Protein AF-0000000066037702 (afdb_homodimer)

Structure (mmCIF, N/CA/C/O backbone):
data_AF-0000000066037702-model_v1
#
loop_
_entity.id
_entity.type
_entity.pdbx_description
1 polymer 'Nickel import ATP-binding protein NikO'
#
loop_
_atom_site.group_PDB
_atom_site.id
_atom_site.type_symbol
_atom_site.label_atom_id
_atom_site.label_alt_id
_atom_site.label_comp_id
_atom_site.label_asym_id
_atom_site.label_entity_id
_atom_site.label_seq_id
_atom_site.pdbx_PDB_ins_code
_atom_site.Cartn_x
_atom_site.Cartn_y
_atom_site.Cartn_z
_atom_site.occupancy
_atom_site.B_iso_or_equiv
_atom_site.auth_seq_id
_atom_site.auth_comp_id
_atom_site.auth_asym_id
_atom_site.auth_atom_id
_atom_site.pdbx_PDB_model_num
ATOM 1 N N . MET A 1 1 ? 9.5 -35 -1.772 1 71.31 1 MET A N 1
ATOM 2 C CA . MET A 1 1 ? 8.5 -34.031 -2.221 1 71.31 1 MET A CA 1
ATOM 3 C C . MET A 1 1 ? 8.805 -33.562 -3.635 1 71.31 1 MET A C 1
ATOM 5 O O . MET A 1 1 ? 9.969 -33.344 -3.992 1 71.31 1 MET A O 1
ATOM 9 N N . THR A 1 2 ? 7.828 -33.625 -4.492 1 88.44 2 THR A N 1
ATOM 10 C CA . THR A 1 2 ? 8.008 -33.219 -5.879 1 88.44 2 THR A CA 1
ATOM 11 C C . THR A 1 2 ? 8.117 -31.703 -5.984 1 88.44 2 THR A C 1
ATOM 13 O O . THR A 1 2 ? 7.258 -30.984 -5.477 1 88.44 2 THR A O 1
ATOM 16 N N . PRO A 1 3 ? 9.18 -31.234 -6.508 1 95.19 3 PRO A N 1
ATOM 17 C CA . PRO A 1 3 ? 9.359 -29.781 -6.598 1 95.19 3 PRO A CA 1
ATOM 18 C C . PRO A 1 3 ? 8.469 -29.141 -7.664 1 95.19 3 PRO A C 1
ATOM 20 O O . PRO A 1 3 ? 8.312 -29.703 -8.75 1 95.19 3 PRO A O 1
ATOM 23 N N . ALA A 1 4 ? 7.84 -28.125 -7.305 1 96.75 4 ALA A N 1
ATOM 24 C CA . ALA A 1 4 ? 7.199 -27.281 -8.312 1 96.75 4 ALA A CA 1
ATOM 25 C C . ALA A 1 4 ? 8.234 -26.453 -9.078 1 96.75 4 ALA A C 1
ATOM 27 O O . ALA A 1 4 ? 8.227 -26.438 -10.312 1 96.75 4 ALA A O 1
ATOM 28 N N . PH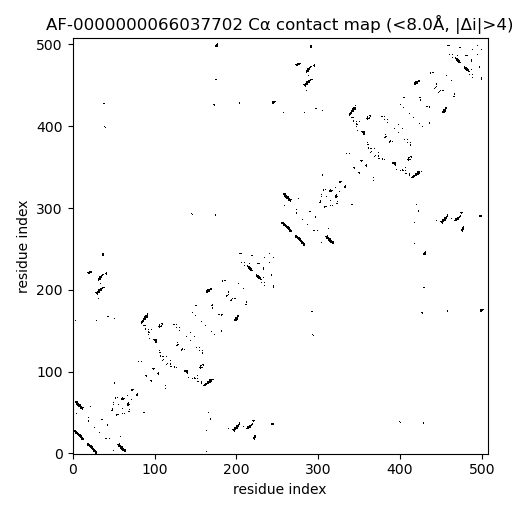E A 1 5 ? 9.133 -25.859 -8.273 1 98.38 5 PHE A N 1
ATOM 29 C CA . PHE A 1 5 ? 10.211 -25.047 -8.852 1 98.38 5 PHE A CA 1
ATOM 30 C C . PHE A 1 5 ? 11.547 -25.391 -8.203 1 98.38 5 PHE A C 1
ATOM 32 O O . PHE A 1 5 ? 11.602 -25.672 -7 1 98.38 5 PHE A O 1
ATOM 39 N N . GLU A 1 6 ? 12.578 -25.344 -8.953 1 98.44 6 GLU A N 1
ATOM 40 C CA . GLU A 1 6 ? 13.961 -25.469 -8.484 1 98.44 6 GLU A CA 1
ATOM 41 C C . GLU A 1 6 ? 14.836 -24.344 -9.047 1 98.44 6 GLU A C 1
ATOM 43 O O . GLU A 1 6 ? 14.875 -24.141 -10.266 1 98.44 6 GLU A O 1
ATOM 48 N N . LEU A 1 7 ? 15.422 -23.625 -8.227 1 98.44 7 LEU A N 1
ATOM 49 C CA . LEU A 1 7 ? 16.344 -22.562 -8.578 1 98.44 7 LEU A CA 1
ATOM 50 C C . LEU A 1 7 ? 17.766 -22.891 -8.133 1 98.44 7 LEU A C 1
ATOM 52 O O . LEU A 1 7 ? 17.969 -23.312 -6.988 1 98.44 7 LEU A O 1
ATOM 56 N N . GLN A 1 8 ? 18.688 -22.766 -8.977 1 98.25 8 GLN A N 1
ATOM 57 C CA . GLN A 1 8 ? 20.078 -23.031 -8.688 1 98.25 8 GLN A CA 1
ATOM 58 C C . GLN A 1 8 ? 20.969 -21.844 -9.094 1 98.25 8 GLN A C 1
ATOM 60 O O . GLN A 1 8 ? 21.156 -21.578 -10.281 1 98.25 8 GLN A O 1
ATOM 65 N N . GLY A 1 9 ? 21.484 -21.203 -8.094 1 98 9 GLY A N 1
ATOM 66 C CA . GLY A 1 9 ? 22.422 -20.109 -8.32 1 98 9 GLY A CA 1
ATOM 67 C C . GLY A 1 9 ? 21.828 -18.969 -9.117 1 98 9 GLY A C 1
ATOM 68 O O . GLY A 1 9 ? 22.484 -18.391 -9.977 1 98 9 GLY A O 1
ATOM 69 N N . VAL A 1 10 ? 20.656 -18.594 -8.914 1 98.19 10 VAL A N 1
ATOM 70 C CA . VAL A 1 10 ? 19.922 -17.656 -9.773 1 98.19 10 VAL A CA 1
ATOM 71 C C . VAL A 1 10 ? 20.328 -16.234 -9.445 1 98.19 10 VAL A C 1
ATOM 73 O O . VAL A 1 10 ? 20.328 -15.828 -8.281 1 98.19 10 VAL A O 1
ATOM 76 N N . GLN A 1 11 ? 20.719 -15.555 -10.453 1 98.06 11 GLN A N 1
ATOM 77 C CA . GLN A 1 11 ? 21.062 -14.141 -10.359 1 98.06 11 GLN A CA 1
ATOM 78 C C . GLN A 1 11 ? 20.203 -13.305 -11.312 1 98.06 11 GLN A C 1
ATOM 80 O O . GLN A 1 11 ? 19.906 -13.734 -12.422 1 98.06 11 GLN A O 1
ATOM 85 N N . PHE A 1 12 ? 19.797 -12.164 -10.883 1 97.69 12 PHE A N 1
ATOM 86 C CA . PHE A 1 12 ? 19.031 -11.234 -11.695 1 97.69 12 PHE A CA 1
ATOM 87 C C . PHE A 1 12 ? 19.25 -9.797 -11.227 1 97.69 12 PHE A C 1
ATOM 89 O O . PHE A 1 12 ? 19.344 -9.539 -10.023 1 97.69 12 PHE A O 1
ATOM 96 N N . ALA A 1 13 ? 19.344 -8.859 -12.141 1 94.88 13 ALA A N 1
ATOM 97 C CA . ALA A 1 13 ? 19.531 -7.441 -11.836 1 94.88 13 ALA A CA 1
ATOM 98 C C . ALA A 1 13 ? 18.672 -6.57 -12.758 1 94.88 13 ALA A C 1
ATOM 100 O O . ALA A 1 13 ? 18.422 -6.93 -13.914 1 94.88 13 ALA A O 1
ATOM 101 N N . TYR A 1 14 ? 18.109 -5.523 -12.195 1 90.12 14 TYR A N 1
ATOM 102 C CA . TYR A 1 14 ? 17.469 -4.484 -12.992 1 90.12 14 TYR A CA 1
ATOM 103 C C . TYR A 1 14 ? 18.453 -3.375 -13.344 1 90.12 14 TYR A C 1
ATOM 105 O O . TYR A 1 14 ? 18.938 -2.666 -12.453 1 90.12 14 TYR A O 1
ATOM 113 N N . LYS A 1 15 ? 18.688 -3.16 -14.547 1 85.69 15 LYS A N 1
ATOM 114 C CA . LYS A 1 15 ? 19.578 -2.107 -15.016 1 85.69 15 LYS A CA 1
ATOM 115 C C . LYS A 1 15 ? 20.859 -2.062 -14.172 1 85.69 15 LYS A C 1
ATOM 117 O O . LYS A 1 15 ? 21.25 -0.998 -13.695 1 85.69 15 LYS A O 1
ATOM 122 N N . GLY A 1 16 ? 21.328 -3.223 -13.867 1 85.12 16 GLY A N 1
ATOM 123 C CA . GLY A 1 16 ? 22.609 -3.322 -13.188 1 85.12 16 GLY A CA 1
ATOM 124 C C . GLY A 1 16 ? 22.469 -3.42 -11.68 1 85.12 16 GLY A C 1
ATOM 125 O O . GLY A 1 16 ? 23.438 -3.719 -10.977 1 85.12 16 GLY A O 1
ATOM 126 N N . VAL A 1 17 ? 21.375 -3.164 -11.055 1 85.31 17 VAL A N 1
ATOM 127 C CA . VAL A 1 17 ? 21.156 -3.268 -9.609 1 85.31 17 VAL A CA 1
ATOM 128 C C . VAL A 1 17 ? 20.688 -4.676 -9.258 1 85.31 17 VAL A C 1
ATOM 130 O O . VAL A 1 17 ? 19.625 -5.105 -9.695 1 85.31 17 VAL A O 1
ATOM 133 N N . PRO A 1 18 ? 21.469 -5.305 -8.492 1 92.06 18 PRO A N 1
ATOM 134 C CA . PRO A 1 18 ? 21.141 -6.695 -8.188 1 92.06 18 PRO A CA 1
ATOM 135 C C . PRO A 1 18 ? 19.844 -6.824 -7.383 1 92.06 18 PRO A C 1
ATOM 137 O O . PRO A 1 18 ? 19.625 -6.055 -6.445 1 92.06 18 PRO A O 1
ATOM 140 N N . ALA A 1 19 ? 19.047 -7.785 -7.777 1 94.38 19 ALA A N 1
ATOM 141 C CA . ALA A 1 19 ? 17.812 -8.117 -7.047 1 94.38 19 ALA A CA 1
ATOM 142 C C . ALA A 1 19 ? 17.922 -9.5 -6.418 1 94.38 19 ALA A C 1
ATOM 144 O O . ALA A 1 19 ? 17.469 -9.711 -5.289 1 94.38 19 ALA A O 1
ATOM 145 N N . LEU A 1 20 ? 18.453 -10.406 -7.145 1 97.5 20 LEU A N 1
ATOM 146 C CA . LEU A 1 20 ? 18.75 -11.742 -6.645 1 97.5 20 LEU A CA 1
ATOM 147 C C . LEU A 1 20 ? 20.234 -12.078 -6.844 1 97.5 20 LEU A C 1
ATOM 149 O O . LEU A 1 20 ? 20.812 -11.773 -7.891 1 97.5 20 LEU A O 1
ATOM 153 N N . ASN A 1 21 ? 20.812 -12.656 -5.871 1 96.56 21 ASN A N 1
ATOM 154 C CA . ASN A 1 21 ? 22.266 -12.789 -5.805 1 96.56 21 ASN A CA 1
ATOM 155 C C . ASN A 1 21 ? 22.688 -14.234 -5.543 1 96.56 21 ASN A C 1
ATOM 157 O O . ASN A 1 21 ? 23.281 -14.539 -4.504 1 96.56 21 ASN A O 1
ATOM 161 N N . GLY A 1 22 ? 22.516 -15.086 -6.516 1 96.56 22 GLY A N 1
ATOM 162 C CA . GLY A 1 22 ? 22.906 -16.469 -6.391 1 96.56 22 GLY A CA 1
ATOM 163 C C . GLY A 1 22 ? 21.969 -17.297 -5.531 1 96.56 22 GLY A C 1
ATOM 164 O O . GLY A 1 22 ? 22.406 -18.016 -4.629 1 96.56 22 GLY A O 1
ATOM 165 N N . LEU A 1 23 ? 20.734 -17.203 -5.824 1 97.5 23 LEU A N 1
ATOM 166 C CA . LEU A 1 23 ? 19.672 -17.781 -4.996 1 97.5 23 LEU A CA 1
ATOM 167 C C . LEU A 1 23 ? 19.5 -19.266 -5.312 1 97.5 23 LEU A C 1
ATOM 169 O O . LEU A 1 23 ? 19.328 -19.641 -6.477 1 97.5 23 LEU A O 1
ATOM 173 N N . ASP A 1 24 ? 19.656 -20.125 -4.316 1 98.19 24 ASP A N 1
ATOM 174 C CA . ASP A 1 24 ? 19.266 -21.531 -4.367 1 98.19 24 ASP A CA 1
ATOM 175 C C . ASP A 1 24 ? 17.984 -21.781 -3.582 1 98.19 24 ASP A C 1
ATOM 177 O O . ASP A 1 24 ? 17.891 -21.406 -2.412 1 98.19 24 ASP A O 1
ATOM 181 N N . LEU A 1 25 ? 17.047 -22.422 -4.246 1 98.06 25 LEU A N 1
ATOM 182 C CA . LEU A 1 25 ? 15.75 -22.594 -3.582 1 98.06 25 LEU A CA 1
ATOM 183 C C . LEU A 1 25 ? 14.93 -23.688 -4.258 1 98.06 25 LEU A C 1
ATOM 185 O O . LEU A 1 25 ? 14.898 -23.766 -5.488 1 98.06 25 LEU A O 1
ATOM 189 N N . THR A 1 26 ? 14.336 -24.5 -3.498 1 97.88 26 THR A N 1
ATOM 190 C CA . THR A 1 26 ? 13.375 -25.484 -3.986 1 97.88 26 THR A CA 1
ATOM 191 C C . THR A 1 26 ? 12 -25.234 -3.375 1 97.88 26 THR A C 1
ATOM 193 O O . THR A 1 26 ? 11.867 -25.109 -2.156 1 97.88 26 THR A O 1
ATOM 196 N N . LEU A 1 27 ? 11.023 -25.109 -4.176 1 97.81 27 LEU A N 1
ATOM 197 C CA . LEU A 1 27 ? 9.641 -24.922 -3.748 1 97.81 27 LEU A CA 1
ATOM 198 C C . LEU A 1 27 ? 8.797 -26.141 -4.082 1 97.81 27 LEU A C 1
ATOM 200 O O . LEU A 1 27 ? 8.617 -26.484 -5.254 1 97.81 27 LEU A O 1
ATOM 204 N N . PRO A 1 28 ? 8.234 -26.766 -3.158 1 95.31 28 PRO A N 1
ATOM 205 C CA . PRO A 1 28 ? 7.551 -28.047 -3.398 1 95.31 28 PRO A CA 1
ATOM 206 C C . PRO A 1 28 ? 6.125 -27.859 -3.914 1 95.31 28 PRO A C 1
ATOM 208 O O . PRO A 1 28 ? 5.5 -26.828 -3.652 1 95.31 28 PRO A O 1
ATOM 211 N N . LEU A 1 29 ? 5.645 -28.859 -4.551 1 94.12 29 LEU A N 1
ATOM 212 C CA . LEU A 1 29 ? 4.238 -28.953 -4.922 1 94.12 29 LEU A CA 1
ATOM 213 C C . LEU A 1 29 ? 3.373 -29.266 -3.705 1 94.12 29 LEU A C 1
ATOM 215 O O . LEU A 1 29 ? 3.824 -29.953 -2.779 1 94.12 29 LEU A O 1
ATOM 2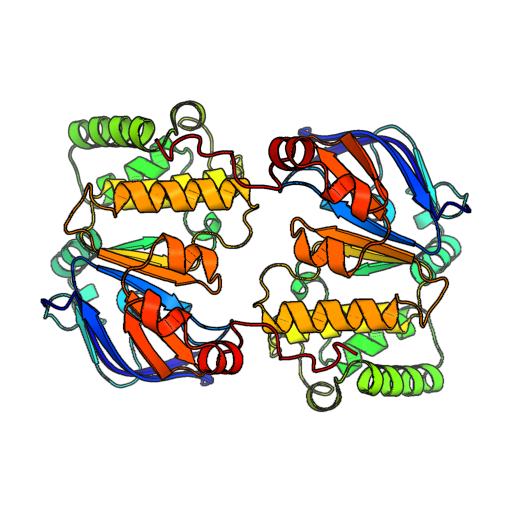19 N N . GLY A 1 30 ? 2.234 -28.672 -3.76 1 92.56 30 GLY A N 1
ATOM 220 C CA . GLY A 1 30 ? 1.228 -29.062 -2.781 1 92.56 30 GLY A CA 1
ATOM 221 C C . GLY A 1 30 ? 1.393 -28.359 -1.447 1 92.56 30 GLY A C 1
ATOM 222 O O . GLY A 1 30 ? 0.815 -28.766 -0.443 1 92.56 30 GLY A O 1
ATOM 223 N N . ARG A 1 31 ? 2.201 -27.359 -1.43 1 93.38 31 ARG A N 1
ATOM 224 C CA . ARG A 1 31 ? 2.414 -26.609 -0.196 1 93.38 31 ARG A CA 1
ATOM 225 C C . ARG A 1 31 ? 2.033 -25.141 -0.374 1 93.38 31 ARG A C 1
ATOM 227 O O . ARG A 1 31 ? 2 -24.641 -1.497 1 93.38 31 ARG A O 1
ATOM 234 N N . ARG A 1 32 ? 1.685 -24.594 0.727 1 96.5 32 ARG A N 1
ATOM 235 C CA . ARG A 1 32 ? 1.504 -23.141 0.803 1 96.5 32 ARG A CA 1
ATOM 236 C C . ARG A 1 32 ? 2.76 -22.469 1.336 1 96.5 32 ARG A C 1
ATOM 238 O O . ARG A 1 32 ? 3.018 -22.484 2.541 1 96.5 32 ARG A O 1
ATOM 245 N N . THR A 1 33 ? 3.518 -21.891 0.389 1 97.38 33 THR A N 1
ATOM 246 C CA . THR A 1 33 ? 4.801 -21.312 0.75 1 97.38 33 THR A CA 1
ATOM 247 C C . THR A 1 33 ? 4.734 -19.781 0.698 1 97.38 33 THR A C 1
ATOM 249 O O . THR A 1 33 ? 4.312 -19.219 -0.309 1 97.38 33 THR A O 1
ATOM 252 N N . ALA A 1 34 ? 5.105 -19.141 1.785 1 98.44 34 ALA A N 1
ATOM 253 C CA . ALA A 1 34 ? 5.195 -17.688 1.82 1 98.44 34 ALA A CA 1
ATOM 254 C C . ALA A 1 34 ? 6.629 -17.219 1.595 1 98.44 34 ALA A C 1
ATOM 256 O O . ALA A 1 34 ? 7.566 -17.781 2.166 1 98.44 34 ALA A O 1
ATOM 257 N N . LEU A 1 35 ? 6.781 -16.328 0.718 1 98.56 35 LEU A N 1
ATOM 258 C CA . LEU A 1 35 ? 8.023 -15.578 0.572 1 98.56 35 LEU A CA 1
ATOM 259 C C . LEU A 1 35 ? 8.008 -14.32 1.433 1 98.56 35 LEU A C 1
ATOM 261 O O . LEU A 1 35 ? 7.305 -13.359 1.121 1 98.56 35 LEU A O 1
ATOM 265 N N . LEU A 1 36 ? 8.812 -14.328 2.477 1 97.81 36 LEU A N 1
ATOM 266 C CA . LEU A 1 36 ? 8.883 -13.211 3.41 1 97.81 36 LEU A CA 1
ATOM 267 C C . LEU A 1 36 ? 10.125 -12.359 3.15 1 97.81 36 LEU A C 1
ATOM 269 O O . LEU A 1 36 ? 11.188 -12.898 2.816 1 97.81 36 LEU A O 1
ATOM 273 N N . GLY A 1 37 ? 10 -11.094 3.455 1 95.44 37 GLY A N 1
ATOM 274 C CA . GLY A 1 37 ? 11.109 -10.164 3.312 1 95.44 37 GLY A CA 1
ATOM 275 C C . GLY A 1 37 ? 10.664 -8.711 3.297 1 95.44 37 GLY A C 1
ATOM 276 O O . GLY A 1 37 ? 9.484 -8.422 3.059 1 95.44 37 GLY A O 1
ATOM 277 N N . ALA A 1 38 ? 11.562 -7.91 3.518 1 92.94 38 ALA A N 1
ATOM 278 C CA . ALA A 1 38 ? 11.305 -6.473 3.455 1 92.94 38 ALA A CA 1
ATOM 279 C C . ALA A 1 38 ? 11.125 -6.012 2.012 1 92.94 38 ALA A C 1
ATOM 281 O O . ALA A 1 38 ? 11.375 -6.773 1.073 1 92.94 38 ALA A O 1
ATOM 282 N N . ASN A 1 39 ? 10.633 -4.777 1.914 1 89.94 39 ASN A N 1
ATOM 283 C CA . ASN A 1 39 ? 10.57 -4.199 0.576 1 89.94 39 ASN A CA 1
ATOM 284 C C . ASN A 1 39 ? 11.938 -4.18 -0.092 1 89.94 39 ASN A C 1
ATOM 286 O O . ASN A 1 39 ? 12.938 -3.832 0.541 1 89.94 39 ASN A O 1
ATOM 290 N N . GLY A 1 40 ? 12.023 -4.656 -1.266 1 88.88 40 GLY A N 1
ATOM 291 C CA . GLY A 1 40 ? 13.281 -4.664 -2 1 88.88 40 GLY A CA 1
ATOM 292 C C . GLY A 1 40 ? 14.094 -5.922 -1.777 1 88.88 40 GLY A C 1
ATOM 293 O O . GLY A 1 40 ? 15.203 -6.047 -2.293 1 88.88 40 GLY A O 1
ATOM 294 N N . SER A 1 41 ? 13.57 -6.844 -1.1 1 93.75 41 SER A N 1
ATOM 295 C CA . SER A 1 41 ? 14.32 -8.047 -0.75 1 93.75 41 SER A CA 1
ATOM 296 C C . SER A 1 41 ? 14.406 -9.008 -1.93 1 93.75 41 SER A C 1
ATOM 298 O O . SER A 1 41 ? 15.188 -9.961 -1.907 1 93.75 41 SER A O 1
ATOM 300 N N . GLY A 1 42 ? 13.586 -8.82 -2.943 1 95.12 42 GLY A N 1
ATOM 301 C CA . GLY A 1 42 ? 13.633 -9.656 -4.133 1 95.12 42 GLY A CA 1
ATOM 302 C C . GLY A 1 42 ? 12.398 -10.508 -4.316 1 95.12 42 GLY A C 1
ATOM 303 O O . GLY A 1 42 ? 12.32 -11.305 -5.254 1 95.12 42 GLY A O 1
ATOM 304 N N . LYS A 1 43 ? 11.414 -10.375 -3.51 1 97.25 43 LYS A N 1
ATOM 305 C CA . LYS A 1 43 ? 10.219 -11.219 -3.529 1 97.25 43 LYS A CA 1
ATOM 306 C C . LYS A 1 43 ? 9.508 -11.133 -4.879 1 97.25 43 LYS A C 1
ATOM 308 O O . LYS A 1 43 ? 9.25 -12.156 -5.516 1 97.25 43 LYS A O 1
ATOM 313 N N . SER A 1 44 ? 9.203 -9.883 -5.273 1 96.19 44 SER A N 1
ATOM 314 C CA . SER A 1 44 ? 8.477 -9.672 -6.523 1 96.19 44 SER A CA 1
ATOM 315 C C . SER A 1 44 ? 9.281 -10.156 -7.719 1 96.19 44 SER A C 1
ATOM 317 O O . SER A 1 44 ? 8.734 -10.766 -8.641 1 96.19 44 SER A O 1
ATOM 319 N N . THR A 1 45 ? 10.555 -9.914 -7.727 1 96.56 45 THR A N 1
ATOM 320 C CA . THR A 1 45 ? 11.438 -10.391 -8.789 1 96.56 45 THR A CA 1
ATOM 321 C C . THR A 1 45 ? 11.406 -11.914 -8.867 1 96.56 45 THR A C 1
ATOM 323 O O . THR A 1 45 ? 11.273 -12.477 -9.961 1 96.56 45 THR A O 1
ATOM 326 N N . LEU A 1 46 ? 11.492 -12.523 -7.719 1 98.31 46 LEU A N 1
ATOM 327 C CA . LEU A 1 46 ? 11.469 -13.984 -7.672 1 98.31 46 LEU A CA 1
ATOM 328 C C . LEU A 1 46 ? 10.172 -14.531 -8.25 1 98.31 46 LEU A C 1
ATOM 330 O O . LEU A 1 46 ? 10.188 -15.438 -9.086 1 98.31 46 LEU A O 1
ATOM 334 N N . LEU A 1 47 ? 9.062 -13.977 -7.891 1 98.38 47 LEU A N 1
ATOM 335 C CA . LEU A 1 47 ? 7.762 -14.43 -8.383 1 98.38 47 LEU A CA 1
ATOM 336 C C . LEU A 1 47 ? 7.664 -14.266 -9.891 1 98.38 47 LEU A C 1
ATOM 338 O O . LEU A 1 47 ? 7.129 -15.141 -10.578 1 98.38 47 LEU A O 1
ATOM 342 N N . ARG A 1 48 ? 8.188 -13.211 -10.398 1 97.62 48 ARG A N 1
ATOM 343 C CA . ARG A 1 48 ? 8.164 -12.977 -11.844 1 97.62 48 ARG A CA 1
ATOM 344 C C . ARG A 1 48 ? 9.016 -14.008 -12.57 1 97.62 48 ARG A C 1
ATOM 346 O O . ARG A 1 48 ? 8.672 -14.445 -13.672 1 97.62 48 ARG A O 1
ATOM 353 N N . LEU A 1 49 ? 10.102 -14.344 -12.008 1 98.31 49 LEU A N 1
ATOM 354 C CA . LEU A 1 49 ? 10.953 -15.375 -12.586 1 98.31 49 LEU A CA 1
ATOM 355 C C . LEU A 1 49 ? 10.25 -16.719 -12.586 1 98.31 49 LEU A C 1
ATOM 357 O O . LEU A 1 49 ? 10.312 -17.469 -13.578 1 98.31 49 LEU A O 1
ATOM 361 N N . LEU A 1 50 ? 9.57 -17.031 -11.516 1 98.44 50 LEU A N 1
ATOM 362 C CA . LEU A 1 50 ? 8.859 -18.297 -11.414 1 98.44 50 LEU A CA 1
ATOM 363 C C . LEU A 1 50 ? 7.738 -18.391 -12.438 1 98.44 50 LEU A C 1
ATOM 365 O O . LEU A 1 50 ? 7.418 -19.469 -12.922 1 98.44 50 LEU A O 1
ATOM 369 N N . ASP A 1 51 ? 7.199 -17.234 -12.758 1 97.75 51 ASP A N 1
ATOM 370 C CA . ASP A 1 51 ? 6.086 -17.203 -13.695 1 97.75 51 ASP A CA 1
ATOM 371 C C . ASP A 1 51 ? 6.582 -17.094 -15.133 1 97.75 51 ASP A C 1
ATOM 373 O O . ASP A 1 51 ? 5.785 -17.094 -16.078 1 97.75 51 ASP A O 1
ATOM 377 N N . GLY A 1 52 ? 7.832 -16.906 -15.289 1 96.88 52 GLY A N 1
ATOM 378 C CA . GLY A 1 52 ? 8.398 -16.797 -16.625 1 96.88 52 GLY A CA 1
ATOM 379 C C . GLY A 1 52 ? 8.156 -15.438 -17.266 1 96.88 52 GLY A C 1
ATOM 380 O O . GLY A 1 52 ? 8.125 -15.328 -18.5 1 96.88 52 GLY A O 1
ATOM 381 N N . LEU A 1 53 ? 7.922 -14.422 -16.516 1 94.88 53 LEU A N 1
ATOM 382 C CA . LEU A 1 53 ? 7.809 -13.055 -17.016 1 94.88 53 LEU A CA 1
ATOM 383 C C . LEU A 1 53 ? 9.188 -12.438 -17.203 1 94.88 53 LEU A C 1
ATOM 385 O O . LEU A 1 53 ? 9.336 -11.469 -17.969 1 94.88 53 LEU A O 1
ATOM 389 N N . GLN A 1 54 ? 10.125 -12.93 -16.469 1 96 54 GLN A N 1
ATOM 390 C CA . GLN A 1 54 ? 11.539 -12.594 -16.594 1 96 54 GLN A CA 1
ATOM 391 C C . GLN A 1 54 ? 12.406 -13.844 -16.516 1 96 54 GLN A C 1
ATOM 393 O O . GLN A 1 54 ? 11.945 -14.906 -16.094 1 96 54 GLN A O 1
ATOM 398 N N . PHE A 1 55 ? 13.625 -13.703 -16.938 1 97.19 55 PHE A N 1
ATOM 399 C CA . PHE A 1 55 ? 14.555 -14.828 -16.938 1 97.19 55 PHE A CA 1
ATOM 400 C C . PHE A 1 55 ? 15.883 -14.438 -16.297 1 97.19 55 PHE A C 1
ATOM 402 O O . PHE A 1 55 ? 16.328 -13.305 -16.438 1 97.19 55 PHE A O 1
ATOM 409 N N . PRO A 1 56 ? 16.516 -15.359 -15.633 1 97.19 56 PRO A N 1
ATOM 410 C CA . PRO A 1 56 ? 17.734 -15.023 -14.883 1 97.19 56 PRO A CA 1
ATOM 411 C C . PRO A 1 56 ? 18.922 -14.711 -15.789 1 97.19 56 PRO A C 1
ATOM 413 O O . PRO A 1 56 ? 19 -15.227 -16.906 1 97.19 56 PRO A O 1
ATOM 416 N N . ALA A 1 57 ? 19.781 -13.859 -15.258 1 96.19 57 ALA A N 1
ATOM 417 C CA . ALA A 1 57 ? 21.031 -13.547 -15.953 1 96.19 57 ALA A CA 1
ATOM 418 C C . ALA A 1 57 ? 22.047 -14.68 -15.797 1 96.19 57 ALA A C 1
ATOM 420 O O . ALA A 1 57 ? 22.875 -14.906 -16.672 1 96.19 57 ALA A O 1
ATOM 421 N N . ALA A 1 58 ? 22.016 -15.297 -14.719 1 97.25 58 ALA A N 1
ATOM 422 C CA . ALA A 1 58 ? 22.859 -16.469 -14.422 1 97.25 58 ALA A CA 1
ATOM 423 C C . ALA A 1 58 ? 22.094 -17.469 -13.562 1 97.25 58 ALA A C 1
ATOM 425 O O . ALA A 1 58 ? 21.109 -17.125 -12.914 1 97.25 58 ALA A O 1
ATOM 426 N N . GLY A 1 59 ? 22.516 -18.719 -13.586 1 97.88 59 GLY A N 1
ATOM 427 C CA . GLY A 1 59 ? 21.812 -19.781 -12.891 1 97.88 59 GLY A CA 1
ATOM 428 C C . GLY A 1 59 ? 20.688 -20.391 -13.703 1 97.88 59 GLY A C 1
ATOM 429 O O . GLY A 1 59 ? 20.562 -20.125 -14.898 1 97.88 59 GLY A O 1
ATOM 430 N N . ARG A 1 60 ? 19.938 -21.297 -12.969 1 97.94 60 ARG A N 1
ATOM 431 C CA . ARG A 1 60 ? 18.891 -21.984 -13.711 1 97.94 60 ARG A CA 1
ATOM 432 C C . ARG A 1 60 ? 17.641 -22.141 -12.852 1 97.94 60 ARG A C 1
ATOM 434 O O . ARG A 1 60 ? 17.719 -22.266 -11.625 1 97.94 60 ARG A O 1
ATOM 441 N N . ILE A 1 61 ? 16.531 -22.109 -13.531 1 98.38 61 ILE A N 1
ATOM 442 C CA . ILE A 1 61 ? 15.219 -22.344 -12.922 1 98.38 61 ILE A CA 1
ATOM 443 C C . ILE A 1 61 ? 14.5 -23.469 -13.672 1 98.38 61 ILE A C 1
ATOM 445 O O . ILE A 1 61 ? 14.523 -23.516 -14.906 1 98.38 61 ILE A O 1
ATOM 449 N N . SER A 1 62 ? 13.953 -24.375 -12.961 1 98.06 62 SER A N 1
ATOM 450 C CA . SER A 1 62 ? 13.102 -25.391 -13.555 1 98.06 62 SER A CA 1
ATOM 451 C C . SER A 1 62 ? 11.719 -25.406 -12.906 1 98.06 62 SER A C 1
ATOM 453 O O . SER A 1 62 ? 11.578 -25.109 -11.719 1 98.06 62 SER A O 1
ATOM 455 N N . ALA A 1 63 ? 10.766 -25.672 -13.672 1 97.75 63 ALA A N 1
ATOM 456 C CA . ALA A 1 63 ? 9.383 -25.859 -13.227 1 97.75 63 ALA A CA 1
ATOM 457 C C . ALA A 1 63 ? 8.883 -27.25 -13.57 1 97.75 63 ALA A C 1
ATOM 459 O O . ALA A 1 63 ? 8.914 -27.672 -14.734 1 97.75 63 ALA A O 1
ATOM 460 N N . PHE A 1 64 ? 8.484 -27.938 -12.625 1 96.25 64 PHE A N 1
ATOM 461 C CA . PHE A 1 64 ? 7.98 -29.281 -12.812 1 96.25 64 PHE A CA 1
ATOM 462 C C . PHE A 1 64 ? 9.008 -30.156 -13.523 1 96.25 64 PHE A C 1
ATOM 464 O O . PHE A 1 64 ? 8.664 -30.938 -14.414 1 96.25 64 PHE A O 1
ATOM 471 N N . GLY A 1 65 ? 10.172 -29.891 -13.297 1 95.56 65 GLY A N 1
ATOM 472 C CA . GLY A 1 65 ? 11.242 -30.703 -13.844 1 95.56 65 GLY A CA 1
ATOM 473 C C . GLY A 1 65 ? 11.727 -30.234 -15.195 1 95.56 65 GLY A C 1
ATOM 474 O O . GLY A 1 65 ? 12.68 -30.781 -15.75 1 95.56 65 GLY A O 1
ATOM 475 N N . THR A 1 66 ? 11.141 -29.266 -15.711 1 95.62 66 THR A N 1
ATOM 476 C CA . THR A 1 66 ? 11.516 -28.734 -17.016 1 95.62 66 THR A CA 1
ATOM 477 C C . THR A 1 66 ? 12.156 -27.359 -16.891 1 95.62 66 THR A C 1
ATOM 479 O O . THR A 1 66 ? 11.664 -26.516 -16.156 1 95.62 66 THR A O 1
ATOM 482 N N . PRO A 1 67 ? 13.195 -27.141 -17.641 1 96.31 67 PRO A N 1
ATOM 483 C CA . PRO A 1 67 ? 13.836 -25.828 -17.578 1 96.31 67 PRO A CA 1
ATOM 484 C C . PRO A 1 67 ? 12.906 -24.688 -17.984 1 96.31 67 PRO A C 1
ATOM 486 O O . PRO A 1 67 ? 12.203 -24.812 -19 1 96.31 67 PRO A O 1
ATOM 489 N N . LEU A 1 68 ? 12.867 -23.703 -17.219 1 97.12 68 LEU A N 1
ATOM 490 C CA . LEU A 1 68 ? 12.102 -22.5 -17.5 1 97.12 68 LEU A CA 1
ATOM 491 C C . LEU A 1 68 ? 12.969 -21.453 -18.188 1 97.12 68 LEU A C 1
ATOM 493 O O . LEU A 1 68 ? 13.711 -20.719 -17.547 1 97.12 68 LEU A O 1
ATOM 497 N N . THR A 1 69 ? 12.891 -21.375 -19.516 1 96.31 69 THR A N 1
ATOM 498 C CA . THR A 1 69 ? 13.742 -20.516 -20.312 1 96.31 69 THR A CA 1
ATOM 499 C C . THR A 1 69 ? 12.914 -19.672 -21.281 1 96.31 69 THR A C 1
ATOM 501 O O . THR A 1 69 ? 11.742 -19.984 -21.531 1 96.31 69 THR A O 1
ATOM 504 N N . GLU A 1 70 ? 13.555 -18.703 -21.719 1 94.75 70 GLU A N 1
ATOM 505 C CA . GLU A 1 70 ? 12.898 -17.875 -22.734 1 94.75 70 GLU A CA 1
ATOM 506 C C . GLU A 1 70 ? 12.523 -18.688 -23.953 1 94.75 70 GLU A C 1
ATOM 508 O O . GLU A 1 70 ? 11.453 -18.484 -24.531 1 94.75 70 GLU A O 1
ATOM 513 N N . ALA A 1 71 ? 13.359 -19.609 -24.312 1 94 71 ALA A N 1
ATOM 514 C CA . ALA A 1 71 ? 13.148 -20.453 -25.484 1 94 71 ALA A CA 1
ATOM 515 C C . ALA A 1 71 ? 11.875 -21.281 -25.344 1 94 71 ALA A C 1
ATOM 517 O O . ALA A 1 71 ? 11.156 -21.5 -26.312 1 94 71 ALA A O 1
ATOM 518 N N . MET A 1 72 ? 11.617 -21.734 -24.203 1 93.88 72 MET A N 1
ATOM 519 C CA . MET A 1 72 ? 10.414 -22.516 -23.953 1 93.88 72 MET A CA 1
ATOM 520 C C . MET A 1 72 ? 9.164 -21.719 -24.297 1 93.88 72 MET A C 1
ATOM 522 O O . MET A 1 72 ? 8.195 -22.281 -24.828 1 93.88 72 MET A O 1
ATOM 526 N N . PHE A 1 73 ? 9.164 -20.453 -24.078 1 93.56 73 PHE A N 1
ATOM 527 C CA . PHE A 1 73 ? 7.973 -19.641 -24.25 1 93.56 73 PHE A CA 1
ATOM 528 C C . PHE A 1 73 ? 7.824 -19.188 -25.703 1 93.56 73 PHE A C 1
ATOM 530 O O . PHE A 1 73 ? 6.82 -18.578 -26.062 1 93.56 73 PHE A O 1
ATOM 537 N N . THR A 1 74 ? 8.797 -19.5 -26.531 1 93 74 THR A N 1
ATOM 538 C CA . THR A 1 74 ? 8.664 -19.266 -27.969 1 93 74 THR A CA 1
ATOM 539 C C . THR A 1 74 ? 7.848 -20.375 -28.625 1 93 74 THR A C 1
ATOM 541 O O . THR A 1 74 ? 7.32 -20.203 -29.719 1 93 74 THR A O 1
ATOM 544 N N . ASP A 1 75 ? 7.832 -21.484 -27.938 1 93.25 75 ASP A N 1
ATOM 545 C CA . ASP A 1 75 ? 6.953 -22.578 -28.344 1 93.25 75 ASP A CA 1
ATOM 546 C C . ASP A 1 75 ? 5.547 -22.391 -27.781 1 93.25 75 ASP A C 1
ATOM 548 O O . ASP A 1 75 ? 5.336 -22.5 -26.562 1 93.25 75 ASP A O 1
ATOM 552 N N . GLU A 1 76 ? 4.641 -22.219 -28.609 1 91.25 76 GLU A N 1
ATOM 553 C CA . GLU A 1 76 ? 3.277 -21.891 -28.203 1 91.25 76 GLU A CA 1
ATOM 554 C C . GLU A 1 76 ? 2.674 -23 -27.344 1 91.25 76 GLU A C 1
ATOM 556 O O . GLU A 1 76 ? 2.033 -22.719 -26.328 1 91.25 76 GLU A O 1
ATOM 561 N N . ALA A 1 77 ? 2.854 -24.203 -27.797 1 93.25 77 ALA A N 1
ATOM 562 C CA . ALA A 1 77 ? 2.289 -25.344 -27.047 1 93.25 77 ALA A CA 1
ATOM 563 C C . ALA A 1 77 ? 2.875 -25.422 -25.641 1 93.25 77 ALA A C 1
ATOM 565 O O . ALA A 1 77 ? 2.145 -25.625 -24.672 1 93.25 77 ALA A O 1
ATOM 566 N N . ALA A 1 78 ? 4.133 -25.219 -25.562 1 93.06 78 ALA A N 1
ATOM 567 C CA . ALA A 1 78 ? 4.805 -25.266 -24.266 1 93.06 78 ALA A CA 1
ATOM 568 C C . ALA A 1 78 ? 4.375 -24.094 -23.391 1 93.06 78 ALA A C 1
ATOM 570 O O . ALA A 1 78 ? 4.145 -24.266 -22.188 1 93.06 78 ALA A O 1
ATOM 571 N N . ALA A 1 79 ? 4.25 -22.984 -23.969 1 92.44 79 ALA A N 1
ATOM 572 C CA . ALA A 1 79 ? 3.828 -21.797 -23.25 1 92.44 79 ALA A CA 1
ATOM 573 C C . ALA A 1 79 ? 2.418 -21.953 -22.688 1 92.44 79 ALA A C 1
ATOM 575 O O . ALA A 1 79 ? 2.17 -21.672 -21.516 1 92.44 79 ALA A O 1
ATOM 576 N N . ILE A 1 80 ? 1.562 -22.438 -23.484 1 91.31 80 ILE A N 1
ATOM 577 C CA . ILE A 1 80 ? 0.175 -22.641 -23.078 1 91.31 80 ILE A CA 1
ATOM 578 C C . ILE A 1 80 ? 0.111 -23.672 -21.969 1 91.31 80 ILE A C 1
ATOM 580 O O . ILE A 1 80 ? -0.608 -23.484 -20.984 1 91.31 80 ILE A O 1
ATOM 584 N N . ALA A 1 81 ? 0.852 -24.719 -22.156 1 94 81 ALA A N 1
ATOM 585 C CA . ALA A 1 81 ? 0.871 -25.766 -21.141 1 94 81 ALA A CA 1
ATOM 586 C C . ALA A 1 81 ? 1.315 -25.219 -19.781 1 94 81 ALA A C 1
ATOM 588 O O . ALA A 1 81 ? 0.735 -25.547 -18.75 1 94 81 ALA A O 1
ATOM 589 N N . PHE A 1 82 ? 2.303 -24.391 -19.828 1 95.38 82 PHE A N 1
ATOM 590 C CA . PHE A 1 82 ? 2.801 -23.781 -18.609 1 95.38 82 PHE A CA 1
ATOM 591 C C . PHE A 1 82 ? 1.768 -22.844 -18.016 1 95.38 82 PHE A C 1
ATOM 593 O O . PHE A 1 82 ? 1.481 -22.891 -16.812 1 95.38 82 PHE A O 1
ATOM 600 N N . ARG A 1 83 ? 1.156 -22.047 -18.828 1 92.56 83 ARG A N 1
ATOM 601 C CA . ARG A 1 83 ? 0.206 -21.016 -18.391 1 92.56 83 ARG A CA 1
ATOM 602 C C . ARG A 1 83 ? -1.068 -21.656 -17.859 1 92.56 83 ARG A C 1
ATOM 604 O O . ARG A 1 83 ? -1.785 -21.047 -17.062 1 92.56 83 ARG A O 1
ATOM 611 N N . ARG A 1 84 ? -1.298 -22.812 -18.219 1 92.31 84 ARG A N 1
ATOM 612 C CA . ARG A 1 84 ? -2.438 -23.562 -17.688 1 92.31 84 ARG A CA 1
ATOM 613 C C . ARG A 1 84 ? -2.152 -24.062 -16.266 1 92.31 84 ARG A C 1
ATOM 615 O O . ARG A 1 84 ? -3.068 -24.188 -15.453 1 92.31 84 ARG A O 1
ATOM 622 N N . ARG A 1 85 ? -0.92 -24.25 -16.016 1 94.81 85 ARG A N 1
ATOM 623 C CA . ARG A 1 85 ? -0.548 -24.891 -14.766 1 94.81 85 ARG A CA 1
ATOM 624 C C . ARG A 1 85 ? -0.182 -23.859 -13.703 1 94.81 85 ARG A C 1
ATOM 626 O O . ARG A 1 85 ? -0.294 -24.141 -12.508 1 94.81 85 ARG A O 1
ATOM 633 N N . VAL A 1 86 ? 0.306 -22.734 -14.164 1 97.06 86 VAL A N 1
ATOM 634 C CA . VAL A 1 86 ? 0.794 -21.734 -13.227 1 97.06 86 VAL A CA 1
ATOM 635 C C . VAL A 1 86 ? 0.036 -20.422 -13.438 1 97.06 86 VAL A C 1
ATOM 637 O O . VAL A 1 86 ? 0.028 -19.875 -14.539 1 97.06 86 VAL A O 1
ATOM 640 N N . GLY A 1 87 ? -0.645 -19.969 -12.375 1 96.75 87 GLY A N 1
ATOM 641 C CA . GLY A 1 87 ? -1.311 -18.672 -12.375 1 96.75 87 GLY A CA 1
ATOM 642 C C . GLY A 1 87 ? -0.561 -17.625 -11.594 1 96.75 87 GLY A C 1
ATOM 643 O O . GLY A 1 87 ? 0.115 -17.938 -10.609 1 96.75 87 GLY A O 1
ATOM 644 N N . PHE A 1 88 ? -0.741 -16.375 -12.016 1 97.25 88 PHE A N 1
ATOM 645 C CA . PHE A 1 88 ? -0.08 -15.25 -11.375 1 97.25 88 PHE A CA 1
ATOM 646 C C . PHE A 1 88 ? -1.072 -14.125 -11.102 1 97.25 88 PHE A C 1
ATOM 648 O O . PHE A 1 88 ? -1.865 -13.766 -11.969 1 97.25 88 PHE A O 1
ATOM 655 N N . VAL A 1 89 ? -1.048 -13.664 -9.828 1 97.25 89 VAL A N 1
ATOM 656 C CA . VAL A 1 89 ? -1.812 -12.477 -9.469 1 97.25 89 VAL A CA 1
ATOM 657 C C . VAL A 1 89 ? -0.864 -11.375 -9.008 1 97.25 89 VAL A C 1
ATOM 659 O O . VAL A 1 89 ? -0.084 -11.562 -8.078 1 97.25 89 VAL A O 1
ATOM 662 N N . PHE A 1 90 ? -1.009 -10.211 -9.602 1 95.5 90 PHE A N 1
ATOM 663 C CA . PHE A 1 90 ? -0.134 -9.07 -9.344 1 95.5 90 PHE A CA 1
ATOM 664 C C . PHE A 1 90 ? -0.522 -8.367 -8.047 1 95.5 90 PHE A C 1
ATOM 666 O O . PHE A 1 90 ? -1.656 -8.5 -7.582 1 95.5 90 PHE A O 1
ATOM 673 N N . GLN A 1 91 ? 0.442 -7.66 -7.543 1 92.25 91 GLN A N 1
ATOM 674 C CA . GLN A 1 91 ? 0.208 -6.863 -6.344 1 92.25 91 GLN A CA 1
ATOM 675 C C . GLN A 1 91 ? -0.889 -5.828 -6.578 1 92.25 91 GLN A C 1
ATOM 677 O O . GLN A 1 91 ? -1.805 -5.691 -5.766 1 92.25 91 GLN A O 1
ATOM 682 N N . ASN A 1 92 ? -0.674 -5.098 -7.668 1 91.62 92 ASN A N 1
ATOM 683 C CA . ASN A 1 92 ? -1.665 -4.105 -8.07 1 91.62 92 ASN A CA 1
ATOM 684 C C . ASN A 1 92 ? -2.678 -4.688 -9.047 1 91.62 92 ASN A C 1
ATOM 686 O O . ASN A 1 92 ? -2.35 -4.945 -10.211 1 91.62 92 ASN A O 1
ATOM 690 N N . PRO A 1 93 ? -3.889 -4.789 -8.633 1 92.5 93 PRO A N 1
ATOM 691 C CA . PRO A 1 93 ? -4.879 -5.414 -9.516 1 92.5 93 PRO A CA 1
ATOM 692 C C . PRO A 1 93 ? -5.203 -4.559 -10.734 1 92.5 93 PRO A C 1
ATOM 694 O O . PRO A 1 93 ? -5.719 -5.074 -11.734 1 92.5 93 PRO A O 1
ATOM 697 N N . GLU A 1 94 ? -4.879 -3.314 -10.703 1 89.38 94 GLU A N 1
ATOM 698 C CA . GLU A 1 94 ? -5.199 -2.42 -11.812 1 89.38 94 GLU A CA 1
ATOM 699 C C . GLU A 1 94 ? -4.375 -2.762 -13.055 1 89.38 94 GLU A C 1
ATOM 701 O O . GLU A 1 94 ? -4.777 -2.453 -14.172 1 89.38 94 GLU A O 1
ATOM 706 N N . VAL A 1 95 ? -3.283 -3.354 -12.844 1 86.12 95 VAL A N 1
ATOM 707 C CA . VAL A 1 95 ? -2.432 -3.695 -13.977 1 86.12 95 VAL A CA 1
ATOM 708 C C . VAL A 1 95 ?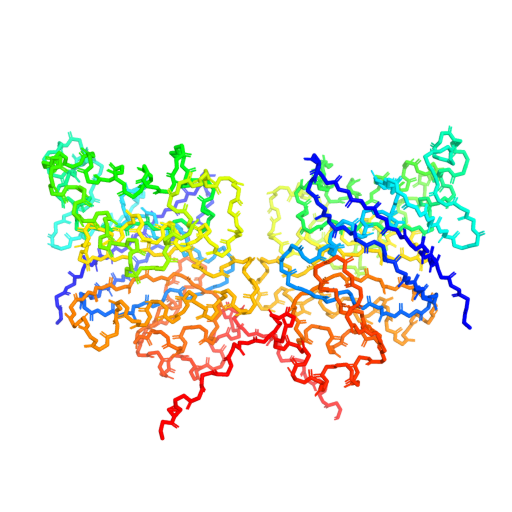 -2.854 -5.047 -14.547 1 86.12 95 VAL A C 1
ATOM 710 O O . VAL A 1 95 ? -2.311 -5.492 -15.562 1 86.12 95 VAL A O 1
ATOM 713 N N . GLN A 1 96 ? -3.746 -5.629 -13.883 1 87.88 96 GLN A N 1
ATOM 714 C CA . GLN A 1 96 ? -4.168 -6.969 -14.273 1 87.88 96 GLN A CA 1
ATOM 715 C C . GLN A 1 96 ? -5.57 -6.949 -14.875 1 87.88 96 GLN A C 1
ATOM 717 O O . GLN A 1 96 ? -5.891 -7.777 -15.734 1 87.88 96 GLN A O 1
ATOM 722 N N . LEU A 1 97 ? -6.402 -6.066 -14.438 1 93 97 LEU A N 1
ATOM 723 C CA . LEU A 1 97 ? -7.805 -6.016 -14.836 1 93 97 LEU A CA 1
ATOM 724 C C . LEU A 1 97 ? -8.008 -5.039 -15.984 1 93 97 LEU A C 1
ATOM 726 O O . LEU A 1 97 ? -7.746 -3.842 -15.844 1 93 97 LEU A O 1
ATOM 730 N N . PHE A 1 98 ? -8.547 -5.508 -17.125 1 92.25 98 PHE A N 1
ATOM 731 C CA . PHE A 1 98 ? -8.609 -4.633 -18.281 1 92.25 98 PHE A CA 1
ATOM 732 C C . PHE A 1 98 ? -9.859 -4.91 -19.109 1 92.25 98 PHE A C 1
ATOM 734 O O . PHE A 1 98 ? -10.094 -4.262 -20.125 1 92.25 98 PHE A O 1
ATOM 741 N N . CYS A 1 99 ? -10.672 -5.855 -18.75 1 95.94 99 CYS A N 1
ATOM 742 C CA . CYS A 1 99 ? -11.867 -6.199 -19.5 1 95.94 99 CYS A CA 1
ATOM 743 C C . CYS A 1 99 ? -13.031 -5.285 -19.125 1 95.94 99 CYS A C 1
ATOM 745 O O . CYS A 1 99 ? -13 -4.633 -18.078 1 95.94 99 CYS A O 1
ATOM 747 N N . PRO A 1 100 ? -14.047 -5.23 -19.922 1 95.75 100 PRO A N 1
ATOM 748 C CA . PRO A 1 100 ? -15.141 -4.281 -19.719 1 95.75 100 PRO A CA 1
ATOM 749 C C . PRO A 1 100 ? -15.984 -4.605 -18.484 1 95.75 100 PRO A C 1
ATOM 751 O O . PRO A 1 100 ? -16.625 -3.717 -17.922 1 95.75 100 PRO A O 1
ATOM 754 N N . SER A 1 101 ? -16.062 -5.887 -18.172 1 97.62 101 SER A N 1
ATOM 755 C CA . SER A 1 101 ? -16.859 -6.285 -17.016 1 97.62 101 SER A CA 1
ATOM 756 C C . SER A 1 101 ? -16.172 -7.398 -16.234 1 97.62 101 SER A C 1
ATOM 758 O O . SER A 1 101 ? -15.234 -8.023 -16.734 1 97.62 101 SER A O 1
ATOM 760 N N . VAL A 1 102 ? -16.672 -7.582 -15.031 1 97.81 102 VAL A N 1
ATOM 761 C CA . VAL A 1 102 ? -16.188 -8.672 -14.195 1 97.81 102 VAL A CA 1
ATOM 762 C C . VAL A 1 102 ? -16.422 -10.008 -14.898 1 97.81 102 VAL A C 1
ATOM 764 O O . VAL A 1 102 ? -15.539 -10.875 -14.898 1 97.81 102 VAL A O 1
ATOM 767 N N . PHE A 1 103 ? -17.547 -10.133 -15.508 1 97.56 103 PHE A N 1
ATOM 768 C CA . PHE A 1 103 ? -17.844 -11.328 -16.281 1 97.56 103 PHE A CA 1
ATOM 769 C C . PHE A 1 103 ? -16.812 -11.539 -17.375 1 97.56 103 PHE A C 1
ATOM 771 O O . PHE A 1 103 ? -16.25 -12.633 -17.516 1 97.56 103 PHE A O 1
ATOM 778 N N . ASP A 1 104 ? -16.531 -10.547 -18.109 1 97.56 104 ASP A N 1
ATOM 779 C CA . ASP A 1 104 ? -15.57 -10.617 -19.203 1 97.56 104 ASP A CA 1
ATOM 780 C C . ASP A 1 104 ? -14.172 -10.953 -18.672 1 97.56 104 ASP A C 1
ATOM 782 O O . ASP A 1 104 ? -13.414 -11.68 -19.312 1 97.56 104 ASP A O 1
ATOM 786 N N . GLU A 1 105 ? -13.867 -10.367 -17.531 1 97.62 105 GLU A N 1
ATOM 787 C CA . GLU A 1 105 ? -12.562 -10.625 -16.922 1 97.62 105 GLU A CA 1
ATOM 788 C C . GLU A 1 105 ? -12.391 -12.109 -16.594 1 97.62 105 GLU A C 1
ATOM 790 O O . GLU A 1 105 ? -11.336 -12.688 -16.859 1 97.62 105 GLU A O 1
ATOM 795 N N . LEU A 1 106 ? -13.438 -12.656 -16.078 1 97.75 106 LEU A N 1
ATOM 796 C CA . LEU A 1 106 ? -13.406 -14.062 -15.703 1 97.75 106 LEU A CA 1
ATOM 797 C C . LEU A 1 106 ? -13.344 -14.945 -16.938 1 97.75 106 LEU A C 1
ATOM 799 O O . LEU A 1 106 ? -12.727 -16.016 -16.922 1 97.75 106 LEU A O 1
ATOM 803 N N . ALA A 1 107 ? -13.93 -14.5 -18 1 97.62 107 ALA A N 1
ATOM 804 C CA . ALA A 1 107 ? -14 -15.289 -19.219 1 97.62 107 ALA A CA 1
ATOM 805 C C . ALA A 1 107 ? -12.711 -15.164 -20.031 1 97.62 107 ALA A C 1
ATOM 807 O O . ALA A 1 107 ? -12.453 -15.969 -20.922 1 97.62 107 ALA A O 1
ATOM 808 N N . PHE A 1 108 ? -11.938 -14.219 -19.781 1 96.56 108 PHE A N 1
ATOM 809 C CA . PHE A 1 108 ? -10.789 -13.867 -20.594 1 96.56 108 PHE A CA 1
ATOM 810 C C . PHE A 1 108 ? -9.797 -15.016 -20.672 1 96.56 108 PHE A C 1
ATOM 812 O O . PHE A 1 108 ? -9.398 -15.438 -21.766 1 96.56 108 PHE A O 1
ATOM 819 N N . GLY A 1 109 ? -9.383 -15.508 -19.531 1 94.88 109 GLY A N 1
ATOM 820 C CA . GLY A 1 109 ? -8.43 -16.594 -19.5 1 94.88 109 GLY A CA 1
ATOM 821 C C . GLY A 1 109 ? -8.891 -17.828 -20.25 1 94.88 109 GLY A C 1
ATOM 822 O O . GLY A 1 109 ? -8.211 -18.297 -21.172 1 94.88 109 GLY A O 1
ATOM 823 N N . PRO A 1 110 ? -10 -18.312 -19.891 1 95.94 110 PRO A N 1
ATOM 824 C CA . PRO A 1 110 ? -10.555 -19.469 -20.594 1 95.94 110 PRO A CA 1
ATOM 825 C C . PRO A 1 110 ? -10.633 -19.25 -22.109 1 95.94 110 PRO A C 1
ATOM 827 O O . PRO A 1 110 ? -10.352 -20.156 -22.875 1 95.94 110 PRO A O 1
ATOM 830 N N . LEU A 1 111 ? -11.031 -18.062 -22.484 1 94.94 111 LEU A N 1
ATOM 831 C CA . LEU A 1 111 ? -11.102 -17.734 -23.891 1 94.94 111 LEU A CA 1
ATOM 832 C C . LEU A 1 111 ? -9.719 -17.844 -24.547 1 94.94 111 LEU A C 1
ATOM 834 O O . LEU A 1 111 ? -9.586 -18.391 -25.641 1 94.94 111 LEU A O 1
ATOM 838 N N . GLN A 1 112 ? -8.703 -17.297 -23.859 1 91.06 112 GLN A N 1
ATOM 839 C CA . GLN A 1 112 ? -7.34 -17.344 -24.375 1 91.06 112 GLN A CA 1
ATOM 840 C C . GLN A 1 112 ? -6.832 -18.766 -24.5 1 91.06 112 GLN A C 1
ATOM 842 O O . GLN A 1 112 ? -5.969 -19.062 -25.328 1 91.06 112 GLN A O 1
ATOM 847 N N . LEU A 1 113 ? -7.445 -19.641 -23.688 1 91.19 113 LEU A N 1
ATOM 848 C CA . LEU A 1 113 ? -7.039 -21.047 -23.719 1 91.19 113 LEU A CA 1
ATOM 849 C C . LEU A 1 113 ? -7.945 -21.859 -24.641 1 91.19 113 LEU A C 1
ATOM 851 O O . LEU A 1 113 ? -7.914 -23.094 -24.625 1 91.19 113 LEU A O 1
ATOM 855 N N . HIS A 1 114 ? -8.883 -21.234 -25.297 1 91.06 114 HIS A N 1
ATOM 856 C CA . HIS A 1 114 ? -9.727 -21.781 -26.359 1 91.06 114 HIS A CA 1
ATOM 857 C C . HIS A 1 114 ? -10.719 -22.797 -25.797 1 91.06 114 HIS A C 1
ATOM 859 O O . HIS A 1 114 ? -10.992 -23.828 -26.422 1 91.06 114 HIS A O 1
ATOM 865 N N . TRP A 1 115 ? -11.195 -22.516 -24.688 1 93.5 115 TRP A N 1
ATOM 866 C CA . TRP A 1 115 ? -12.281 -23.328 -24.141 1 93.5 115 TRP A CA 1
ATOM 867 C C . TRP A 1 115 ? -13.562 -23.141 -24.953 1 93.5 115 TRP A C 1
ATOM 869 O O . TRP A 1 115 ? -13.773 -22.078 -25.547 1 93.5 115 TRP A O 1
ATOM 879 N N . PRO A 1 116 ? -14.352 -24.203 -25.016 1 95.69 116 PRO A N 1
ATOM 880 C CA . PRO A 1 116 ? -15.664 -24.031 -25.656 1 95.69 116 PRO A CA 1
ATOM 881 C C . PRO A 1 116 ? -16.547 -23.047 -24.906 1 95.69 116 PRO A C 1
ATOM 883 O O . PRO A 1 116 ? -16.516 -22.984 -23.672 1 95.69 116 PRO A O 1
ATOM 886 N N . LYS A 1 117 ? -17.375 -22.391 -25.641 1 95.25 117 LYS A N 1
ATOM 887 C CA . LYS A 1 117 ? -18.188 -21.312 -25.109 1 95.25 117 LYS A CA 1
ATOM 888 C C . LYS A 1 117 ? -19.094 -21.812 -23.984 1 95.25 117 LYS A C 1
ATOM 890 O O . LYS A 1 117 ? -19.25 -21.141 -22.953 1 95.25 117 LYS A O 1
ATOM 895 N N . GLU A 1 118 ? -19.656 -22.906 -24.172 1 96.12 118 GLU A N 1
ATOM 896 C CA . GLU A 1 118 ? -20.547 -23.453 -23.156 1 96.12 118 GLU A CA 1
ATOM 897 C C . GLU A 1 118 ? -19.797 -23.766 -21.859 1 96.12 118 GLU A C 1
ATOM 899 O O . GLU A 1 118 ? -20.312 -23.484 -20.766 1 96.12 118 GLU A O 1
ATOM 904 N N . ARG A 1 119 ? -18.609 -24.25 -22.016 1 95.81 119 ARG A N 1
ATOM 905 C CA . ARG A 1 119 ? -17.781 -24.531 -20.859 1 95.81 119 ARG A CA 1
ATOM 906 C C . ARG A 1 119 ? -17.391 -23.234 -20.141 1 95.81 119 ARG A C 1
ATOM 908 O O . ARG A 1 119 ? -17.391 -23.188 -18.906 1 95.81 119 ARG A O 1
ATOM 915 N N . ILE A 1 120 ? -17.125 -22.266 -20.906 1 96.88 120 ILE A N 1
ATOM 916 C CA . ILE A 1 120 ? -16.734 -20.984 -20.344 1 96.88 120 ILE A CA 1
ATOM 917 C C . ILE A 1 120 ? -17.891 -20.391 -19.531 1 96.88 120 ILE A C 1
ATOM 919 O O . ILE A 1 120 ? -17.703 -19.969 -18.391 1 96.88 120 ILE A O 1
ATOM 923 N N . ARG A 1 121 ? -19.062 -20.391 -20.078 1 96.44 121 ARG A N 1
ATOM 924 C CA . ARG A 1 121 ? -20.219 -19.828 -19.406 1 96.44 121 ARG A CA 1
ATOM 925 C C . ARG A 1 121 ? -20.484 -20.547 -18.078 1 96.44 121 ARG A C 1
ATOM 927 O O . ARG A 1 121 ? -20.734 -19.906 -17.062 1 96.44 121 ARG A O 1
ATOM 934 N N . ALA A 1 122 ? -20.391 -21.797 -18.156 1 97.06 122 ALA A N 1
ATOM 935 C CA . ALA A 1 122 ? -20.625 -22.594 -16.953 1 97.06 122 ALA A CA 1
ATOM 936 C C . ALA A 1 122 ? -19.578 -22.328 -15.891 1 97.06 122 ALA A C 1
ATOM 938 O O . ALA A 1 122 ? -19.891 -22.172 -14.711 1 97.06 122 ALA A O 1
ATOM 939 N N . ARG A 1 123 ? -18.375 -22.281 -16.328 1 96.62 123 ARG A N 1
ATOM 940 C CA . ARG A 1 123 ? -17.281 -22.078 -15.398 1 96.62 123 ARG A CA 1
ATOM 941 C C . ARG A 1 123 ? -17.328 -20.672 -14.797 1 96.62 123 ARG A C 1
ATOM 943 O O . ARG A 1 123 ? -17.062 -20.484 -13.609 1 96.62 123 ARG A O 1
ATOM 950 N N . VAL A 1 124 ? -17.656 -19.719 -15.578 1 97.69 124 VAL A N 1
ATOM 951 C CA . VAL A 1 124 ? -17.75 -18.344 -15.109 1 97.69 124 VAL A CA 1
ATOM 952 C C . VAL A 1 124 ? -18.891 -18.219 -14.086 1 97.69 124 VAL A C 1
ATOM 954 O O . VAL A 1 124 ? -18.719 -17.609 -13.031 1 97.69 124 VAL A O 1
ATOM 957 N N . ALA A 1 125 ? -19.953 -18.844 -14.398 1 97.19 125 ALA A N 1
ATOM 958 C CA . ALA A 1 125 ? -21.078 -18.828 -13.461 1 97.19 125 ALA A CA 1
ATOM 959 C C . ALA A 1 125 ? -20.688 -19.453 -12.125 1 97.19 125 ALA A C 1
ATOM 961 O O . ALA A 1 125 ? -21.016 -18.906 -11.062 1 97.19 125 ALA A O 1
ATOM 962 N N . ARG A 1 126 ? -20 -20.516 -12.18 1 96.25 126 ARG A N 1
ATOM 963 C CA . ARG A 1 126 ? -19.547 -21.172 -10.961 1 96.25 126 ARG A CA 1
ATOM 964 C C . ARG A 1 126 ? -18.578 -20.281 -10.195 1 96.25 126 ARG A C 1
ATOM 966 O O . ARG A 1 126 ? -18.656 -20.188 -8.961 1 96.25 126 ARG A O 1
ATOM 973 N N . ALA A 1 127 ? -17.688 -19.703 -10.867 1 96.31 127 ALA A N 1
ATOM 974 C CA . ALA A 1 127 ? -16.703 -18.812 -10.234 1 96.31 127 ALA A CA 1
ATOM 975 C C . ALA A 1 127 ? -17.391 -17.641 -9.555 1 96.31 127 ALA A C 1
ATOM 977 O O . ALA A 1 127 ? -17.031 -17.25 -8.445 1 96.31 127 ALA A O 1
ATOM 978 N N . ILE A 1 128 ? -18.359 -17.078 -10.211 1 97 128 ILE A N 1
ATOM 979 C CA . ILE A 1 128 ? -19.109 -15.945 -9.664 1 97 128 ILE A CA 1
ATOM 980 C C . ILE A 1 128 ? -19.75 -16.344 -8.336 1 97 128 ILE A C 1
ATOM 982 O O . ILE A 1 128 ? -19.672 -15.602 -7.352 1 97 128 ILE A O 1
ATOM 986 N N . ALA A 1 129 ? -20.297 -17.469 -8.336 1 95.31 129 ALA A N 1
ATOM 987 C CA . ALA A 1 129 ? -20.906 -17.984 -7.113 1 95.31 129 ALA A CA 1
ATOM 988 C C . ALA A 1 129 ? -19.844 -18.297 -6.059 1 95.31 129 ALA A C 1
ATOM 990 O O . ALA A 1 129 ? -19.969 -17.891 -4.902 1 95.31 129 ALA A O 1
ATOM 991 N N . GLN A 1 130 ? -18.844 -18.969 -6.43 1 92.81 130 GLN A N 1
ATOM 992 C CA . GLN A 1 130 ? -17.781 -19.422 -5.551 1 92.81 130 GLN A CA 1
ATOM 993 C C . GLN A 1 130 ? -17.078 -18.25 -4.871 1 92.81 130 GLN A C 1
ATOM 995 O O . GLN A 1 130 ? -16.734 -18.328 -3.689 1 92.81 130 GLN A O 1
ATOM 1000 N N . PHE A 1 131 ? -16.906 -17.141 -5.594 1 94.44 131 PHE A N 1
ATOM 1001 C CA . PHE A 1 131 ? -16.109 -16.031 -5.086 1 94.44 131 PHE A CA 1
ATOM 1002 C C . PHE A 1 131 ? -17.016 -14.875 -4.664 1 94.44 131 PHE A C 1
ATOM 1004 O O . PHE A 1 131 ? -16.531 -13.789 -4.344 1 94.44 131 PHE A O 1
ATOM 1011 N N . GLY A 1 132 ? -18.312 -15.055 -4.684 1 93.31 132 GLY A N 1
ATOM 1012 C CA . GLY A 1 132 ? -19.25 -14.039 -4.23 1 93.31 132 GLY A CA 1
ATOM 1013 C C . GLY A 1 132 ? -19.266 -12.805 -5.109 1 93.31 132 GLY A C 1
ATOM 1014 O O . GLY A 1 132 ? -19.297 -11.68 -4.602 1 93.31 132 GLY A O 1
ATOM 1015 N N . LEU A 1 133 ? -19.266 -12.969 -6.391 1 96.31 133 LEU A N 1
ATOM 1016 C CA . LEU A 1 133 ? -19.109 -11.844 -7.312 1 96.31 133 LEU A CA 1
ATOM 1017 C C . LEU A 1 133 ? -20.438 -11.539 -8.008 1 96.31 133 LEU A C 1
ATOM 1019 O O . LEU A 1 133 ? -20.484 -10.742 -8.945 1 96.31 133 LEU A O 1
ATOM 1023 N N . GLY A 1 134 ? -21.516 -12.133 -7.586 1 95.06 134 GLY A N 1
ATOM 1024 C CA . GLY A 1 134 ? -22.812 -11.984 -8.227 1 95.06 134 GLY A CA 1
ATOM 1025 C C . GLY A 1 134 ? -23.188 -10.539 -8.477 1 95.06 134 GLY A C 1
ATOM 1026 O O . GLY A 1 134 ? -23.359 -10.125 -9.625 1 95.06 134 GLY A O 1
ATOM 1027 N N . PRO A 1 135 ? -23.25 -9.781 -7.453 1 94.81 135 PRO A N 1
ATOM 1028 C CA . PRO A 1 135 ? -23.656 -8.383 -7.609 1 94.81 135 PRO A CA 1
ATOM 1029 C C . PRO A 1 135 ? -22.672 -7.574 -8.445 1 94.81 135 PRO A C 1
ATOM 1031 O O . PRO A 1 135 ? -23 -6.473 -8.891 1 94.81 135 PRO A O 1
ATOM 1034 N N . LEU A 1 136 ? -21.531 -8.117 -8.688 1 96.06 136 LEU A N 1
ATOM 1035 C CA . LEU A 1 136 ? -20.453 -7.371 -9.344 1 96.06 136 LEU A CA 1
ATOM 1036 C C . LEU A 1 136 ? -20.297 -7.812 -10.797 1 96.06 136 LEU A C 1
ATOM 1038 O O . LEU A 1 136 ? -19.594 -7.164 -11.57 1 96.06 136 LEU A O 1
ATOM 1042 N N . ALA A 1 137 ? -20.922 -8.812 -11.203 1 96.38 137 ALA A N 1
ATOM 1043 C CA . ALA A 1 137 ? -20.656 -9.516 -12.453 1 96.38 137 ALA A CA 1
ATOM 1044 C C . ALA A 1 137 ? -20.734 -8.57 -13.648 1 96.38 137 ALA A C 1
ATOM 1046 O O . ALA A 1 137 ? -19.922 -8.664 -14.57 1 96.38 137 ALA A O 1
ATOM 1047 N N . GLY A 1 138 ? -21.609 -7.672 -13.641 1 96.25 138 GLY A N 1
ATOM 1048 C CA . GLY A 1 138 ? -21.828 -6.789 -14.781 1 96.25 138 GLY A CA 1
ATOM 1049 C C . GLY A 1 138 ? -21.094 -5.469 -14.648 1 96.25 138 GLY A C 1
ATOM 1050 O O . GLY A 1 138 ? -21.141 -4.633 -15.562 1 96.25 138 GLY A O 1
ATOM 1051 N N . ARG A 1 139 ? -20.359 -5.238 -13.641 1 95.94 139 ARG A N 1
ATOM 1052 C CA . ARG A 1 139 ? -19.703 -3.963 -13.383 1 95.94 139 ARG A CA 1
ATOM 1053 C C . ARG A 1 139 ? -18.328 -3.908 -14.047 1 95.94 139 ARG A C 1
ATOM 1055 O O . ARG A 1 139 ? -17.625 -4.926 -14.133 1 95.94 139 ARG A O 1
ATOM 1062 N N . PRO A 1 140 ? -17.984 -2.715 -14.492 1 95.31 140 PRO A N 1
ATOM 1063 C CA . PRO A 1 140 ? -16.594 -2.559 -14.93 1 95.31 140 PRO A CA 1
ATOM 1064 C C . PRO A 1 140 ? -15.609 -2.602 -13.758 1 95.31 140 PRO A C 1
ATOM 1066 O O . PRO A 1 140 ? -15.867 -2.023 -12.703 1 95.31 140 PRO A O 1
ATOM 1069 N N . PRO A 1 141 ? -14.492 -3.221 -13.914 1 93.94 141 PRO A N 1
ATOM 1070 C CA . PRO A 1 141 ? -13.531 -3.389 -12.828 1 93.94 141 PRO A CA 1
ATOM 1071 C C . PRO A 1 141 ? -13.078 -2.059 -12.219 1 93.94 141 PRO A C 1
ATOM 1073 O O . PRO A 1 141 ? -12.828 -1.977 -11.016 1 93.94 141 PRO A O 1
ATOM 1076 N N . HIS A 1 142 ? -12.977 -1.029 -13.023 1 89.75 142 HIS A N 1
ATOM 1077 C CA . HIS A 1 142 ? -12.461 0.24 -12.516 1 89.75 142 HIS A CA 1
ATOM 1078 C C . HIS A 1 142 ? -13.422 0.861 -11.508 1 89.75 142 HIS A C 1
ATOM 1080 O O . HIS A 1 142 ? -13.062 1.8 -10.797 1 89.75 142 HIS A O 1
ATOM 1086 N N . ARG A 1 143 ? -14.656 0.373 -11.367 1 89.81 143 ARG A N 1
ATOM 1087 C CA . ARG A 1 143 ? -15.648 0.89 -10.43 1 89.81 143 ARG A CA 1
ATOM 1088 C C . ARG A 1 143 ? -15.68 0.058 -9.148 1 89.81 143 ARG A C 1
ATOM 1090 O O . ARG A 1 143 ? -16.484 0.314 -8.258 1 89.81 143 ARG A O 1
ATOM 1097 N N . LEU A 1 144 ? -14.875 -0.904 -9.094 1 92.25 144 LEU A N 1
ATOM 1098 C CA . LEU A 1 144 ? -14.812 -1.775 -7.926 1 92.25 144 LEU A CA 1
ATOM 1099 C C . LEU A 1 144 ? -13.891 -1.188 -6.859 1 92.25 144 LEU A C 1
ATOM 1101 O O . LEU A 1 144 ? -12.992 -0.402 -7.172 1 92.25 144 LEU A O 1
ATOM 1105 N N . SER A 1 145 ? -14.148 -1.569 -5.566 1 88.19 145 SER A N 1
ATOM 1106 C CA . SER A 1 145 ? -13.219 -1.235 -4.492 1 88.19 145 SER A CA 1
ATOM 1107 C C . SER A 1 145 ? -11.922 -2.029 -4.613 1 88.19 145 SER A C 1
ATOM 1109 O O . SER A 1 145 ? -11.844 -2.984 -5.391 1 88.19 145 SER A O 1
ATOM 1111 N N . GLY A 1 146 ? -10.891 -1.608 -3.92 1 89.38 146 GLY A N 1
ATOM 1112 C CA . GLY A 1 146 ? -9.625 -2.328 -3.928 1 89.38 146 GLY A CA 1
ATOM 1113 C C . GLY A 1 146 ? -9.773 -3.793 -3.564 1 89.38 146 GLY A C 1
ATOM 1114 O O . GLY A 1 146 ? -9.188 -4.66 -4.223 1 89.38 146 GLY A O 1
ATOM 1115 N N . GLY A 1 147 ? -10.516 -4.07 -2.498 1 92.06 147 GLY A N 1
ATOM 1116 C CA . GLY A 1 147 ? -10.758 -5.445 -2.092 1 92.06 147 GLY A CA 1
ATOM 1117 C C . GLY A 1 147 ? -11.516 -6.25 -3.131 1 92.06 147 GLY A C 1
ATOM 1118 O O . GLY A 1 147 ? -11.219 -7.426 -3.35 1 92.06 147 GLY A O 1
ATOM 1119 N N . GLU A 1 148 ? -12.484 -5.602 -3.758 1 93.94 148 GLU A N 1
ATOM 1120 C CA . GLU A 1 148 ? -13.242 -6.25 -4.824 1 93.94 148 GLU A CA 1
ATOM 1121 C C . GLU A 1 148 ? -12.352 -6.559 -6.027 1 93.94 148 GLU A C 1
ATOM 1123 O O . GLU A 1 148 ? -12.438 -7.641 -6.609 1 93.94 148 GLU A O 1
ATOM 1128 N N . LYS A 1 149 ? -11.539 -5.637 -6.34 1 95.81 149 LYS A N 1
ATOM 1129 C CA . LYS A 1 149 ? -10.617 -5.836 -7.457 1 95.81 149 LYS A CA 1
ATOM 1130 C C . LYS A 1 149 ? -9.695 -7.02 -7.199 1 95.81 149 LYS A C 1
ATOM 1132 O O . LYS A 1 149 ? -9.469 -7.844 -8.086 1 95.81 149 LYS A O 1
ATOM 1137 N N . LYS A 1 150 ? -9.195 -7.098 -6.004 1 95.94 150 LYS A N 1
ATOM 1138 C CA . LYS A 1 150 ? -8.305 -8.203 -5.664 1 95.94 150 LYS A CA 1
ATOM 1139 C C . LYS A 1 150 ? -9.039 -9.539 -5.738 1 95.94 150 LYS A C 1
ATOM 1141 O O . LYS A 1 150 ? -8.477 -10.531 -6.211 1 95.94 150 LYS A O 1
ATOM 1146 N N . ARG A 1 151 ? -10.211 -9.539 -5.312 1 96.06 151 ARG A N 1
ATOM 1147 C CA . ARG A 1 151 ? -11.023 -10.75 -5.371 1 96.06 151 ARG A CA 1
ATOM 1148 C C . ARG A 1 151 ? -11.266 -11.172 -6.816 1 96.06 151 ARG A C 1
ATOM 1150 O O . ARG A 1 151 ? -11.141 -12.352 -7.148 1 96.06 151 ARG A O 1
ATOM 1157 N N . VAL A 1 152 ? -11.586 -10.219 -7.629 1 97.38 152 VAL A N 1
ATOM 1158 C CA . VAL A 1 152 ? -11.82 -10.5 -9.039 1 97.38 152 VAL A CA 1
ATOM 1159 C C . VAL A 1 152 ? -10.523 -10.992 -9.695 1 97.38 152 VAL A C 1
ATOM 1161 O O . VAL A 1 152 ? -10.539 -11.953 -10.461 1 97.38 152 VAL A O 1
ATOM 1164 N N . ALA A 1 153 ? -9.43 -10.336 -9.375 1 97.12 153 ALA A N 1
ATOM 1165 C CA . ALA A 1 153 ? -8.133 -10.742 -9.906 1 97.12 153 ALA A CA 1
ATOM 1166 C C . ALA A 1 153 ? -7.82 -12.188 -9.531 1 97.12 153 ALA A C 1
ATOM 1168 O O . ALA A 1 153 ? -7.398 -12.984 -10.375 1 97.12 153 ALA A O 1
ATOM 1169 N N . LEU A 1 154 ? -8.055 -12.508 -8.32 1 96.5 154 LEU A N 1
ATOM 1170 C CA . LEU A 1 154 ? -7.836 -13.867 -7.832 1 96.5 154 LEU A CA 1
ATOM 1171 C C . LEU A 1 154 ? -8.75 -14.852 -8.547 1 96.5 154 LEU A C 1
ATOM 1173 O O . LEU A 1 154 ? -8.289 -15.891 -9.031 1 96.5 154 LEU A O 1
ATOM 1177 N N . ALA A 1 155 ? -9.977 -14.5 -8.656 1 96.75 155 ALA A N 1
ATOM 1178 C CA . ALA A 1 155 ? -10.961 -15.359 -9.297 1 96.75 155 ALA A CA 1
ATOM 1179 C C . ALA A 1 155 ? -10.609 -15.594 -10.766 1 96.75 155 ALA A C 1
ATOM 1181 O O . ALA A 1 155 ? -10.758 -16.703 -11.273 1 96.75 155 ALA A O 1
ATOM 1182 N N . SER A 1 156 ? -10.148 -14.57 -11.406 1 97.19 156 SER A N 1
ATOM 1183 C CA . SER A 1 156 ? -9.875 -14.641 -12.836 1 97.19 156 SER A CA 1
ATOM 1184 C C . SER A 1 156 ? -8.711 -15.594 -13.133 1 97.19 156 SER A C 1
ATOM 1186 O O . SER A 1 156 ? -8.57 -16.078 -14.25 1 97.19 156 SER A O 1
ATOM 1188 N N . VAL A 1 157 ? -7.93 -15.812 -12.164 1 96 157 VAL A N 1
ATOM 1189 C CA . VAL A 1 157 ? -6.82 -16.75 -12.328 1 96 157 VAL A CA 1
ATOM 1190 C C . VAL A 1 157 ? -7.246 -18.141 -11.859 1 96 157 VAL A C 1
ATOM 1192 O O . VAL A 1 157 ? -6.965 -19.141 -12.531 1 96 157 VAL A O 1
ATOM 1195 N N . LEU A 1 158 ? -7.996 -18.234 -10.828 1 95.06 158 LEU A N 1
ATOM 1196 C CA . LEU A 1 158 ? -8.359 -19.5 -10.219 1 95.06 158 LEU A CA 1
ATOM 1197 C C . LEU A 1 158 ? -9.406 -20.234 -11.055 1 95.06 158 LEU A C 1
ATOM 1199 O O . LEU A 1 158 ? -9.57 -21.453 -10.938 1 95.06 158 LEU A O 1
ATOM 1203 N N . ILE A 1 159 ? -10.062 -19.484 -11.836 1 95.44 159 ILE A N 1
ATOM 1204 C CA . ILE A 1 159 ? -11.07 -20.078 -12.703 1 95.44 159 ILE A CA 1
ATOM 1205 C C . ILE A 1 159 ? -10.414 -21.109 -13.609 1 95.44 159 ILE A C 1
ATOM 1207 O O . ILE A 1 159 ? -11.07 -22.062 -14.062 1 95.44 159 ILE A O 1
ATOM 1211 N N . LEU A 1 160 ? -9.172 -21.016 -13.883 1 93.94 160 LEU A N 1
ATOM 1212 C CA . LEU A 1 160 ? -8.438 -21.922 -14.766 1 93.94 160 LEU A CA 1
ATOM 1213 C C . LEU A 1 160 ? -7.973 -23.156 -14.016 1 93.94 160 LEU A C 1
ATOM 1215 O O . LEU A 1 160 ? -7.469 -24.109 -14.625 1 93.94 160 LEU A O 1
ATOM 1219 N N . ASP A 1 161 ? -8.086 -23.094 -12.758 1 92.06 161 ASP A N 1
ATOM 1220 C CA . ASP A 1 161 ? -7.73 -24.203 -11.891 1 92.06 161 ASP A CA 1
ATOM 1221 C C . ASP A 1 161 ? -6.258 -24.578 -12.047 1 92.06 161 ASP A C 1
ATOM 1223 O O . ASP A 1 161 ? -5.926 -25.734 -12.305 1 92.06 161 ASP A O 1
ATOM 1227 N N . PRO A 1 162 ? -5.406 -23.641 -11.844 1 94.81 162 PRO A N 1
ATOM 1228 C CA . PRO A 1 162 ? -3.971 -23.906 -11.977 1 94.81 162 PRO A CA 1
ATOM 1229 C C . PRO A 1 162 ? -3.438 -24.812 -10.867 1 94.81 162 PRO A C 1
ATOM 1231 O O . PRO A 1 162 ? -4.016 -24.859 -9.781 1 94.81 162 PRO A O 1
ATOM 1234 N N . GLU A 1 163 ? -2.338 -25.469 -11.148 1 94.44 163 GLU A N 1
ATOM 1235 C CA . GLU A 1 163 ? -1.671 -26.312 -10.164 1 94.44 163 GLU A CA 1
ATOM 1236 C C . GLU A 1 163 ? -0.897 -25.469 -9.148 1 94.44 163 GLU A C 1
ATOM 1238 O O . GLU A 1 163 ? -0.789 -25.844 -7.98 1 94.44 163 GLU A O 1
ATOM 1243 N N . VAL A 1 164 ? -0.377 -24.375 -9.602 1 97.12 164 VAL A N 1
ATOM 1244 C CA . VAL A 1 164 ? 0.369 -23.453 -8.758 1 97.12 164 VAL A CA 1
ATOM 1245 C C . VAL A 1 164 ? -0.201 -22.047 -8.898 1 97.12 164 VAL A C 1
ATOM 1247 O O . VAL A 1 164 ? -0.423 -21.562 -10.016 1 97.12 164 VAL A O 1
ATOM 1250 N N . LEU A 1 165 ? -0.465 -21.406 -7.812 1 97.69 165 LEU A N 1
ATOM 1251 C CA . LEU A 1 165 ? -0.841 -20 -7.805 1 97.69 165 LEU A CA 1
ATOM 1252 C C . LEU A 1 165 ? 0.261 -19.141 -7.188 1 97.69 165 LEU A C 1
ATOM 1254 O O . LEU A 1 165 ? 0.708 -19.406 -6.07 1 97.69 165 LEU A O 1
ATOM 1258 N N . LEU A 1 166 ? 0.764 -18.203 -7.93 1 98.5 166 LEU A N 1
ATOM 1259 C CA . LEU A 1 166 ? 1.719 -17.203 -7.465 1 98.5 166 LEU A CA 1
ATOM 1260 C C . LEU A 1 166 ? 1.016 -15.891 -7.145 1 98.5 166 LEU A C 1
ATOM 1262 O O . LEU A 1 166 ? 0.303 -15.344 -7.988 1 98.5 166 LEU A O 1
ATOM 1266 N N . LEU A 1 167 ? 1.178 -15.383 -5.938 1 98.19 167 LEU A N 1
ATOM 1267 C CA . LEU A 1 167 ? 0.562 -14.133 -5.523 1 98.19 167 LEU A CA 1
ATOM 1268 C C . LEU A 1 167 ? 1.617 -13.141 -5.039 1 98.19 167 LEU A C 1
ATOM 1270 O O . LEU A 1 167 ? 2.416 -13.461 -4.156 1 98.19 167 LEU A O 1
ATOM 1274 N N . ASP A 1 168 ? 1.602 -11.984 -5.609 1 97.56 168 ASP A N 1
ATOM 1275 C CA . ASP A 1 168 ? 2.506 -10.93 -5.168 1 97.56 168 ASP A CA 1
ATOM 1276 C C . ASP A 1 168 ? 1.799 -9.961 -4.223 1 97.56 168 ASP A C 1
ATOM 1278 O O . ASP A 1 168 ? 1.034 -9.102 -4.668 1 97.56 168 ASP A O 1
ATOM 1282 N N . GLU A 1 169 ? 2.031 -10.094 -2.928 1 96.31 169 GLU A N 1
ATOM 1283 C CA . GLU A 1 169 ? 1.463 -9.273 -1.867 1 96.31 169 GLU A CA 1
ATOM 1284 C C . GLU A 1 169 ? -0.053 -9.156 -2.008 1 96.31 169 GLU A C 1
ATOM 1286 O O . GLU A 1 169 ? -0.582 -8.062 -2.215 1 96.31 169 GLU A O 1
ATOM 1291 N N . PRO A 1 170 ? -0.742 -10.172 -1.718 1 95.38 170 PRO A N 1
ATOM 1292 C CA . PRO A 1 170 ? -2.17 -10.266 -2.031 1 95.38 170 PRO A CA 1
ATOM 1293 C C . PRO A 1 170 ? -3.023 -9.328 -1.178 1 95.38 170 PRO A C 1
ATOM 1295 O O . PRO A 1 170 ? -4.176 -9.062 -1.52 1 95.38 170 PRO A O 1
ATOM 1298 N N . THR A 1 171 ? -2.461 -8.836 -0.127 1 94.5 171 THR A N 1
ATOM 1299 C CA . THR A 1 171 ? -3.299 -8.023 0.746 1 94.5 171 THR A CA 1
ATOM 1300 C C . THR A 1 171 ? -2.732 -6.609 0.871 1 94.5 171 THR A C 1
ATOM 1302 O O . THR A 1 171 ? -3.152 -5.84 1.74 1 94.5 171 THR A O 1
ATOM 1305 N N . ALA A 1 172 ? -1.813 -6.32 0.058 1 91.19 172 ALA A N 1
ATOM 1306 C CA . ALA A 1 172 ? -1.233 -4.98 0.092 1 91.19 172 ALA A CA 1
ATOM 1307 C C . ALA A 1 172 ? -2.301 -3.914 -0.136 1 91.19 172 ALA A C 1
ATOM 1309 O O . ALA A 1 172 ? -3.18 -4.078 -0.985 1 91.19 172 ALA A O 1
ATOM 1310 N N . ALA A 1 173 ? -2.26 -2.816 0.649 1 88.81 173 ALA A N 1
ATOM 1311 C CA . ALA A 1 173 ? -3.059 -1.604 0.493 1 88.81 173 ALA A CA 1
ATOM 1312 C C . ALA A 1 173 ? -4.512 -1.852 0.877 1 88.81 173 ALA A C 1
ATOM 1314 O O . ALA A 1 173 ? -5.383 -1.015 0.619 1 88.81 173 ALA A O 1
ATOM 1315 N N . LEU A 1 174 ? -4.801 -3.027 1.415 1 92.5 174 LEU A N 1
ATOM 1316 C CA . LEU A 1 174 ? -6.164 -3.33 1.844 1 92.5 174 LEU A CA 1
ATOM 1317 C C . LEU A 1 174 ? -6.371 -2.945 3.305 1 92.5 174 LEU A C 1
ATOM 1319 O O . LEU A 1 174 ? -5.422 -2.93 4.09 1 92.5 174 LEU A O 1
ATOM 1323 N N . ASP A 1 175 ? -7.609 -2.602 3.582 1 91.5 175 ASP A N 1
ATOM 1324 C CA . ASP A 1 175 ? -7.949 -2.426 4.992 1 91.5 175 ASP A CA 1
ATOM 1325 C C . ASP A 1 175 ? -8.117 -3.773 5.688 1 91.5 175 ASP A C 1
ATOM 1327 O O . ASP A 1 175 ? -8.102 -4.82 5.039 1 91.5 175 ASP A O 1
ATOM 1331 N N . PRO A 1 176 ? -8.25 -3.775 6.977 1 90.69 176 PRO A N 1
ATOM 1332 C CA . PRO A 1 176 ? -8.234 -5.023 7.746 1 90.69 176 PRO A CA 1
ATOM 1333 C C . PRO A 1 176 ? -9.367 -5.973 7.352 1 90.69 176 PRO A C 1
ATOM 1335 O O . PRO A 1 176 ? -9.156 -7.188 7.266 1 90.69 176 PRO A O 1
ATOM 1338 N N . GLN A 1 177 ? -10.492 -5.473 7.105 1 90.25 177 GLN A N 1
ATOM 1339 C CA . GLN A 1 177 ? -11.594 -6.348 6.727 1 90.25 177 GLN A CA 1
ATOM 1340 C C . GLN A 1 177 ? -11.344 -7 5.371 1 90.25 177 GLN A C 1
ATOM 1342 O O . GLN A 1 177 ? -11.531 -8.203 5.211 1 90.25 177 GLN A O 1
ATOM 1347 N N . ALA A 1 178 ? -10.969 -6.207 4.445 1 92 178 ALA A N 1
ATOM 1348 C CA . ALA A 1 178 ? -10.672 -6.734 3.119 1 92 178 ALA A CA 1
ATOM 1349 C C . ALA A 1 178 ? -9.523 -7.738 3.176 1 92 178 ALA A C 1
ATOM 1351 O O . ALA A 1 178 ? -9.539 -8.75 2.475 1 92 178 ALA A O 1
ATOM 1352 N N . THR A 1 179 ? -8.562 -7.434 3.969 1 93.81 179 THR A N 1
ATOM 1353 C CA . THR A 1 179 ? -7.445 -8.344 4.18 1 93.81 179 THR A CA 1
ATOM 1354 C C . THR A 1 179 ? -7.938 -9.695 4.707 1 93.81 179 THR A C 1
ATOM 1356 O O . THR A 1 179 ? -7.543 -10.742 4.199 1 93.81 179 THR A O 1
ATOM 1359 N N . ASP A 1 180 ? -8.758 -9.625 5.648 1 93.94 180 ASP A N 1
ATOM 1360 C CA . ASP A 1 180 ? -9.328 -10.836 6.234 1 93.94 180 ASP A CA 1
ATOM 1361 C C . ASP A 1 180 ? -10.125 -11.625 5.199 1 93.94 180 ASP A C 1
ATOM 1363 O O . ASP A 1 180 ? -10.055 -12.859 5.16 1 93.94 180 ASP A O 1
ATOM 1367 N N . ASP A 1 181 ? -10.852 -10.938 4.414 1 92.81 181 ASP A N 1
ATOM 1368 C CA . ASP A 1 181 ? -11.656 -11.57 3.371 1 92.81 181 ASP A CA 1
ATOM 1369 C C . ASP A 1 181 ? -10.773 -12.328 2.385 1 92.81 181 ASP A C 1
ATOM 1371 O O . ASP A 1 181 ? -11.07 -13.469 2.023 1 92.81 181 ASP A O 1
ATOM 1375 N N . ILE A 1 182 ? -9.727 -11.711 1.996 1 94.44 182 ILE A N 1
ATOM 1376 C CA . ILE A 1 182 ? -8.812 -12.328 1.047 1 94.44 182 ILE A CA 1
ATOM 1377 C C . ILE A 1 182 ? -8.109 -13.516 1.704 1 94.44 182 ILE A C 1
ATOM 1379 O O . ILE A 1 182 ? -7.957 -14.57 1.089 1 94.44 182 ILE A O 1
ATOM 1383 N N . ALA A 1 183 ? -7.695 -13.359 2.92 1 94.56 183 ALA A N 1
ATOM 1384 C CA . ALA A 1 183 ? -7.062 -14.445 3.654 1 94.56 183 ALA A CA 1
ATOM 1385 C C . ALA A 1 183 ? -7.992 -15.656 3.754 1 94.56 183 ALA A C 1
ATOM 1387 O O . ALA A 1 183 ? -7.574 -16.797 3.508 1 94.56 183 ALA A O 1
ATOM 1388 N N . ALA A 1 184 ? -9.211 -15.391 4.078 1 93.12 184 ALA A N 1
ATOM 1389 C CA . ALA A 1 184 ? -10.203 -16.453 4.191 1 93.12 184 ALA A CA 1
ATOM 1390 C C . ALA A 1 184 ? -10.398 -17.172 2.855 1 93.12 184 ALA A C 1
ATOM 1392 O O . ALA A 1 184 ? -10.523 -18.391 2.812 1 93.12 184 ALA A O 1
ATOM 1393 N N . LEU A 1 185 ? -10.422 -16.406 1.883 1 92.25 185 LEU A N 1
ATOM 1394 C CA . LEU A 1 185 ? -10.555 -16.953 0.541 1 92.25 185 LEU A CA 1
ATOM 1395 C C . LEU A 1 185 ? -9.391 -17.875 0.213 1 92.25 185 LEU A C 1
ATOM 1397 O O . LEU A 1 185 ? -9.586 -18.984 -0.277 1 92.25 185 LEU A O 1
ATOM 1401 N N . LEU A 1 186 ? -8.219 -17.484 0.497 1 93.56 186 LEU A N 1
ATOM 1402 C CA . LEU A 1 186 ? -7.031 -18.281 0.229 1 93.56 186 LEU A CA 1
ATOM 1403 C C . LEU A 1 186 ? -7.031 -19.547 1.072 1 93.56 186 LEU A C 1
ATOM 1405 O O . LEU A 1 186 ? -6.66 -20.625 0.586 1 93.56 186 LEU A O 1
ATOM 1409 N N . GLU A 1 187 ? -7.465 -19.422 2.262 1 92.06 187 GLU A N 1
ATOM 1410 C CA . GLU A 1 187 ? -7.566 -20.594 3.133 1 92.06 187 GLU A CA 1
ATOM 1411 C C . GLU A 1 187 ? -8.547 -21.625 2.57 1 92.06 187 GLU A C 1
ATOM 1413 O O . GLU A 1 187 ? -8.289 -22.828 2.615 1 92.06 187 GLU A O 1
ATOM 1418 N N . THR A 1 188 ? -9.594 -21.094 2.115 1 89.44 188 THR A N 1
ATOM 1419 C CA . THR A 1 188 ? -10.625 -21.969 1.565 1 89.44 188 THR A CA 1
ATOM 1420 C C . THR A 1 188 ? -10.141 -22.641 0.293 1 89.44 188 THR A C 1
ATOM 1422 O O . THR A 1 188 ? -10.312 -23.859 0.127 1 89.44 188 THR A O 1
ATOM 1425 N N . GLU A 1 189 ? -9.477 -21.938 -0.517 1 90.56 189 GLU A N 1
ATOM 1426 C CA . GLU A 1 189 ? -9.102 -22.438 -1.833 1 90.56 189 GLU A CA 1
ATOM 1427 C C . GLU A 1 189 ? -7.855 -23.312 -1.754 1 90.56 189 GLU A C 1
ATOM 1429 O O . GLU A 1 189 ? -7.633 -24.172 -2.615 1 90.56 189 GLU A O 1
ATOM 1434 N N . PHE A 1 190 ? -7.043 -23.141 -0.717 1 89.69 190 PHE A N 1
ATOM 1435 C CA . PHE A 1 190 ? -5.777 -23.859 -0.646 1 89.69 190 PHE A CA 1
ATOM 1436 C C . PHE A 1 190 ? -5.664 -24.609 0.672 1 89.69 190 PHE A C 1
ATOM 1438 O O . PHE A 1 190 ? -4.617 -25.203 0.969 1 89.69 190 PHE A O 1
ATOM 1445 N N . GLY A 1 191 ? -6.605 -24.609 1.409 1 77.88 191 GLY A N 1
ATOM 1446 C CA . GLY A 1 191 ? -6.594 -25.312 2.684 1 77.88 191 GLY A CA 1
ATOM 1447 C C . GLY A 1 191 ? -6.895 -26.797 2.553 1 77.88 191 GLY A C 1
ATOM 1448 O O . GLY A 1 191 ? -6.621 -27.391 1.517 1 77.88 191 GLY A O 1
ATOM 1449 N N . ALA A 1 192 ? -7.262 -27.25 3.602 1 65.38 192 ALA A N 1
ATOM 1450 C CA . ALA A 1 192 ? -7.465 -28.688 3.775 1 65.38 192 ALA A CA 1
ATOM 1451 C C . ALA A 1 192 ? -8.445 -29.234 2.736 1 65.38 192 ALA A C 1
ATOM 1453 O O . ALA A 1 192 ? -8.359 -30.391 2.348 1 65.38 192 ALA A O 1
ATOM 1454 N N . ARG A 1 193 ? -9.188 -28.391 2.25 1 63.53 193 ARG A N 1
ATOM 1455 C CA . ARG A 1 193 ? -10.234 -28.844 1.336 1 63.53 193 ARG A CA 1
ATOM 1456 C C . ARG A 1 193 ? -9.664 -29.109 -0.054 1 63.53 193 ARG A C 1
ATOM 1458 O O . ARG A 1 193 ? -10.289 -29.797 -0.866 1 63.53 193 ARG A O 1
ATOM 1465 N N . ASN A 1 194 ? -8.672 -28.641 -0.395 1 70.75 194 ASN A N 1
ATOM 1466 C CA . ASN A 1 194 ? -8.047 -28.781 -1.705 1 70.75 194 ASN A CA 1
ATOM 1467 C C . ASN A 1 194 ? -6.574 -29.156 -1.586 1 70.75 194 ASN A C 1
ATOM 1469 O O . ASN A 1 194 ? -5.699 -28.375 -1.941 1 70.75 194 ASN A O 1
ATOM 1473 N N . PRO A 1 195 ? -6.617 -30.516 -1.198 1 68.25 195 PRO A N 1
ATOM 1474 C CA . PRO A 1 195 ? -5.234 -30.953 -1.029 1 68.25 195 PRO A CA 1
ATOM 1475 C C . PRO A 1 195 ? -4.492 -31.109 -2.357 1 68.25 195 PRO A C 1
ATOM 1477 O O . PRO A 1 195 ? -5.109 -31.422 -3.379 1 68.25 195 PRO A O 1
ATOM 1480 N N . GLY A 1 196 ? -3.465 -30.406 -2.656 1 79.25 196 GLY A N 1
ATOM 1481 C CA . GLY A 1 196 ? -2.678 -30.594 -3.865 1 79.25 196 GLY A CA 1
ATOM 1482 C C . GLY A 1 196 ? -2.338 -29.297 -4.559 1 79.25 196 GLY A C 1
ATOM 1483 O O . GLY A 1 196 ? -1.441 -29.25 -5.406 1 79.25 196 GLY A O 1
ATOM 1484 N N . ARG A 1 197 ? -3.125 -28.328 -4.242 1 88.25 197 ARG A N 1
ATOM 1485 C CA . ARG A 1 197 ? -2.816 -27.047 -4.859 1 88.25 197 ARG A CA 1
ATOM 1486 C C . ARG A 1 197 ? -1.614 -26.391 -4.188 1 88.25 197 ARG A C 1
ATOM 1488 O O . ARG A 1 197 ? -1.397 -26.562 -2.986 1 88.25 197 ARG A O 1
ATOM 1495 N N . THR A 1 198 ? -0.865 -25.844 -5.012 1 95.94 198 THR A N 1
ATOM 1496 C CA . THR A 1 198 ? 0.337 -25.156 -4.539 1 95.94 198 THR A CA 1
ATOM 1497 C C . THR A 1 198 ? 0.124 -23.656 -4.504 1 95.94 198 THR A C 1
ATOM 1499 O O . THR A 1 198 ? -0.371 -23.062 -5.469 1 95.94 198 THR A O 1
ATOM 1502 N N . LEU A 1 199 ? 0.375 -23.109 -3.393 1 97.44 199 LEU A N 1
ATOM 1503 C CA . LEU A 1 199 ? 0.299 -21.672 -3.24 1 97.44 199 LEU A CA 1
ATOM 1504 C C . LEU A 1 199 ? 1.663 -21.078 -2.883 1 97.44 199 LEU A C 1
ATOM 1506 O O . LEU A 1 199 ? 2.314 -21.547 -1.945 1 97.44 199 LEU A O 1
ATOM 1510 N N . ILE A 1 200 ? 2.139 -20.156 -3.641 1 98.31 200 ILE A N 1
ATOM 1511 C CA . ILE A 1 200 ? 3.336 -19.391 -3.342 1 98.31 200 ILE A CA 1
ATOM 1512 C C . ILE A 1 200 ? 2.996 -17.891 -3.334 1 98.31 200 ILE A C 1
ATOM 1514 O O . ILE A 1 200 ? 2.545 -17.344 -4.344 1 98.31 200 ILE A O 1
ATOM 1518 N N . PHE A 1 201 ? 3.199 -17.25 -2.18 1 98.25 201 PHE A N 1
ATOM 1519 C CA . PHE A 1 201 ? 2.82 -15.844 -2.127 1 98.25 201 PHE A CA 1
ATOM 1520 C C . PHE A 1 201 ? 3.844 -15.031 -1.338 1 98.25 201 PHE A C 1
ATOM 1522 O O . PHE A 1 201 ? 4.496 -15.562 -0.436 1 98.25 201 PHE A O 1
ATOM 1529 N N . SER A 1 202 ? 4.004 -13.812 -1.762 1 98.12 202 SER A N 1
ATOM 1530 C CA . SER A 1 202 ? 4.883 -12.898 -1.04 1 98.12 202 SER A CA 1
ATOM 1531 C C . SER A 1 202 ? 4.105 -12.07 -0.024 1 98.12 202 SER A C 1
ATOM 1533 O O . SER A 1 202 ? 2.928 -11.766 -0.231 1 98.12 202 SER A O 1
ATOM 1535 N N . SER A 1 203 ? 4.746 -11.742 1.065 1 96.19 203 SER A N 1
ATOM 1536 C CA . SER A 1 203 ? 4.168 -10.852 2.064 1 96.19 203 SER A CA 1
ATOM 1537 C C . SER A 1 203 ? 5.223 -10.359 3.049 1 96.19 203 SER A C 1
ATOM 1539 O O . SER A 1 203 ? 6.27 -10.992 3.211 1 96.19 203 SER A O 1
ATOM 1541 N N . HIS A 1 204 ? 4.969 -9.281 3.619 1 94.06 204 HIS A N 1
ATOM 1542 C CA . HIS A 1 204 ? 5.742 -8.844 4.773 1 94.06 204 HIS A CA 1
ATOM 1543 C C . HIS A 1 204 ? 4.91 -8.891 6.051 1 94.06 204 HIS A C 1
ATOM 1545 O O . HIS A 1 204 ? 5.391 -8.523 7.121 1 94.06 204 HIS A O 1
ATOM 1551 N N . ASP A 1 205 ? 3.729 -9.367 5.953 1 92.44 205 ASP A N 1
ATOM 1552 C CA . ASP A 1 205 ? 2.807 -9.461 7.082 1 92.44 205 ASP A CA 1
ATOM 1553 C C . ASP A 1 205 ? 2.9 -10.828 7.754 1 92.44 205 ASP A C 1
ATOM 1555 O O . ASP A 1 205 ? 2.4 -11.82 7.227 1 92.44 205 ASP A O 1
ATOM 1559 N N . LEU A 1 206 ? 3.344 -10.789 8.953 1 95.19 206 LEU A N 1
ATOM 1560 C CA . LEU A 1 206 ? 3.611 -12.039 9.648 1 95.19 206 LEU A CA 1
ATOM 1561 C C . LEU A 1 206 ? 2.311 -12.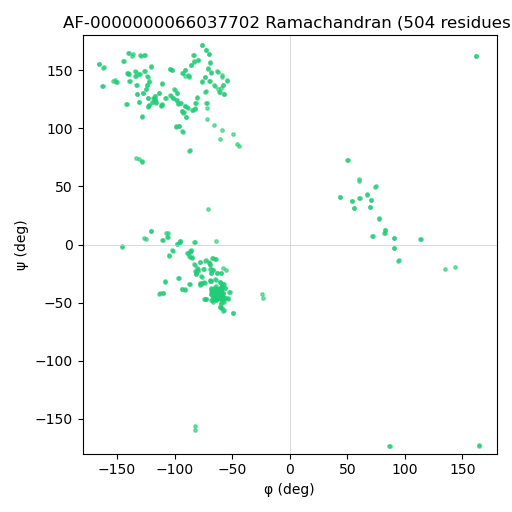719 10.062 1 95.19 206 LEU A C 1
ATOM 1563 O O . LEU A 1 206 ? 2.227 -13.945 10.094 1 95.19 206 LEU A O 1
ATOM 1567 N N . ASP A 1 207 ? 1.314 -11.961 10.375 1 92.56 207 ASP A N 1
ATOM 1568 C CA . ASP A 1 207 ? 0.034 -12.539 10.773 1 92.56 207 ASP A CA 1
ATOM 1569 C C . ASP A 1 207 ? -0.621 -13.273 9.609 1 92.56 207 ASP A C 1
ATOM 1571 O O . ASP A 1 207 ? -1.156 -14.367 9.789 1 92.56 207 ASP A O 1
ATOM 1575 N N . LEU A 1 208 ? -0.564 -12.633 8.5 1 94.19 208 LEU A N 1
ATOM 1576 C CA . LEU A 1 208 ? -1.11 -13.266 7.309 1 94.19 208 LEU A CA 1
ATOM 1577 C C . LEU A 1 208 ? -0.384 -14.578 7.008 1 94.19 208 LEU A C 1
ATOM 1579 O O . LEU A 1 208 ? -1.02 -15.586 6.715 1 94.19 208 LEU A O 1
ATOM 1583 N N . VAL A 1 209 ? 0.898 -14.531 7.09 1 96.69 209 VAL A N 1
ATOM 1584 C CA . VAL A 1 209 ? 1.733 -15.695 6.797 1 96.69 209 VAL A CA 1
ATOM 1585 C C . VAL A 1 209 ? 1.425 -16.812 7.789 1 96.69 209 VAL A C 1
ATOM 1587 O O . VAL A 1 209 ? 1.264 -17.969 7.395 1 96.69 209 VAL A O 1
ATOM 1590 N N . ALA A 1 210 ? 1.314 -16.5 9.023 1 96.38 210 ALA A N 1
ATOM 1591 C CA . ALA A 1 210 ? 1.011 -17.5 10.055 1 96.38 210 ALA A CA 1
ATOM 1592 C C . ALA A 1 210 ? -0.332 -18.172 9.789 1 96.38 210 ALA A C 1
ATOM 1594 O O . ALA A 1 210 ? -0.502 -19.359 10.062 1 96.38 210 ALA A O 1
ATOM 1595 N N . ARG A 1 211 ? -1.178 -17.422 9.242 1 94 211 ARG A N 1
ATOM 1596 C CA . ARG A 1 211 ? -2.539 -17.906 9.016 1 94 211 ARG A CA 1
ATOM 1597 C C . ARG A 1 211 ? -2.598 -18.828 7.805 1 94 211 ARG A C 1
ATOM 1599 O O . ARG A 1 211 ? -3.33 -19.828 7.812 1 94 211 ARG A O 1
ATOM 1606 N N . ILE A 1 212 ? -1.793 -18.578 6.82 1 94.56 212 ILE A N 1
ATOM 1607 C CA . ILE A 1 212 ? -2.006 -19.219 5.523 1 94.56 212 ILE A CA 1
ATOM 1608 C C . ILE A 1 212 ? -0.901 -20.234 5.258 1 94.56 212 ILE A C 1
ATOM 1610 O O . ILE A 1 212 ? -1.175 -21.359 4.828 1 94.56 212 ILE A O 1
ATOM 1614 N N . ALA A 1 213 ? 0.298 -19.922 5.566 1 95.94 213 ALA A N 1
ATOM 1615 C CA . ALA A 1 213 ? 1.455 -20.641 5.023 1 95.94 213 ALA A CA 1
ATOM 1616 C C . ALA A 1 213 ? 1.81 -21.844 5.879 1 95.94 213 ALA A C 1
ATOM 1618 O O . ALA A 1 213 ? 1.733 -21.797 7.109 1 95.94 213 ALA A O 1
ATOM 1619 N N . ASP A 1 214 ? 2.264 -22.875 5.195 1 94.44 214 ASP A N 1
ATOM 1620 C CA . ASP A 1 214 ? 2.883 -24.031 5.82 1 94.44 214 ASP A CA 1
ATOM 1621 C C . ASP A 1 214 ? 4.398 -23.859 5.926 1 94.44 214 ASP A C 1
ATOM 1623 O O . ASP A 1 214 ? 5.02 -24.344 6.875 1 94.44 214 ASP A O 1
ATOM 1627 N N . HIS A 1 215 ? 4.867 -23.312 4.922 1 96.19 215 HIS A N 1
ATOM 1628 C CA . HIS A 1 215 ? 6.301 -23.109 4.754 1 96.19 215 HIS A CA 1
ATOM 1629 C C . HIS A 1 215 ? 6.625 -21.656 4.477 1 96.19 215 HIS A C 1
ATOM 1631 O O . HIS A 1 215 ? 5.805 -20.922 3.908 1 96.19 215 HIS A O 1
ATOM 1637 N N . VAL A 1 216 ? 7.832 -21.281 4.938 1 98.25 216 VAL A N 1
ATOM 1638 C CA . VAL A 1 216 ? 8.242 -19.891 4.773 1 98.25 216 VAL A CA 1
ATOM 1639 C C . VAL A 1 216 ? 9.672 -19.828 4.238 1 98.25 216 VAL A C 1
ATOM 1641 O O . VAL A 1 216 ? 10.523 -20.625 4.645 1 98.25 216 VAL A O 1
ATOM 1644 N N . VAL A 1 217 ? 9.867 -18.984 3.348 1 98.56 217 VAL A N 1
ATOM 1645 C CA . VAL A 1 217 ? 11.195 -18.594 2.879 1 98.56 217 VAL A CA 1
ATOM 1646 C C . VAL A 1 217 ? 11.438 -17.125 3.189 1 98.56 217 VAL A C 1
ATOM 1648 O O . VAL A 1 217 ? 10.656 -16.266 2.787 1 98.56 217 VAL A O 1
ATOM 1651 N N . VAL A 1 218 ? 12.461 -16.828 3.916 1 98.56 218 VAL A N 1
ATOM 1652 C CA . VAL A 1 218 ? 12.82 -15.445 4.211 1 98.56 218 VAL A CA 1
ATOM 1653 C C . VAL A 1 218 ? 13.898 -14.969 3.242 1 98.56 218 VAL A C 1
ATOM 1655 O O . VAL A 1 218 ? 14.969 -15.578 3.156 1 98.56 218 VAL A O 1
ATOM 1658 N N . LEU A 1 219 ? 13.586 -13.961 2.545 1 97.81 219 LEU A N 1
ATOM 1659 C CA . LEU A 1 219 ? 14.531 -13.359 1.611 1 97.81 219 LEU A CA 1
ATOM 1660 C C . LEU A 1 219 ? 15.18 -12.117 2.217 1 97.81 219 LEU A C 1
ATOM 1662 O O . LEU A 1 219 ? 14.492 -11.281 2.809 1 97.81 219 LEU A O 1
ATOM 1666 N N . GLU A 1 220 ? 16.406 -12.031 2.1 1 94.81 220 GLU A N 1
ATOM 1667 C CA . GLU A 1 220 ? 17.203 -10.891 2.549 1 94.81 220 GLU A CA 1
ATOM 1668 C C . GLU A 1 220 ? 18.328 -10.586 1.565 1 94.81 220 GLU A C 1
ATOM 1670 O O . GLU A 1 220 ? 19.172 -11.445 1.288 1 94.81 220 GLU A O 1
ATOM 1675 N N . ALA A 1 221 ? 18.312 -9.383 1.048 1 91.75 221 ALA A N 1
ATOM 1676 C CA . ALA A 1 221 ? 19.359 -8.906 0.137 1 91.75 221 ALA A CA 1
ATOM 1677 C C . ALA A 1 221 ? 19.531 -9.867 -1.04 1 91.75 221 ALA A C 1
ATOM 1679 O O . ALA A 1 221 ? 20.656 -10.211 -1.409 1 91.75 221 ALA A O 1
ATOM 1680 N N . GLY A 1 222 ? 18.438 -10.398 -1.5 1 94.25 222 GLY A N 1
ATOM 1681 C CA . GLY A 1 222 ? 18.438 -11.203 -2.709 1 94.25 222 GLY A CA 1
ATOM 1682 C C . GLY A 1 222 ? 18.859 -12.641 -2.461 1 94.25 222 GLY A C 1
ATOM 1683 O O . GLY A 1 222 ? 19.141 -13.383 -3.406 1 94.25 222 GLY A O 1
ATOM 1684 N N . LYS A 1 223 ? 18.969 -13 -1.208 1 96.5 223 LYS A N 1
ATOM 1685 C CA . LYS A 1 223 ? 19.328 -14.359 -0.823 1 96.5 223 LYS A CA 1
ATOM 1686 C C . LYS A 1 223 ? 18.312 -14.953 0.138 1 96.5 223 LYS A C 1
ATOM 1688 O O . LYS A 1 223 ? 17.484 -14.234 0.7 1 96.5 223 LYS A O 1
ATOM 1693 N N . VAL A 1 224 ? 18.406 -16.281 0.235 1 97.88 224 VAL A N 1
ATOM 1694 C CA . VAL A 1 224 ? 17.562 -16.953 1.222 1 97.88 224 VAL A CA 1
ATOM 1695 C C . VAL A 1 224 ? 18.234 -16.875 2.598 1 97.88 224 VAL A C 1
ATOM 1697 O O . VAL A 1 224 ? 19.312 -17.422 2.805 1 97.88 224 VAL A O 1
ATOM 1700 N N . ALA A 1 225 ? 17.594 -16.25 3.475 1 97.75 225 ALA A N 1
ATOM 1701 C CA . ALA A 1 225 ? 18.109 -16.125 4.836 1 97.75 225 ALA A CA 1
ATOM 1702 C C . ALA A 1 225 ? 17.688 -17.312 5.691 1 97.75 225 ALA A C 1
ATOM 1704 O O . ALA A 1 225 ? 18.406 -17.719 6.609 1 97.75 225 ALA A O 1
ATOM 1705 N N . ALA A 1 226 ? 16.547 -17.797 5.438 1 98 226 ALA A N 1
ATOM 1706 C CA . ALA A 1 226 ? 16 -18.969 6.137 1 98 226 ALA A CA 1
ATOM 1707 C C . ALA A 1 226 ? 14.852 -19.594 5.355 1 98 226 ALA A C 1
ATOM 1709 O O . ALA A 1 226 ? 14.188 -18.906 4.566 1 98 226 ALA A O 1
ATOM 1710 N N . ALA A 1 227 ? 14.703 -20.844 5.582 1 97.75 227 ALA A N 1
ATOM 1711 C CA . ALA A 1 227 ? 13.578 -21.578 5.004 1 97.75 227 ALA A CA 1
ATOM 1712 C C . ALA A 1 227 ? 13.172 -22.75 5.895 1 97.75 227 ALA A C 1
ATOM 1714 O O . ALA A 1 227 ? 14.023 -23.422 6.473 1 97.75 227 ALA A O 1
ATOM 1715 N N . GLY A 1 228 ? 11.867 -22.969 6.02 1 97.31 228 GLY A N 1
ATOM 1716 C CA . GLY A 1 228 ? 11.375 -24.078 6.832 1 97.31 228 GLY A CA 1
ATOM 1717 C C . GLY A 1 228 ? 9.906 -23.953 7.176 1 97.31 228 GLY A C 1
ATOM 1718 O O . GLY A 1 228 ? 9.188 -23.141 6.586 1 97.31 228 GLY A O 1
ATOM 1719 N N . PRO A 1 229 ? 9.453 -24.828 8.008 1 97.62 229 PRO A N 1
ATOM 1720 C CA . PRO A 1 229 ? 8.055 -24.734 8.453 1 97.62 229 PRO A CA 1
ATOM 1721 C C . PRO A 1 229 ? 7.711 -23.375 9.039 1 97.62 229 PRO A C 1
ATOM 1723 O O . PRO A 1 229 ? 8.523 -22.781 9.75 1 97.62 229 PRO A O 1
ATOM 1726 N N . ALA A 1 230 ? 6.551 -22.906 8.734 1 97.56 230 ALA A N 1
ATOM 1727 C CA . ALA A 1 230 ? 6.137 -21.547 9.102 1 97.56 230 ALA A CA 1
ATOM 1728 C C . ALA A 1 230 ? 6.27 -21.328 10.609 1 97.56 230 ALA A C 1
ATOM 1730 O O . ALA A 1 230 ? 6.863 -20.328 11.047 1 97.56 230 ALA A O 1
ATOM 1731 N N . ALA A 1 231 ? 5.816 -22.234 11.383 1 97.5 231 ALA A N 1
ATOM 1732 C CA . ALA A 1 231 ? 5.824 -22.094 12.836 1 97.5 231 ALA A CA 1
ATOM 1733 C C . ALA A 1 231 ? 7.246 -21.922 13.359 1 97.5 231 ALA A C 1
ATOM 1735 O O . ALA A 1 231 ? 7.492 -21.109 14.258 1 97.5 231 ALA A O 1
ATOM 1736 N N . GLU A 1 232 ? 8.117 -22.609 12.789 1 98.12 232 GLU A N 1
ATOM 1737 C CA . GLU A 1 232 ? 9.508 -22.578 13.234 1 98.12 232 GLU A CA 1
ATOM 1738 C C . GLU A 1 232 ? 10.18 -21.266 12.828 1 98.12 232 GLU A C 1
ATOM 1740 O O . GLU A 1 232 ? 10.836 -20.625 13.648 1 98.12 232 GLU A O 1
ATOM 1745 N N . VAL A 1 233 ? 10.016 -20.844 11.609 1 98 233 VAL A N 1
ATOM 1746 C CA . VAL A 1 233 ? 10.68 -19.641 11.102 1 98 233 VAL A CA 1
ATOM 1747 C C . VAL A 1 233 ? 10.102 -18.406 11.781 1 98 233 VAL A C 1
ATOM 1749 O O . VAL A 1 233 ? 10.836 -17.5 12.164 1 98 233 VAL A O 1
ATOM 1752 N N . LEU A 1 234 ? 8.797 -18.375 12.016 1 97.62 234 LEU A N 1
ATOM 1753 C CA . LEU A 1 234 ? 8.125 -17.219 12.578 1 97.62 234 LEU A CA 1
ATOM 1754 C C . LEU A 1 234 ? 8.453 -17.047 14.055 1 97.62 234 LEU A C 1
ATOM 1756 O O . LEU A 1 234 ? 8.227 -15.984 14.633 1 97.62 234 LEU A O 1
ATOM 1760 N N . ALA A 1 235 ? 9.023 -18.078 14.609 1 97.5 235 ALA A N 1
ATOM 1761 C CA . ALA A 1 235 ? 9.422 -18.016 16.016 1 97.5 235 ALA A CA 1
ATOM 1762 C C . ALA A 1 235 ? 10.82 -17.438 16.172 1 97.5 235 ALA A C 1
ATOM 1764 O O . ALA A 1 235 ? 11.242 -17.094 17.281 1 97.5 235 ALA A O 1
ATOM 1765 N N . ARG A 1 236 ? 11.516 -17.281 15.125 1 97.25 236 ARG A N 1
ATOM 1766 C CA . ARG A 1 236 ? 12.891 -16.781 15.164 1 97.25 236 ARG A CA 1
ATOM 1767 C C . ARG A 1 236 ? 12.914 -15.25 15.125 1 97.25 236 ARG A C 1
ATOM 1769 O O . ARG A 1 236 ? 13.281 -14.656 14.109 1 97.25 236 ARG A O 1
ATOM 1776 N N . THR A 1 237 ? 12.711 -14.664 16.172 1 95.75 237 THR A N 1
ATOM 1777 C CA . THR A 1 237 ? 12.531 -13.219 16.297 1 95.75 237 THR A CA 1
ATOM 1778 C C . THR A 1 237 ? 13.781 -12.477 15.828 1 95.75 237 THR A C 1
ATOM 1780 O O . THR A 1 237 ? 13.68 -11.453 15.156 1 95.75 237 THR A O 1
ATOM 1783 N N . ALA A 1 238 ? 14.922 -12.953 16.219 1 95.75 238 ALA A N 1
ATOM 1784 C CA . ALA A 1 238 ? 16.172 -12.297 15.828 1 95.75 238 ALA A CA 1
ATOM 1785 C C . ALA A 1 238 ? 16.328 -12.258 14.312 1 95.75 238 ALA A C 1
ATOM 1787 O O . ALA A 1 238 ? 16.75 -11.25 13.758 1 95.75 238 ALA A O 1
ATOM 1788 N N . LEU A 1 239 ? 15.984 -13.336 13.703 1 96 239 LEU A N 1
ATOM 1789 C CA . LEU A 1 239 ? 16.031 -13.422 12.25 1 96 239 LEU A CA 1
ATOM 1790 C C . LEU A 1 239 ? 15.055 -12.438 11.617 1 96 239 LEU A C 1
ATOM 1792 O O . LEU A 1 239 ? 15.414 -11.727 10.672 1 96 239 LEU A O 1
ATOM 1796 N N . LEU A 1 240 ? 13.867 -12.414 12.102 1 96.38 240 LEU A N 1
ATOM 1797 C CA . LEU A 1 240 ? 12.82 -11.562 11.547 1 96.38 240 LEU A CA 1
ATOM 1798 C C . LEU A 1 240 ? 13.172 -10.086 11.719 1 96.38 240 LEU A C 1
ATOM 1800 O O . LEU A 1 240 ? 12.883 -9.266 10.844 1 96.38 240 LEU A O 1
ATOM 1804 N N . ARG A 1 241 ? 13.812 -9.758 12.836 1 94.31 241 ARG A N 1
ATOM 1805 C CA . ARG A 1 241 ? 14.266 -8.383 13.055 1 94.31 241 ARG A CA 1
ATOM 1806 C C . ARG A 1 241 ? 15.367 -8.016 12.07 1 94.31 241 ARG A C 1
ATOM 1808 O O . ARG A 1 241 ? 15.336 -6.938 11.469 1 94.31 241 ARG A O 1
ATOM 1815 N N . ARG A 1 242 ? 16.266 -8.906 11.945 1 93.75 242 ARG A N 1
ATOM 1816 C CA . ARG A 1 242 ? 17.359 -8.672 11.016 1 93.75 242 ARG A CA 1
ATOM 1817 C C . ARG A 1 242 ? 16.844 -8.484 9.594 1 93.75 242 ARG A C 1
ATOM 1819 O O . ARG A 1 242 ? 17.359 -7.656 8.844 1 93.75 242 ARG A O 1
ATOM 1826 N N . ALA A 1 243 ? 15.82 -9.211 9.258 1 94.62 243 ALA A N 1
ATOM 1827 C CA . ALA A 1 243 ? 15.219 -9.148 7.93 1 94.62 243 ALA A CA 1
ATOM 1828 C C . ALA A 1 243 ? 14.242 -7.98 7.824 1 94.62 243 ALA A C 1
ATOM 1830 O O . ALA A 1 243 ? 13.531 -7.84 6.824 1 94.62 243 ALA A O 1
ATOM 1831 N N . ARG A 1 244 ? 14.125 -7.227 8.852 1 92.38 244 ARG A N 1
ATOM 1832 C CA . ARG A 1 244 ? 13.328 -6.004 8.906 1 92.38 244 ARG A CA 1
ATOM 1833 C C . ARG A 1 244 ? 11.836 -6.32 8.844 1 92.38 244 ARG A C 1
ATOM 1835 O O . ARG A 1 244 ? 11.055 -5.547 8.281 1 92.38 244 ARG A O 1
ATOM 1842 N N . LEU A 1 245 ? 11.5 -7.441 9.391 1 94.31 245 LEU A N 1
ATOM 1843 C CA . LEU A 1 245 ? 10.109 -7.891 9.398 1 94.31 245 LEU A CA 1
ATOM 1844 C C . LEU A 1 245 ? 9.461 -7.637 10.75 1 94.31 245 LEU A C 1
ATOM 1846 O O . LEU A 1 245 ? 8.266 -7.902 10.938 1 94.31 245 LEU A O 1
ATOM 1850 N N . LEU A 1 246 ? 10.227 -7.203 11.641 1 91.81 246 LEU A N 1
ATOM 1851 C CA . LEU A 1 246 ? 9.789 -6.746 12.953 1 91.81 246 LEU A CA 1
ATOM 1852 C C . LEU A 1 246 ? 10.445 -5.414 13.312 1 91.81 246 LEU A C 1
ATOM 1854 O O . LEU A 1 246 ? 11.547 -5.121 12.859 1 91.81 246 LEU A O 1
ATOM 1858 N N . PRO A 1 247 ? 9.641 -4.598 14.125 1 83.88 247 PRO A N 1
ATOM 1859 C CA . PRO A 1 247 ? 10.273 -3.352 14.562 1 83.88 247 PRO A CA 1
ATOM 1860 C C . PRO A 1 247 ? 11.555 -3.586 15.359 1 83.88 247 PRO A C 1
ATOM 1862 O O . PRO A 1 247 ? 11.703 -4.633 16 1 83.88 247 PRO A O 1
ATOM 1865 N N . GLY A 1 248 ? 12.555 -2.633 15.141 1 72.38 248 GLY A N 1
ATOM 1866 C CA . GLY A 1 248 ? 13.797 -2.723 15.898 1 72.38 248 GLY A CA 1
ATOM 1867 C C . GLY A 1 248 ? 13.594 -2.641 17.391 1 72.38 248 GLY A C 1
ATOM 1868 O O . GLY A 1 248 ? 12.547 -2.186 17.859 1 72.38 248 GLY A O 1
ATOM 1869 N N . PHE A 1 249 ? 14.219 -3.496 18.281 1 56.47 249 PHE A N 1
ATOM 1870 C CA . PHE A 1 249 ? 14.141 -3.477 19.734 1 56.47 249 PHE A CA 1
ATOM 1871 C C . PHE A 1 249 ? 14.305 -2.059 20.281 1 56.47 249 PHE A C 1
ATOM 1873 O O . PHE A 1 249 ? 15.25 -1.361 19.922 1 56.47 249 PHE A O 1
ATOM 1880 N N . ASP A 1 250 ? 13.352 -1.196 20.438 1 47.69 250 ASP A N 1
ATOM 1881 C CA . ASP A 1 250 ? 13.664 -0.081 21.328 1 47.69 250 ASP A CA 1
ATOM 1882 C C . ASP A 1 250 ? 13.992 -0.575 22.734 1 47.69 250 ASP A C 1
ATOM 1884 O O . ASP A 1 250 ? 13.219 -1.342 23.312 1 47.69 250 ASP A O 1
ATOM 1888 N N . GLY A 1 251 ? 15.32 -0.906 23.203 1 35.75 251 GLY A N 1
ATOM 1889 C CA . GLY A 1 251 ? 15.812 -0.94 24.578 1 35.75 251 GLY A CA 1
ATOM 1890 C C . GLY A 1 251 ? 15 -0.079 25.516 1 35.75 251 GLY A C 1
ATOM 1891 O O . GLY A 1 251 ? 15.281 -0.032 26.719 1 35.75 251 GLY A O 1
ATOM 1892 N N . THR A 1 252 ? 14.625 1.216 25.188 1 32.66 252 THR A N 1
ATOM 1893 C CA . THR A 1 252 ? 14.422 2.139 26.297 1 32.66 252 THR A CA 1
ATOM 1894 C C . THR A 1 252 ? 13.258 1.683 27.172 1 32.66 252 THR A C 1
ATOM 1896 O O . THR A 1 252 ? 12.82 2.414 28.062 1 32.66 252 THR A O 1
ATOM 1899 N N . ALA A 1 253 ? 12.383 0.816 27.391 1 29.86 253 ALA A N 1
ATOM 1900 C CA . ALA A 1 253 ? 11.945 1.238 28.719 1 29.86 253 ALA A CA 1
ATOM 1901 C C . ALA A 1 253 ? 13.109 1.227 29.703 1 29.86 253 ALA A C 1
ATOM 1903 O O . ALA A 1 253 ? 13.766 0.198 29.891 1 29.86 253 ALA A O 1
ATOM 1904 N N . PRO A 1 254 ? 13.852 2.52 30.031 1 24.89 254 PRO A N 1
ATOM 1905 C CA . PRO A 1 254 ? 14.422 2.273 31.359 1 24.89 254 PRO A CA 1
ATOM 1906 C C . PRO A 1 254 ? 13.438 1.582 32.312 1 24.89 254 PRO A C 1
ATOM 1908 O O . PRO A 1 254 ? 12.227 1.703 32.125 1 24.89 254 PRO A O 1
ATOM 1911 N N . MET B 1 1 ? -10.57 25.109 23.469 1 70.62 1 MET B N 1
ATOM 1912 C CA . MET B 1 1 ? -9.5 24.719 22.562 1 70.62 1 MET B CA 1
ATOM 1913 C C . MET B 1 1 ? -9.625 25.453 21.219 1 70.62 1 MET B C 1
ATOM 1915 O O . MET B 1 1 ? -10.742 25.641 20.734 1 70.62 1 MET B O 1
ATOM 1919 N N . THR B 1 2 ? -8.57 26.078 20.812 1 87.88 2 THR B N 1
ATOM 1920 C CA . THR B 1 2 ? -8.586 26.828 19.562 1 87.88 2 THR B CA 1
ATOM 1921 C C . THR B 1 2 ? -8.617 25.891 18.375 1 87.88 2 THR B C 1
ATOM 1923 O O . THR B 1 2 ? -7.781 24.984 18.266 1 87.88 2 THR B O 1
ATOM 1926 N N . PRO B 1 3 ? -9.594 26 17.547 1 95.06 3 PRO B N 1
ATOM 1927 C CA . PRO B 1 3 ? -9.703 25.094 16.406 1 95.06 3 PRO B CA 1
ATOM 1928 C C . PRO B 1 3 ? -8.688 25.406 15.305 1 95.06 3 PRO B C 1
ATOM 1930 O O . PRO B 1 3 ? -8.453 26.578 15 1 95.06 3 PRO B O 1
ATOM 1933 N N . ALA B 1 4 ? -8.039 24.406 14.875 1 96.69 4 ALA B N 1
ATOM 1934 C CA . ALA B 1 4 ? -7.27 24.547 13.641 1 96.69 4 ALA B CA 1
ATOM 1935 C C . ALA B 1 4 ? -8.188 24.609 12.422 1 96.69 4 ALA B C 1
ATOM 1937 O O . ALA B 1 4 ? -8.062 25.5 11.578 1 96.69 4 ALA B O 1
ATOM 1938 N N . PHE B 1 5 ? -9.133 23.656 12.422 1 98.31 5 PHE B N 1
ATOM 1939 C CA . PHE B 1 5 ? -10.102 23.578 11.336 1 98.31 5 PHE B CA 1
ATOM 1940 C C . PHE B 1 5 ? -11.516 23.391 11.883 1 98.31 5 PHE B C 1
ATOM 1942 O O . PHE B 1 5 ? -11.703 22.703 12.898 1 98.31 5 PHE B O 1
ATOM 1949 N N . GLU B 1 6 ? -12.461 23.953 11.25 1 98.44 6 GLU B N 1
ATOM 1950 C CA . GLU B 1 6 ? -13.883 23.75 11.516 1 98.44 6 GLU B CA 1
ATOM 1951 C C . GLU B 1 6 ? -14.648 23.453 10.234 1 98.44 6 GLU B C 1
ATOM 1953 O O . GLU B 1 6 ? -14.562 24.203 9.258 1 98.44 6 GLU B O 1
ATOM 1958 N N . LEU B 1 7 ? -15.297 22.375 10.195 1 98.38 7 LEU B N 1
ATOM 1959 C CA . LEU B 1 7 ? -16.141 21.953 9.078 1 98.38 7 LEU B CA 1
ATOM 1960 C C . LEU B 1 7 ? -17.609 21.922 9.484 1 98.38 7 LEU B C 1
ATOM 1962 O O . LEU B 1 7 ? -17.938 21.375 10.539 1 98.38 7 LEU B O 1
ATOM 1966 N N . GLN B 1 8 ? -18.422 22.5 8.727 1 98.19 8 GLN B N 1
ATOM 1967 C CA . GLN B 1 8 ? -19.844 22.531 8.977 1 98.19 8 GLN B CA 1
ATOM 1968 C C . GLN B 1 8 ? -20.641 22.078 7.754 1 98.19 8 GLN B C 1
ATOM 1970 O O . GLN B 1 8 ? -20.703 22.797 6.75 1 98.19 8 GLN B O 1
ATOM 1975 N N . GLY B 1 9 ? -21.219 20.922 7.898 1 98 9 GLY B N 1
ATOM 1976 C CA . GLY B 1 9 ? -22.078 20.391 6.852 1 98 9 GLY B CA 1
ATOM 1977 C C . GLY B 1 9 ? -21.359 20.188 5.535 1 98 9 GLY B C 1
ATOM 1978 O O . GLY B 1 9 ? -21.922 20.453 4.469 1 98 9 GLY B O 1
ATOM 1979 N N . VAL B 1 10 ? -20.203 19.734 5.508 1 98.19 10 VAL B N 1
ATOM 1980 C CA . VAL B 1 10 ? -19.359 19.703 4.324 1 98.19 10 VAL B CA 1
ATOM 1981 C C . VAL B 1 10 ? -19.734 18.516 3.445 1 98.19 10 VAL B C 1
ATOM 1983 O O . VAL B 1 10 ? -19.828 17.375 3.93 1 98.19 10 VAL B O 1
ATOM 1986 N N . GLN B 1 11 ? -19.984 18.797 2.242 1 98 11 GLN B N 1
ATOM 1987 C CA . GLN B 1 11 ? -20.266 17.797 1.229 1 98 11 GLN B CA 1
ATOM 1988 C C . GLN B 1 11 ? -19.297 17.891 0.063 1 98 11 GLN B C 1
ATOM 1990 O O . GLN B 1 11 ? -18.906 18.984 -0.34 1 98 11 GLN B O 1
ATOM 1995 N N . PHE B 1 12 ? -18.875 16.797 -0.441 1 97.62 12 PHE B N 1
ATOM 1996 C CA . PHE B 1 12 ? -17.984 16.719 -1.595 1 97.62 12 PHE B CA 1
ATOM 1997 C C . PHE B 1 12 ? -18.203 15.422 -2.363 1 97.62 12 PHE B C 1
ATOM 1999 O O . PHE B 1 12 ? -18.406 14.367 -1.764 1 97.62 12 PHE B O 1
ATOM 2006 N N . ALA B 1 13 ? -18.156 15.461 -3.674 1 94.94 13 ALA B N 1
ATOM 2007 C CA . ALA B 1 13 ? -18.312 14.289 -4.535 1 94.94 13 ALA B CA 1
ATOM 2008 C C . ALA B 1 13 ? -17.328 14.344 -5.707 1 94.94 13 ALA B C 1
ATOM 2010 O O . ALA B 1 13 ? -17 15.422 -6.199 1 94.94 13 ALA B O 1
ATOM 2011 N N . TYR B 1 14 ? -16.781 13.188 -6.035 1 90.19 14 TYR B N 1
ATOM 2012 C CA . TYR B 1 14 ? -16.016 13.047 -7.27 1 90.19 14 TYR B CA 1
ATOM 2013 C C . TYR B 1 14 ? -16.906 12.602 -8.414 1 90.19 14 TYR B C 1
ATOM 2015 O O . TYR B 1 14 ? -17.453 11.492 -8.398 1 90.19 14 TYR B O 1
ATOM 2023 N N . LYS B 1 15 ? -17 13.344 -9.391 1 86 15 LYS B N 1
ATOM 2024 C CA . LYS B 1 15 ? -17.797 13.016 -10.57 1 86 15 LYS B CA 1
ATOM 2025 C C . LYS B 1 15 ? -19.156 12.43 -10.172 1 86 15 LYS B C 1
ATOM 2027 O O . LYS B 1 15 ? -19.547 11.375 -10.68 1 86 15 LYS B O 1
ATOM 2032 N N . GLY B 1 16 ? -19.688 13.023 -9.18 1 85.19 16 GLY B N 1
ATOM 2033 C CA . GLY B 1 16 ? -21.047 12.641 -8.773 1 85.19 16 GLY B CA 1
ATOM 2034 C C . GLY B 1 16 ? -21.062 11.586 -7.68 1 85.19 16 GLY B C 1
ATOM 2035 O O . GLY B 1 16 ? -22.109 11.32 -7.09 1 85.19 16 GLY B O 1
ATOM 2036 N N . VAL B 1 17 ? -20.047 10.898 -7.34 1 85.31 17 VAL B N 1
ATOM 2037 C CA . VAL B 1 17 ? -19.969 9.898 -6.281 1 85.31 17 VAL B CA 1
ATOM 2038 C C . VAL B 1 17 ? -19.609 10.57 -4.961 1 85.31 17 VAL B C 1
ATOM 2040 O O . VAL B 1 17 ? -18.516 11.133 -4.828 1 85.31 17 VAL B O 1
ATOM 2043 N N . PRO B 1 18 ? -20.484 10.477 -4.062 1 92 18 PRO B N 1
ATOM 2044 C CA . PRO B 1 18 ? -20.234 11.172 -2.801 1 92 18 PRO B CA 1
ATOM 2045 C C . PRO B 1 18 ? -19.031 10.609 -2.039 1 92 18 PRO B C 1
ATOM 2047 O O . PRO B 1 18 ? -18.875 9.391 -1.953 1 92 18 PRO B O 1
ATOM 2050 N N . ALA B 1 19 ? -18.234 11.5 -1.527 1 94.44 19 ALA B N 1
ATOM 2051 C CA . ALA B 1 19 ? -17.109 11.133 -0.673 1 94.44 19 ALA B CA 1
ATOM 2052 C C . ALA B 1 19 ? -17.328 11.609 0.76 1 94.44 19 ALA B C 1
ATOM 2054 O O . ALA B 1 19 ? -17 10.906 1.714 1 94.44 19 ALA B O 1
ATOM 2055 N N . LEU B 1 20 ? -17.828 12.781 0.891 1 97.44 20 LEU B N 1
ATOM 2056 C CA . LEU B 1 20 ? -18.234 13.336 2.18 1 97.44 20 LEU B CA 1
ATOM 2057 C C . LEU B 1 20 ? -19.703 13.773 2.148 1 97.44 20 LEU B C 1
ATOM 2059 O O . LEU B 1 20 ? -20.156 14.359 1.164 1 97.44 20 LEU B O 1
ATOM 2063 N N . ASN B 1 21 ? -20.406 13.477 3.168 1 96.56 21 ASN B N 1
ATOM 2064 C CA . ASN B 1 21 ? -21.859 13.586 3.168 1 96.56 21 ASN B CA 1
ATOM 2065 C C . ASN B 1 21 ? -22.359 14.391 4.367 1 96.56 21 ASN B C 1
ATOM 2067 O O . ASN B 1 21 ? -23.062 13.852 5.227 1 96.56 21 ASN B O 1
ATOM 2071 N N . GLY B 1 22 ? -22.141 15.672 4.348 1 96.5 22 GLY B N 1
ATOM 2072 C CA . GLY B 1 22 ? -22.609 16.547 5.418 1 96.5 22 GLY B CA 1
ATOM 2073 C C . GLY B 1 22 ? -21.797 16.42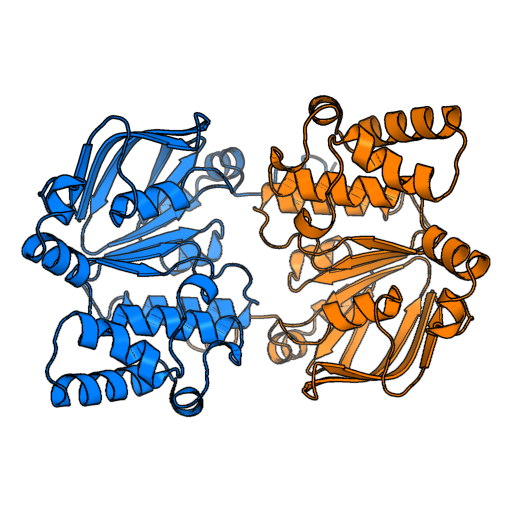2 6.691 1 96.5 22 GLY B C 1
ATOM 2074 O O . GLY B 1 22 ? -22.344 16.25 7.777 1 96.5 22 GLY B O 1
ATOM 2075 N N . LEU B 1 23 ? -20.516 16.5 6.547 1 97.44 23 LEU B N 1
ATOM 2076 C CA . LEU B 1 23 ? -19.594 16.25 7.637 1 97.44 23 LEU B CA 1
ATOM 2077 C C . LEU B 1 23 ? -19.438 17.469 8.531 1 97.44 23 LEU B C 1
ATOM 2079 O O . LEU B 1 23 ? -19.172 18.562 8.039 1 97.44 23 LEU B O 1
ATOM 2083 N N . ASP B 1 24 ? -19.734 17.344 9.82 1 98.12 24 ASP B N 1
ATOM 2084 C CA . ASP B 1 24 ? -19.406 18.312 10.859 1 98.12 24 ASP B CA 1
ATOM 2085 C C . ASP B 1 24 ? -18.219 17.844 11.695 1 98.12 24 ASP B C 1
ATOM 2087 O O . ASP B 1 24 ? -18.219 16.734 12.211 1 98.12 24 ASP B O 1
ATOM 2091 N N . LEU B 1 25 ? -17.25 18.719 11.812 1 98 25 LEU B N 1
ATOM 2092 C CA . LEU B 1 25 ? -16.047 18.297 12.5 1 98 25 LEU B CA 1
ATOM 2093 C C . LEU B 1 25 ? -15.211 19.484 12.938 1 98 25 LEU B C 1
ATOM 2095 O O . LEU B 1 25 ? -15.062 20.453 12.18 1 98 25 LEU B O 1
ATOM 2099 N N . THR B 1 26 ? -14.719 19.453 14.102 1 97.81 26 THR B N 1
ATOM 2100 C CA . THR B 1 26 ? -13.758 20.438 14.594 1 97.81 26 THR B CA 1
ATOM 2101 C C . THR B 1 26 ? -12.438 19.766 14.953 1 97.81 26 THR B C 1
ATOM 2103 O O . THR B 1 26 ? -12.422 18.781 15.695 1 97.81 26 THR B O 1
ATOM 2106 N N . LEU B 1 27 ? -11.398 20.219 14.43 1 97.81 27 LEU B N 1
ATOM 2107 C CA . LEU B 1 27 ? -10.055 19.719 14.711 1 97.81 27 LEU B CA 1
ATOM 2108 C C . LEU B 1 27 ? -9.234 20.75 15.469 1 97.81 27 LEU B C 1
ATOM 2110 O O . LEU B 1 27 ? -8.961 21.828 14.953 1 97.81 27 LEU B O 1
ATOM 2114 N N . PRO B 1 28 ? -8.789 20.469 16.609 1 95.31 28 PRO B N 1
ATOM 2115 C CA . PRO B 1 28 ? -8.141 21.469 17.453 1 95.31 28 PRO B CA 1
ATOM 2116 C C . PRO B 1 28 ? -6.66 21.672 17.125 1 95.31 28 PRO B C 1
ATOM 2118 O O . PRO B 1 28 ? -6.02 20.75 16.594 1 95.31 28 PRO B O 1
ATOM 2121 N N . LEU B 1 29 ? -6.164 22.781 17.469 1 94.19 29 LEU B N 1
ATOM 2122 C CA . LEU B 1 29 ? -4.734 23.062 17.438 1 94.19 29 LEU B CA 1
ATOM 2123 C C . LEU B 1 29 ? -4.008 22.344 18.578 1 94.19 29 LEU B C 1
ATOM 2125 O O . LEU B 1 29 ? -4.578 22.141 19.656 1 94.19 29 LEU B O 1
ATOM 2129 N N . GLY B 1 30 ? -2.84 21.938 18.203 1 92.56 30 GLY B N 1
ATOM 2130 C CA . GLY B 1 30 ? -1.955 21.422 19.25 1 92.56 30 GLY B CA 1
ATOM 2131 C C . GLY B 1 30 ? -2.223 19.984 19.609 1 92.56 30 GLY B C 1
ATOM 2132 O O . GLY B 1 30 ? -1.771 19.5 20.656 1 92.56 30 GLY B O 1
ATOM 2133 N N . ARG B 1 31 ? -2.982 19.328 18.812 1 93.44 31 ARG B N 1
ATOM 2134 C CA . ARG B 1 31 ? -3.287 17.922 19.062 1 93.44 31 ARG B CA 1
ATOM 2135 C C . ARG B 1 31 ? -2.832 17.047 17.906 1 93.44 31 ARG B C 1
ATOM 2137 O O . ARG B 1 31 ? -2.668 17.531 16.781 1 93.44 31 ARG B O 1
ATOM 2144 N N . ARG B 1 32 ? -2.566 15.844 18.281 1 96.56 32 ARG B N 1
ATOM 2145 C CA . ARG B 1 32 ? -2.334 14.805 17.281 1 96.56 32 ARG B CA 1
ATOM 2146 C C . ARG B 1 32 ? -3.605 14.008 17.016 1 96.56 32 ARG B C 1
ATOM 2148 O O . ARG B 1 32 ? -3.984 13.148 17.812 1 96.56 32 ARG B O 1
ATOM 2155 N N . THR B 1 33 ? -4.238 14.352 15.891 1 97.44 33 THR B N 1
ATOM 2156 C CA . THR B 1 33 ? -5.523 13.75 15.57 1 97.44 33 THR B CA 1
ATOM 2157 C C . THR B 1 33 ? -5.383 12.75 14.422 1 97.44 33 THR B C 1
ATOM 2159 O O . THR B 1 33 ? -4.84 13.086 13.367 1 97.44 33 THR B O 1
ATOM 2162 N N . ALA B 1 34 ? -5.836 11.531 14.648 1 98.44 34 ALA B N 1
ATOM 2163 C CA . ALA B 1 34 ? -5.863 10.523 13.586 1 98.44 34 ALA B CA 1
ATOM 2164 C C . ALA B 1 34 ? -7.246 10.438 12.953 1 98.44 34 ALA B C 1
ATOM 2166 O O . ALA B 1 34 ? -8.266 10.438 13.648 1 98.44 34 ALA B O 1
ATOM 2167 N N . LEU B 1 35 ? -7.27 10.484 11.68 1 98.56 35 LEU B N 1
ATOM 2168 C CA . LEU B 1 35 ? -8.461 10.148 10.914 1 98.56 35 LEU B CA 1
ATOM 2169 C C . LEU B 1 35 ? -8.477 8.664 10.562 1 98.56 35 LEU B C 1
ATOM 2171 O O . LEU B 1 35 ? -7.703 8.211 9.711 1 98.56 35 LEU B O 1
ATOM 2175 N N . LEU B 1 36 ? -9.383 7.938 11.18 1 97.75 36 LEU B N 1
ATOM 2176 C CA . LEU B 1 36 ? -9.5 6.496 10.977 1 97.75 36 LEU B CA 1
ATOM 2177 C C . LEU B 1 36 ? -10.664 6.172 10.055 1 97.75 36 LEU B C 1
ATOM 2179 O O . LEU B 1 36 ? -11.711 6.824 10.117 1 97.75 36 LEU B O 1
ATOM 2183 N N . GLY B 1 37 ? -10.508 5.086 9.352 1 95.38 37 GLY B N 1
ATOM 2184 C CA . GLY B 1 37 ? -11.555 4.609 8.453 1 95.38 37 GLY B CA 1
ATOM 2185 C C . GLY B 1 37 ? -11.039 3.625 7.418 1 95.38 37 GLY B C 1
ATOM 2186 O O . GLY B 1 37 ? -9.836 3.557 7.156 1 95.38 37 GLY B O 1
ATOM 2187 N N . ALA B 1 38 ? -11.93 2.955 6.891 1 93 38 ALA B N 1
ATOM 2188 C CA . ALA B 1 38 ? -11.609 2.02 5.816 1 93 38 ALA B CA 1
ATOM 2189 C C . ALA B 1 38 ? -11.273 2.764 4.527 1 93 38 ALA B C 1
ATOM 2191 O O . ALA B 1 38 ? -11.461 3.977 4.434 1 93 38 ALA B O 1
ATOM 2192 N N . ASN B 1 39 ? -10.719 1.976 3.602 1 90 39 ASN B N 1
ATOM 2193 C CA . ASN B 1 39 ? -10.508 2.566 2.285 1 90 39 ASN B CA 1
ATOM 2194 C C . ASN B 1 39 ? -11.805 3.102 1.69 1 90 39 ASN B C 1
ATOM 2196 O O . ASN B 1 39 ? -12.844 2.445 1.763 1 90 39 ASN B O 1
ATOM 2200 N N . GLY B 1 40 ? -11.789 4.293 1.245 1 88.94 40 GLY B N 1
ATOM 2201 C CA . GLY B 1 40 ? -12.969 4.895 0.636 1 88.94 40 GLY B CA 1
ATOM 2202 C C . GLY B 1 40 ? -13.852 5.621 1.633 1 88.94 40 GLY B C 1
ATOM 2203 O O . GLY B 1 40 ? -14.914 6.133 1.271 1 88.94 40 GLY B O 1
ATOM 2204 N N . SER B 1 41 ? -13.438 5.719 2.805 1 93.81 41 SER B N 1
ATOM 2205 C CA . SER B 1 41 ? -14.273 6.312 3.848 1 93.81 41 SER B CA 1
ATOM 2206 C C . SER B 1 41 ? -14.273 7.832 3.756 1 93.81 41 SER B C 1
ATOM 2208 O O . SER B 1 41 ? -15.086 8.5 4.395 1 93.81 41 SER B O 1
ATOM 2210 N N . GLY B 1 42 ? -13.352 8.422 3.021 1 95.06 42 GLY B N 1
ATOM 2211 C CA . GLY B 1 42 ? -13.312 9.859 2.832 1 95.06 42 GLY B CA 1
ATOM 2212 C C . GLY B 1 42 ? -12.102 10.516 3.463 1 95.06 42 GLY B C 1
ATOM 2213 O O . GLY B 1 42 ? -11.961 11.742 3.43 1 95.06 42 GLY B O 1
ATOM 2214 N N . LYS B 1 43 ? -11.203 9.781 3.998 1 97.19 43 LYS B N 1
ATOM 2215 C CA . LYS B 1 43 ? -10.047 10.305 4.723 1 97.19 43 LYS B CA 1
ATOM 2216 C C . LYS B 1 43 ? -9.203 11.211 3.83 1 97.19 43 LYS B C 1
ATOM 2218 O O . LYS B 1 43 ? -8.93 12.359 4.18 1 97.19 43 LYS B O 1
ATOM 2223 N N . SER B 1 44 ? -8.805 10.656 2.678 1 96.25 44 SER B N 1
ATOM 2224 C CA . SER B 1 44 ? -7.953 11.398 1.758 1 96.25 44 SER B CA 1
ATOM 2225 C C . SER B 1 44 ? -8.656 12.648 1.234 1 96.25 44 SER B C 1
ATOM 2227 O O . SER B 1 44 ? -8.047 13.711 1.116 1 96.25 44 SER B O 1
ATOM 2229 N N . THR B 1 45 ? -9.914 12.539 0.931 1 96.62 45 THR B N 1
ATOM 2230 C CA . THR B 1 45 ? -10.703 13.68 0.482 1 96.62 45 THR B CA 1
ATOM 2231 C C . THR B 1 45 ? -10.734 14.766 1.549 1 96.62 45 THR B C 1
ATOM 2233 O O . THR B 1 45 ? -10.516 15.945 1.247 1 96.62 45 THR B O 1
ATOM 2236 N N . LEU B 1 46 ? -10.953 14.336 2.758 1 98.38 46 LEU B N 1
ATOM 2237 C CA . LEU B 1 46 ? -11 15.281 3.865 1 98.38 46 LEU B CA 1
ATOM 2238 C C . LEU B 1 46 ? -9.672 16.016 4.004 1 98.38 46 LEU B C 1
ATOM 2240 O O . LEU B 1 46 ? -9.648 17.25 4.117 1 98.38 46 LEU B O 1
ATOM 2244 N N . LEU B 1 47 ? -8.578 15.328 3.941 1 98.38 47 LEU B N 1
ATOM 2245 C CA . LEU B 1 47 ? -7.262 15.938 4.078 1 98.38 47 LEU B CA 1
ATOM 2246 C C . LEU B 1 47 ? -7.004 16.938 2.953 1 98.38 47 LEU B C 1
ATOM 2248 O O . LEU B 1 47 ? -6.438 18.016 3.186 1 98.38 47 LEU B O 1
ATOM 2252 N N . ARG B 1 48 ? -7.434 16.625 1.791 1 97.62 48 ARG B N 1
ATOM 2253 C CA . ARG B 1 48 ? -7.254 17.531 0.66 1 97.62 48 ARG B CA 1
ATOM 2254 C C . ARG B 1 48 ? -8.078 18.812 0.842 1 97.62 48 ARG B C 1
ATOM 2256 O O . ARG B 1 48 ? -7.641 19.891 0.463 1 97.62 48 ARG B O 1
ATOM 2263 N N . LEU B 1 49 ? -9.219 18.656 1.353 1 98.31 49 LEU B N 1
ATOM 2264 C CA . LEU B 1 49 ? -10.055 19.828 1.64 1 98.31 49 LEU B CA 1
ATOM 2265 C C . LEU B 1 49 ? -9.414 20.703 2.703 1 98.31 49 LEU B C 1
ATOM 2267 O O . LEU B 1 49 ? -9.406 21.938 2.58 1 98.31 49 LEU B O 1
ATOM 2271 N N . LEU B 1 50 ? -8.859 20.078 3.707 1 98.38 50 LEU B N 1
ATOM 2272 C CA . LEU B 1 50 ? -8.219 20.828 4.785 1 98.38 50 LEU B CA 1
ATOM 2273 C C . LEU B 1 50 ? -7 21.594 4.273 1 98.38 50 LEU B C 1
ATOM 2275 O O . LEU B 1 50 ? -6.676 22.672 4.781 1 98.38 50 LEU B O 1
ATOM 2279 N N . ASP B 1 51 ? -6.391 21.031 3.258 1 97.75 51 ASP B N 1
ATOM 2280 C CA . ASP B 1 51 ? -5.188 21.641 2.719 1 97.75 51 ASP B CA 1
ATOM 2281 C C . ASP B 1 51 ? -5.531 22.656 1.629 1 97.75 51 ASP B C 1
ATOM 2283 O O . ASP B 1 51 ? -4.645 23.312 1.079 1 97.75 51 ASP B O 1
ATOM 2287 N N . GLY B 1 52 ? -6.754 22.703 1.259 1 96.81 52 GLY B N 1
ATOM 2288 C CA . GLY B 1 52 ? -7.172 23.641 0.228 1 96.81 52 GLY B CA 1
ATOM 2289 C C . GLY B 1 52 ? -6.812 23.188 -1.174 1 96.81 52 GLY B C 1
ATOM 2290 O O . GLY B 1 52 ? -6.652 24.016 -2.076 1 96.81 52 GLY B O 1
ATOM 2291 N N . LEU B 1 53 ? -6.605 21.938 -1.389 1 94.81 53 LEU B N 1
ATOM 2292 C CA . LEU B 1 53 ? -6.387 21.375 -2.717 1 94.81 53 LEU B CA 1
ATOM 2293 C C . LEU B 1 53 ? -7.711 21.156 -3.443 1 94.81 53 LEU B C 1
ATOM 2295 O O . LEU B 1 53 ? -7.742 21.062 -4.672 1 94.81 53 LEU B O 1
ATOM 2299 N N . GLN B 1 54 ? -8.742 21 -2.68 1 95.94 54 GLN B N 1
ATOM 2300 C CA . GLN B 1 54 ? -10.125 20.922 -3.148 1 95.94 54 GLN B CA 1
ATOM 2301 C C . GLN B 1 54 ? -11.055 21.734 -2.26 1 95.94 54 GLN B C 1
ATOM 2303 O O . GLN B 1 54 ? -10.68 22.125 -1.152 1 95.94 54 GLN B O 1
ATOM 2308 N N . PHE B 1 55 ? -12.211 22.016 -2.775 1 97.12 55 PHE B N 1
ATOM 2309 C CA . PHE B 1 55 ? -13.188 22.812 -2.029 1 97.12 55 PHE B CA 1
ATOM 2310 C C . PHE B 1 55 ? -14.547 22.141 -2.023 1 97.12 55 PHE B C 1
ATOM 2312 O O . PHE B 1 55 ? -14.938 21.5 -3.004 1 97.12 55 PHE B O 1
ATOM 2319 N N . PRO B 1 56 ? -15.289 22.297 -0.965 1 97.19 56 PRO B N 1
ATOM 2320 C CA . PRO B 1 56 ? -16.547 21.562 -0.828 1 97.19 56 PRO B CA 1
ATOM 2321 C C . PRO B 1 56 ? -17.625 22.062 -1.78 1 97.19 56 PRO B C 1
ATOM 2323 O O . PRO B 1 56 ? -17.625 23.25 -2.154 1 97.19 56 PRO B O 1
ATOM 2326 N N . ALA B 1 57 ? -18.516 21.141 -2.133 1 96.19 57 ALA B N 1
ATOM 2327 C CA . ALA B 1 57 ? -19.672 21.5 -2.949 1 96.19 57 ALA B CA 1
ATOM 2328 C C . ALA B 1 57 ? -20.734 22.188 -2.113 1 96.19 57 ALA B C 1
ATOM 2330 O O . ALA B 1 57 ? -21.484 23.016 -2.621 1 96.19 57 ALA B O 1
ATOM 2331 N N . ALA B 1 58 ? -20.844 21.812 -0.938 1 97.19 58 ALA B N 1
ATOM 2332 C CA . ALA B 1 58 ? -21.75 22.422 0.034 1 97.19 58 ALA B CA 1
ATOM 2333 C C . ALA B 1 58 ? -21.125 22.438 1.426 1 97.19 58 ALA B C 1
ATOM 2335 O O . ALA B 1 58 ? -20.188 21.688 1.706 1 97.19 58 ALA B O 1
ATOM 2336 N N . GLY B 1 59 ? -21.594 23.328 2.275 1 97.75 59 GLY B N 1
ATOM 2337 C CA . GLY B 1 59 ? -21.016 23.5 3.598 1 97.75 59 GLY B CA 1
ATOM 2338 C C . GLY B 1 59 ? -19.844 24.469 3.609 1 97.75 59 GLY B C 1
ATOM 2339 O O . GLY B 1 59 ? -19.609 25.172 2.625 1 97.75 59 GLY B O 1
ATOM 2340 N N . ARG B 1 60 ? -19.219 24.516 4.84 1 97.88 60 ARG B N 1
ATOM 2341 C CA . ARG B 1 60 ? -18.125 25.469 4.957 1 97.88 60 ARG B CA 1
ATOM 2342 C C . ARG B 1 60 ? -16.984 24.891 5.77 1 97.88 60 ARG B C 1
ATOM 2344 O O . ARG B 1 60 ? -17.188 24.078 6.672 1 97.88 60 ARG B O 1
ATOM 2351 N N . ILE B 1 61 ? -15.805 25.312 5.391 1 98.31 61 ILE B N 1
ATOM 2352 C CA . ILE B 1 61 ? -14.578 24.969 6.105 1 98.31 61 ILE B CA 1
ATOM 2353 C C . ILE B 1 61 ? -13.836 26.25 6.5 1 98.31 61 ILE B C 1
ATOM 2355 O O . ILE B 1 61 ? -13.734 27.188 5.707 1 98.31 61 ILE B O 1
ATOM 2359 N N . SER B 1 62 ? -13.406 26.312 7.699 1 98 62 SER B N 1
ATOM 2360 C CA . SER B 1 62 ? -12.547 27.406 8.148 1 98 62 SER B CA 1
ATOM 2361 C C . SER B 1 62 ? -11.234 26.875 8.719 1 98 62 SER B C 1
ATOM 2363 O O . SER B 1 62 ? -11.203 25.797 9.312 1 98 62 SER B O 1
ATOM 2365 N N . ALA B 1 63 ? -10.219 27.562 8.492 1 97.69 63 ALA B N 1
ATOM 2366 C CA . ALA B 1 63 ? -8.898 27.312 9.062 1 97.69 63 ALA B CA 1
ATOM 2367 C C . ALA B 1 63 ? -8.422 28.484 9.906 1 97.69 63 ALA B C 1
ATOM 2369 O O . ALA B 1 63 ? -8.367 29.625 9.43 1 97.69 63 ALA B O 1
ATOM 2370 N N . PHE B 1 64 ? -8.148 28.219 11.078 1 96.19 64 PHE B N 1
ATOM 2371 C CA . PHE B 1 64 ? -7.684 29.25 12 1 96.19 64 PHE B CA 1
ATOM 2372 C C . PHE B 1 64 ? -8.68 30.406 12.07 1 96.19 64 PHE B C 1
ATOM 2374 O O . PHE B 1 64 ? -8.281 31.578 12.086 1 96.19 64 PHE B O 1
ATOM 2381 N N . GLY B 1 65 ? -9.852 30.109 11.914 1 95.44 65 GLY B N 1
ATOM 2382 C CA . GLY B 1 65 ? -10.898 31.109 12.047 1 95.44 65 GLY B CA 1
ATOM 2383 C C . GLY B 1 65 ? -11.227 31.812 10.742 1 95.44 65 GLY B C 1
ATOM 2384 O O . GLY B 1 65 ? -12.141 32.625 10.688 1 95.44 65 GLY B O 1
ATOM 2385 N N . THR B 1 66 ? -10.547 31.516 9.75 1 95.56 66 THR B N 1
ATOM 2386 C CA . THR B 1 66 ? -10.773 32.156 8.453 1 95.56 66 THR B CA 1
ATOM 2387 C C . THR B 1 66 ? -11.359 31.156 7.457 1 95.56 66 THR B C 1
ATOM 2389 O O . THR B 1 66 ? -10.898 30 7.371 1 95.56 66 THR B O 1
ATOM 2392 N N . PRO B 1 67 ? -12.305 31.594 6.688 1 96.25 67 PRO B N 1
ATOM 2393 C CA . PRO B 1 67 ? -12.898 30.688 5.703 1 96.25 67 PRO B CA 1
ATOM 2394 C C . PRO B 1 67 ? -11.883 30.188 4.68 1 96.25 67 PRO B C 1
ATOM 2396 O O . PRO B 1 67 ? -11.086 30.969 4.156 1 96.25 67 PRO B O 1
ATOM 2399 N N . LEU B 1 68 ? -11.867 28.938 4.477 1 97.06 68 LEU B N 1
ATOM 2400 C CA . LEU B 1 68 ? -11.023 28.297 3.475 1 97.06 68 LEU B CA 1
ATOM 2401 C C . LEU B 1 68 ? -11.773 28.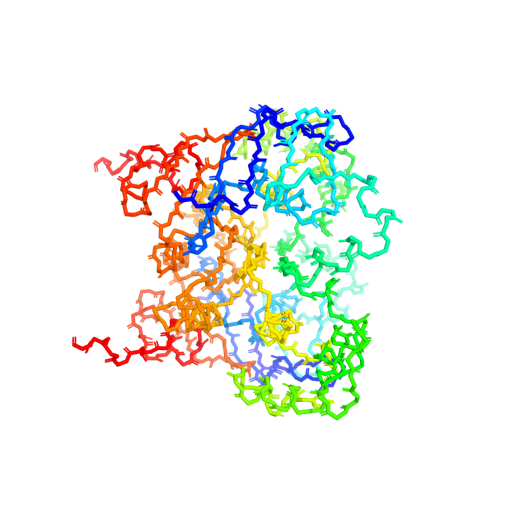141 2.152 1 97.06 68 LEU B C 1
ATOM 2403 O O . LEU B 1 68 ? -12.547 27.203 1.979 1 97.06 68 LEU B O 1
ATOM 2407 N N . THR B 1 69 ? -11.562 29.062 1.229 1 96.19 69 THR B N 1
ATOM 2408 C CA . THR B 1 69 ? -12.297 29.109 -0.031 1 96.19 69 THR B CA 1
ATOM 2409 C C . THR B 1 69 ? -11.336 29.219 -1.213 1 96.19 69 THR B C 1
ATOM 2411 O O . THR B 1 69 ? -10.156 29.547 -1.035 1 96.19 69 THR B O 1
ATOM 2414 N N . GLU B 1 70 ? -11.891 28.906 -2.303 1 94.69 70 GLU B N 1
ATOM 2415 C CA . GLU B 1 70 ? -11.102 29.047 -3.521 1 94.69 70 GLU B CA 1
ATOM 2416 C C . GLU B 1 70 ? -10.641 30.5 -3.703 1 94.69 70 GLU B C 1
ATOM 2418 O O . GLU B 1 70 ? -9.508 30.75 -4.133 1 94.69 70 GLU B O 1
ATOM 2423 N N . ALA B 1 71 ? -11.484 31.406 -3.346 1 93.81 71 ALA B N 1
ATOM 2424 C CA . ALA B 1 71 ? -11.188 32.844 -3.49 1 93.81 71 ALA B CA 1
ATOM 2425 C C . ALA B 1 71 ? -9.977 33.219 -2.654 1 93.81 71 ALA B C 1
ATOM 2427 O O . ALA B 1 71 ? -9.172 34.062 -3.076 1 93.81 71 ALA B O 1
ATOM 2428 N N . MET B 1 72 ? -9.852 32.688 -1.544 1 93.69 72 MET B N 1
ATOM 2429 C CA . MET B 1 72 ? -8.719 33 -0.672 1 93.69 72 MET B CA 1
ATOM 2430 C C . MET B 1 72 ? -7.398 32.656 -1.357 1 93.69 72 MET B C 1
ATOM 2432 O O . MET B 1 72 ? -6.41 33.375 -1.208 1 93.69 72 MET B O 1
ATOM 2436 N N . PHE B 1 73 ? -7.367 31.641 -2.16 1 93.44 73 PHE B N 1
ATOM 2437 C CA . PHE B 1 73 ? -6.129 31.156 -2.764 1 93.44 73 PHE B CA 1
ATOM 2438 C C . PHE B 1 73 ? -5.82 31.922 -4.047 1 93.44 73 PHE B C 1
ATOM 2440 O O . PHE B 1 73 ? -4.758 31.734 -4.645 1 93.44 73 PHE B O 1
ATOM 2447 N N . THR B 1 74 ? -6.715 32.781 -4.461 1 92.88 74 THR B N 1
ATOM 2448 C CA . THR B 1 74 ? -6.43 33.688 -5.578 1 92.88 74 THR B CA 1
ATOM 2449 C C . THR B 1 74 ? -5.594 34.875 -5.113 1 92.88 74 THR B C 1
ATOM 2451 O O . THR B 1 74 ? -4.953 35.531 -5.93 1 92.88 74 THR B O 1
ATOM 2454 N N . ASP B 1 75 ? -5.695 35.125 -3.838 1 93.12 75 ASP B N 1
ATOM 2455 C CA . ASP B 1 75 ? -4.824 36.125 -3.213 1 93.12 75 ASP B CA 1
ATOM 2456 C C . ASP B 1 75 ? -3.475 35.5 -2.84 1 93.12 75 ASP B C 1
ATOM 2458 O O . ASP B 1 75 ? -3.395 34.688 -1.931 1 93.12 75 ASP B O 1
ATOM 2462 N N . GLU B 1 76 ? -2.48 35.938 -3.422 1 91.19 76 GLU B N 1
ATOM 2463 C CA . GLU B 1 76 ? -1.151 35.375 -3.264 1 91.19 76 GLU B CA 1
ATOM 2464 C C . GLU B 1 76 ? -0.683 35.438 -1.812 1 91.19 76 GLU B C 1
ATOM 2466 O O . GLU B 1 76 ? -0.142 34.5 -1.273 1 91.19 76 GLU B O 1
ATOM 2471 N N . ALA B 1 77 ? -0.863 36.625 -1.234 1 93.19 77 ALA B N 1
ATOM 2472 C CA . ALA B 1 77 ? -0.426 36.812 0.146 1 93.19 77 ALA B CA 1
ATOM 2473 C C . ALA B 1 77 ? -1.153 35.844 1.09 1 93.19 77 ALA B C 1
ATOM 2475 O O . ALA B 1 77 ? -0.535 35.25 1.963 1 93.19 77 ALA B O 1
ATOM 2476 N N . ALA B 1 78 ? -2.408 35.719 0.871 1 92.88 78 ALA B N 1
ATOM 2477 C CA . ALA B 1 78 ? -3.211 34.812 1.7 1 92.88 78 ALA B CA 1
ATOM 2478 C C . ALA B 1 78 ? -2.82 33.375 1.471 1 92.88 78 ALA B C 1
ATOM 2480 O O . ALA B 1 78 ? -2.721 32.594 2.422 1 92.88 78 ALA B O 1
ATOM 2481 N N . ALA B 1 79 ? -2.584 33.031 0.277 1 92.25 79 ALA B N 1
ATOM 2482 C CA . ALA B 1 79 ? -2.188 31.688 -0.078 1 92.25 79 ALA B CA 1
ATOM 2483 C C . ALA B 1 79 ? -0.849 31.328 0.558 1 92.25 79 ALA B C 1
ATOM 2485 O O . ALA B 1 79 ? -0.707 30.25 1.149 1 92.25 79 ALA B O 1
ATOM 2486 N N . ILE B 1 80 ? 0.056 32.188 0.464 1 91.25 80 ILE B N 1
ATOM 2487 C CA . ILE B 1 80 ? 1.387 31.969 1.022 1 91.25 80 ILE B CA 1
ATOM 2488 C C . ILE B 1 80 ? 1.295 31.844 2.541 1 91.25 80 ILE B C 1
ATOM 2490 O O . ILE B 1 80 ? 1.922 30.969 3.135 1 91.25 80 ILE B O 1
ATOM 2494 N N . ALA B 1 81 ? 0.53 32.719 3.109 1 93.94 81 ALA B N 1
ATOM 2495 C CA . ALA B 1 81 ? 0.364 32.688 4.559 1 93.94 81 ALA B CA 1
ATOM 2496 C C . ALA B 1 81 ? -0.188 31.328 5.012 1 93.94 81 ALA B C 1
ATOM 2498 O O . ALA B 1 81 ? 0.271 30.766 6.008 1 93.94 81 ALA B O 1
ATOM 2499 N N . PHE B 1 82 ? -1.121 30.859 4.262 1 95.19 82 PHE B N 1
ATOM 2500 C CA . PHE B 1 82 ? -1.714 29.562 4.594 1 95.19 82 PHE B CA 1
ATOM 2501 C C . PHE B 1 82 ? -0.704 28.438 4.398 1 95.19 82 PHE B C 1
ATOM 2503 O O . PHE B 1 82 ? -0.545 27.578 5.27 1 95.19 82 PHE B O 1
ATOM 2510 N N . ARG B 1 83 ? 0.017 28.484 3.328 1 92.5 83 ARG B N 1
ATOM 2511 C CA . ARG B 1 83 ? 0.963 27.438 2.967 1 92.5 83 ARG B CA 1
ATOM 2512 C C . ARG B 1 83 ? 2.146 27.406 3.93 1 92.5 83 ARG B C 1
ATOM 2514 O O . ARG B 1 83 ? 2.803 26.375 4.086 1 92.5 83 ARG B O 1
ATOM 2521 N N . ARG B 1 84 ? 2.367 28.438 4.57 1 92.25 84 ARG B N 1
ATOM 2522 C CA . ARG B 1 84 ? 3.412 28.5 5.586 1 92.25 84 ARG B CA 1
ATOM 2523 C C . ARG B 1 84 ? 2.967 27.812 6.871 1 92.25 84 ARG B C 1
ATOM 2525 O O . ARG B 1 84 ? 3.789 27.25 7.602 1 92.25 84 ARG B O 1
ATOM 2532 N N . ARG B 1 85 ? 1.697 27.812 7.055 1 94.75 85 ARG B N 1
ATOM 2533 C CA . ARG B 1 85 ? 1.173 27.344 8.336 1 94.75 85 ARG B CA 1
ATOM 2534 C C . ARG B 1 85 ? 0.746 25.875 8.258 1 94.75 85 ARG B C 1
ATOM 2536 O O . ARG B 1 85 ? 0.726 25.188 9.266 1 94.75 85 ARG B O 1
ATOM 2543 N N . VAL B 1 86 ? 0.363 25.484 7.07 1 97.06 86 VAL B N 1
ATOM 2544 C CA . VAL B 1 86 ? -0.171 24.141 6.902 1 97.06 86 VAL B CA 1
ATOM 2545 C C . VAL B 1 86 ? 0.661 23.375 5.875 1 97.06 86 VAL B C 1
ATOM 2547 O O . VAL B 1 86 ? 0.8 23.812 4.73 1 97.06 86 VAL B O 1
ATOM 2550 N N . GLY B 1 87 ? 1.251 22.25 6.332 1 96.69 87 GLY B N 1
ATOM 2551 C CA . GLY B 1 87 ? 1.969 21.344 5.445 1 96.69 87 GLY B CA 1
ATOM 2552 C C . GLY B 1 87 ? 1.192 20.094 5.117 1 96.69 87 GLY B C 1
ATOM 2553 O O . GLY B 1 87 ? 0.404 19.609 5.934 1 96.69 87 GLY B O 1
ATOM 2554 N N . PHE B 1 88 ? 1.469 19.547 3.934 1 97.25 88 PHE B N 1
ATOM 2555 C CA . PHE B 1 88 ? 0.797 18.344 3.469 1 97.25 88 PHE B CA 1
ATOM 2556 C C . PHE B 1 88 ? 1.806 17.344 2.922 1 97.25 88 PHE B C 1
ATOM 2558 O O . PHE B 1 88 ? 2.697 17.703 2.152 1 97.25 88 PHE B O 1
ATOM 2565 N N . VAL B 1 89 ? 1.669 16.109 3.443 1 97.19 89 VAL B N 1
ATOM 2566 C CA . VAL B 1 89 ? 2.445 15 2.889 1 97.19 89 VAL B CA 1
ATOM 2567 C C . VAL B 1 89 ? 1.505 13.961 2.289 1 97.19 89 VAL B C 1
ATOM 2569 O O . VAL B 1 89 ? 0.632 13.43 2.98 1 97.19 89 VAL B O 1
ATOM 2572 N N . PHE B 1 90 ? 1.761 13.602 1.045 1 95.44 90 PHE B N 1
ATOM 2573 C CA . PHE B 1 90 ? 0.914 12.688 0.292 1 95.44 90 PHE B CA 1
ATOM 2574 C C . PHE B 1 90 ? 1.203 11.242 0.679 1 95.44 90 PHE B C 1
ATOM 2576 O O . PHE B 1 90 ? 2.281 10.938 1.195 1 95.44 90 PHE B O 1
ATOM 2583 N N . GLN B 1 91 ? 0.223 10.422 0.401 1 92.31 91 GLN B N 1
ATOM 2584 C CA . GLN B 1 91 ? 0.372 8.992 0.637 1 92.31 91 GLN B CA 1
ATOM 2585 C C . GLN B 1 91 ? 1.533 8.422 -0.169 1 92.31 91 GLN B C 1
ATOM 2587 O O . GLN B 1 91 ? 2.365 7.684 0.367 1 92.31 91 GLN B O 1
ATOM 2592 N N . ASN B 1 92 ? 1.482 8.75 -1.448 1 91.69 92 ASN B N 1
ATOM 2593 C CA . ASN B 1 92 ? 2.551 8.336 -2.35 1 91.69 92 ASN B CA 1
ATOM 2594 C C . ASN B 1 92 ? 3.631 9.406 -2.473 1 91.69 92 ASN B C 1
ATOM 2596 O O . ASN B 1 92 ? 3.412 10.445 -3.094 1 91.69 92 ASN B O 1
ATOM 2600 N N . PRO B 1 93 ? 4.777 9.109 -2.002 1 92.44 93 PRO B N 1
ATOM 2601 C CA . PRO B 1 93 ? 5.824 10.133 -2.031 1 92.44 93 PRO B CA 1
ATOM 2602 C C . PRO B 1 93 ? 6.309 10.445 -3.447 1 92.44 93 PRO B C 1
ATOM 2604 O O . PRO B 1 93 ? 6.895 11.5 -3.686 1 92.44 93 PRO B O 1
ATOM 2607 N N . GLU B 1 94 ? 6.031 9.586 -4.379 1 89.38 94 GLU B N 1
ATOM 2608 C CA . GLU B 1 94 ? 6.496 9.789 -5.75 1 89.38 94 GLU B CA 1
ATOM 2609 C C . GLU B 1 94 ? 5.785 10.969 -6.41 1 89.38 94 GLU B C 1
ATOM 2611 O O . GLU B 1 94 ? 6.309 11.562 -7.352 1 89.38 94 GLU B O 1
ATOM 2616 N N . VAL B 1 95 ? 4.664 11.258 -5.934 1 86 95 VAL B N 1
ATOM 2617 C CA . VAL B 1 95 ? 3.912 12.359 -6.527 1 86 95 VAL B CA 1
ATOM 2618 C C . VAL B 1 95 ? 4.332 13.672 -5.879 1 86 95 VAL B C 1
ATOM 2620 O O . VAL B 1 95 ? 3.877 14.75 -6.285 1 86 95 VAL B O 1
ATOM 2623 N N . GLN B 1 96 ? 5.121 13.539 -4.906 1 87.62 96 GLN B N 1
ATOM 2624 C CA . GLN B 1 96 ? 5.52 14.719 -4.145 1 87.62 96 GLN B CA 1
ATOM 2625 C C . GLN B 1 96 ? 6.977 15.086 -4.422 1 87.62 96 GLN B C 1
ATOM 2627 O O . GLN B 1 96 ? 7.344 16.266 -4.367 1 87.62 96 GLN B O 1
ATOM 2632 N N . LEU B 1 97 ? 7.809 14.117 -4.684 1 93.06 97 LEU B N 1
ATOM 2633 C CA . LEU B 1 97 ? 9.242 14.32 -4.852 1 93.06 97 LEU B CA 1
ATOM 2634 C C . LEU B 1 97 ? 9.602 14.492 -6.32 1 93.06 97 LEU B C 1
ATOM 2636 O O . LEU B 1 97 ? 9.383 13.594 -7.133 1 93.06 97 LEU B O 1
ATOM 2640 N N . PHE B 1 98 ? 10.227 15.625 -6.68 1 92.31 98 PHE B N 1
ATOM 2641 C CA . PHE B 1 98 ? 10.445 15.883 -8.102 1 92.31 98 PHE B CA 1
ATOM 2642 C C . PHE B 1 98 ? 11.758 16.625 -8.32 1 92.31 98 PHE B C 1
ATOM 2644 O O . PHE B 1 98 ? 12.117 16.922 -9.461 1 92.31 98 PHE B O 1
ATOM 2651 N N . CYS B 1 99 ? 12.477 16.969 -7.305 1 95.81 99 CYS B N 1
ATOM 2652 C CA . CYS B 1 99 ? 13.727 17.703 -7.441 1 95.81 99 CYS B CA 1
ATOM 2653 C C . CYS B 1 99 ? 14.883 16.75 -7.746 1 95.81 99 CYS B C 1
ATOM 2655 O O . CYS B 1 99 ? 14.773 15.539 -7.531 1 95.81 99 CYS B O 1
ATOM 2657 N N . PRO B 1 100 ? 15.977 17.25 -8.219 1 95.75 100 PRO B N 1
ATOM 2658 C CA . PRO B 1 100 ? 17.094 16.422 -8.672 1 95.75 100 PRO B CA 1
ATOM 2659 C C . PRO B 1 100 ? 17.781 15.695 -7.523 1 95.75 100 PRO B C 1
ATOM 2661 O O . PRO B 1 100 ? 18.406 14.641 -7.73 1 95.75 100 PRO B O 1
ATOM 2664 N N . SER B 1 101 ? 17.781 16.328 -6.363 1 97.62 101 SER B N 1
ATOM 2665 C CA . SER B 1 101 ? 18.438 15.719 -5.219 1 97.62 101 SER B CA 1
ATOM 2666 C C . SER B 1 101 ? 17.625 15.922 -3.941 1 97.62 101 SER B C 1
ATOM 2668 O O . SER B 1 101 ? 16.719 16.75 -3.904 1 97.62 101 SER B O 1
ATOM 2670 N N . VAL B 1 102 ? 18 15.133 -2.943 1 97.81 102 VAL B N 1
ATOM 2671 C CA . VAL B 1 102 ? 17.375 15.281 -1.631 1 97.81 102 VAL B CA 1
ATOM 2672 C C . VAL B 1 102 ? 17.625 16.688 -1.099 1 97.81 102 VAL B C 1
ATOM 2674 O O . VAL B 1 102 ? 16.703 17.312 -0.546 1 97.81 102 VAL B O 1
ATOM 2677 N N . PHE B 1 103 ? 18.797 17.172 -1.297 1 97.5 103 PHE B N 1
ATOM 2678 C CA . PHE B 1 103 ? 19.125 18.547 -0.908 1 97.5 103 PHE B CA 1
ATOM 2679 C C . PHE B 1 103 ? 18.188 19.531 -1.588 1 97.5 103 PHE B C 1
ATOM 2681 O O . PHE B 1 103 ? 17.594 20.391 -0.929 1 97.5 103 PHE B O 1
ATOM 2688 N N . ASP B 1 104 ? 18.031 19.406 -2.846 1 97.56 104 ASP B N 1
ATOM 2689 C CA . ASP B 1 104 ? 17.172 20.312 -3.617 1 97.56 104 ASP B CA 1
ATOM 2690 C C . ASP B 1 104 ? 15.719 20.203 -3.16 1 97.56 104 ASP B C 1
ATOM 2692 O O . ASP B 1 104 ? 15 21.203 -3.133 1 97.56 104 ASP B O 1
ATOM 2696 N N . GLU B 1 105 ? 15.336 18.984 -2.857 1 97.62 105 GLU B N 1
ATOM 2697 C CA . GLU B 1 105 ? 13.969 18.781 -2.395 1 97.62 10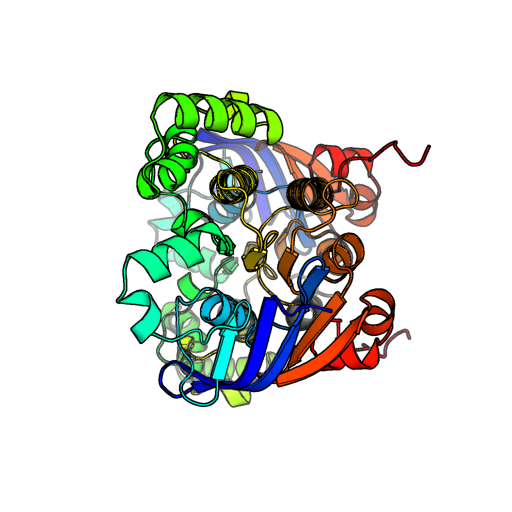5 GLU B CA 1
ATOM 2698 C C . GLU B 1 105 ? 13.695 19.531 -1.101 1 97.62 105 GLU B C 1
ATOM 2700 O O . GLU B 1 105 ? 12.648 20.172 -0.953 1 97.62 105 GLU B O 1
ATOM 2705 N N . LEU B 1 106 ? 14.656 19.469 -0.24 1 97.69 106 LEU B N 1
ATOM 2706 C CA . LEU B 1 106 ? 14.523 20.156 1.042 1 97.69 106 LEU B CA 1
ATOM 2707 C C . LEU B 1 106 ? 14.547 21.672 0.856 1 97.69 106 LEU B C 1
ATOM 2709 O O . LEU B 1 106 ? 13.875 22.391 1.589 1 97.69 106 LEU B O 1
ATOM 2713 N N . ALA B 1 107 ? 15.25 22.109 -0.127 1 97.56 107 ALA B N 1
ATOM 2714 C CA . ALA B 1 107 ? 15.406 23.547 -0.357 1 97.56 107 ALA B CA 1
ATOM 2715 C C . ALA B 1 107 ? 14.219 24.109 -1.13 1 97.56 107 ALA B C 1
ATOM 2717 O O . ALA B 1 107 ? 14.008 25.328 -1.167 1 97.56 107 ALA B O 1
ATOM 2718 N N . PHE B 1 108 ? 13.461 23.312 -1.733 1 96.56 108 PHE B N 1
ATOM 2719 C CA . PHE B 1 108 ? 12.414 23.719 -2.666 1 96.56 108 PHE B CA 1
ATOM 2720 C C . PHE B 1 108 ? 11.383 24.609 -1.969 1 96.56 108 PHE B C 1
ATOM 2722 O O . PHE B 1 108 ? 11.086 25.703 -2.434 1 96.56 108 PHE B O 1
ATOM 2729 N N . GLY B 1 109 ? 10.852 24.125 -0.876 1 94.94 109 GLY B N 1
ATOM 2730 C CA . GLY B 1 109 ? 9.844 24.875 -0.146 1 94.94 109 GLY B CA 1
ATOM 2731 C C . GLY B 1 109 ? 10.328 26.25 0.295 1 94.94 109 GLY B C 1
ATOM 2732 O O . GLY B 1 109 ? 9.727 27.266 -0.047 1 94.94 109 GLY B O 1
ATOM 2733 N N . PRO B 1 110 ? 11.367 26.266 1.02 1 95.94 110 PRO B N 1
ATOM 2734 C CA . PRO B 1 110 ? 11.938 27.547 1.444 1 95.94 110 PRO B CA 1
ATOM 2735 C C . PRO B 1 110 ? 12.18 28.5 0.278 1 95.94 110 PRO B C 1
ATOM 2737 O O . PRO B 1 110 ? 11.938 29.703 0.4 1 95.94 110 PRO B O 1
ATOM 2740 N N . LEU B 1 111 ? 12.664 27.953 -0.807 1 94.94 111 LEU B N 1
ATOM 2741 C CA . LEU B 1 111 ? 12.891 28.766 -1.992 1 94.94 111 LEU B CA 1
ATOM 2742 C C . LEU B 1 111 ? 11.578 29.375 -2.488 1 94.94 111 LEU B C 1
ATOM 2744 O O . LEU B 1 111 ? 11.531 30.562 -2.832 1 94.94 111 LEU B O 1
ATOM 2748 N N . GLN B 1 112 ? 10.523 28.562 -2.531 1 91.12 112 GLN B N 1
ATOM 2749 C CA . GLN B 1 112 ? 9.211 29.016 -2.988 1 91.12 112 GLN B CA 1
ATOM 2750 C C . GLN B 1 112 ? 8.656 30.094 -2.068 1 91.12 112 GLN B C 1
ATOM 2752 O O . GLN B 1 112 ? 7.875 30.938 -2.502 1 91.12 112 GLN B O 1
ATOM 2757 N N . LEU B 1 113 ? 9.148 30.062 -0.821 1 91.19 113 LEU B N 1
ATOM 2758 C CA . LEU B 1 113 ? 8.688 31.047 0.146 1 91.19 113 LEU B CA 1
ATOM 2759 C C . LEU B 1 113 ? 9.641 32.219 0.213 1 91.19 113 LEU B C 1
ATOM 2761 O O . LEU B 1 113 ? 9.547 33.062 1.124 1 91.19 113 LEU B O 1
ATOM 2765 N N . HIS B 1 114 ? 10.664 32.25 -0.593 1 91.06 114 HIS B N 1
ATOM 2766 C CA . HIS B 1 114 ? 11.586 33.375 -0.805 1 91.06 114 HIS B CA 1
ATOM 2767 C C . HIS B 1 114 ? 12.469 33.594 0.419 1 91.06 114 HIS B C 1
ATOM 2769 O O . HIS B 1 114 ? 12.742 34.75 0.787 1 91.06 114 HIS B O 1
ATOM 2775 N N . TRP B 1 115 ? 12.852 32.562 0.982 1 93.5 115 TRP B N 1
ATOM 2776 C CA . TRP B 1 115 ? 13.836 32.656 2.057 1 93.5 115 TRP B CA 1
ATOM 2777 C C . TRP B 1 115 ? 15.195 33.094 1.509 1 93.5 115 TRP B C 1
ATOM 2779 O O . TRP B 1 115 ? 15.523 32.781 0.356 1 93.5 115 TRP B O 1
ATOM 2789 N N . PRO B 1 116 ? 15.945 33.844 2.34 1 95.62 116 PRO B N 1
ATOM 2790 C CA . PRO B 1 116 ? 17.328 34.125 1.928 1 95.62 116 PRO B CA 1
ATOM 2791 C C . PRO B 1 116 ? 18.172 32.875 1.792 1 95.62 116 PRO B C 1
ATOM 2793 O O . PRO B 1 116 ? 18.016 31.938 2.572 1 95.62 116 PRO B O 1
ATOM 2796 N N . LYS B 1 117 ? 19.094 32.906 0.895 1 95.25 117 LYS B N 1
ATOM 2797 C CA . LYS B 1 117 ? 19.906 31.75 0.544 1 95.25 117 LYS B CA 1
ATOM 2798 C C . LYS B 1 117 ? 20.672 31.234 1.759 1 95.25 117 LYS B C 1
ATOM 2800 O O . LYS B 1 117 ? 20.766 30.016 1.964 1 95.25 117 LYS B O 1
ATOM 2805 N N . GLU B 1 118 ? 21.188 32.094 2.506 1 96.06 118 GLU B N 1
ATOM 2806 C CA . GLU B 1 118 ? 21.953 31.688 3.678 1 96.06 118 GLU B CA 1
ATOM 2807 C C . GLU B 1 118 ? 21.062 30.969 4.695 1 96.06 118 GLU B C 1
ATOM 2809 O O . GLU B 1 118 ? 21.469 29.953 5.277 1 96.06 118 GLU B O 1
ATOM 2814 N N . ARG B 1 119 ? 19.875 31.453 4.824 1 95.81 119 ARG B N 1
ATOM 2815 C CA . ARG B 1 119 ? 18.922 30.828 5.727 1 95.81 119 ARG B CA 1
ATOM 2816 C C . ARG B 1 119 ? 18.531 29.453 5.223 1 95.81 119 ARG B C 1
ATOM 2818 O O . ARG B 1 119 ? 18.406 28.5 6.012 1 95.81 119 ARG B O 1
ATOM 2825 N N . ILE B 1 120 ? 18.391 29.359 3.963 1 96.88 120 ILE B N 1
ATOM 2826 C CA . ILE B 1 120 ? 18 28.094 3.354 1 96.88 120 ILE B CA 1
ATOM 2827 C C . ILE B 1 120 ? 19.094 27.047 3.584 1 96.88 120 ILE B C 1
ATOM 2829 O O . ILE B 1 120 ? 18.812 25.938 4.023 1 96.88 120 ILE B O 1
ATOM 2833 N N . ARG B 1 121 ? 20.297 27.406 3.334 1 96.31 121 ARG B N 1
ATOM 2834 C CA . ARG B 1 121 ? 21.422 26.484 3.494 1 96.31 121 ARG B CA 1
ATOM 2835 C C . ARG B 1 121 ? 21.516 25.984 4.934 1 96.31 121 ARG B C 1
ATOM 2837 O O . ARG B 1 121 ? 21.688 24.781 5.168 1 96.31 121 ARG B O 1
ATOM 2844 N N . ALA B 1 122 ? 21.359 26.891 5.793 1 97.06 122 ALA B N 1
ATOM 2845 C CA . ALA B 1 122 ? 21.438 26.531 7.207 1 97.06 122 ALA B CA 1
ATOM 2846 C C . ALA B 1 122 ? 20.297 25.609 7.613 1 97.06 122 ALA B C 1
ATOM 2848 O O . ALA B 1 122 ? 20.516 24.625 8.32 1 97.06 122 ALA B O 1
ATOM 2849 N N . ARG B 1 123 ? 19.156 25.953 7.164 1 96.62 123 ARG B N 1
ATOM 2850 C CA . ARG B 1 123 ? 17.984 25.172 7.523 1 96.62 123 ARG B CA 1
ATOM 2851 C C . ARG B 1 123 ? 18.047 23.781 6.902 1 96.62 123 ARG B C 1
ATOM 2853 O O . ARG B 1 123 ? 17.656 22.797 7.539 1 96.62 123 ARG B O 1
ATOM 2860 N N . VAL B 1 124 ? 18.484 23.688 5.711 1 97.62 124 VAL B N 1
ATOM 2861 C CA . VAL B 1 124 ? 18.594 22.406 5.027 1 97.62 124 VAL B CA 1
ATOM 2862 C C . VAL B 1 124 ? 19.625 21.531 5.746 1 97.62 124 VAL B C 1
ATOM 2864 O O . VAL B 1 124 ? 19.391 20.344 5.98 1 97.62 124 VAL B O 1
ATOM 2867 N N . ALA B 1 125 ? 20.688 22.141 6.109 1 97.12 125 ALA B N 1
ATOM 2868 C CA . ALA B 1 125 ? 21.719 21.391 6.84 1 97.12 125 ALA B CA 1
ATOM 2869 C C . ALA B 1 125 ? 21.156 20.844 8.148 1 97.12 125 ALA B C 1
ATOM 2871 O O . ALA B 1 125 ? 21.406 19.688 8.5 1 97.12 125 ALA B O 1
ATOM 2872 N N . ARG B 1 126 ? 20.438 21.625 8.82 1 96.12 126 ARG B N 1
ATOM 2873 C CA . ARG B 1 126 ? 19.812 21.203 10.078 1 96.12 126 ARG B CA 1
ATOM 2874 C C . ARG B 1 126 ? 18.828 20.078 9.836 1 96.12 126 ARG B C 1
ATOM 2876 O O . ARG B 1 126 ? 18.781 19.109 10.602 1 96.12 126 ARG B O 1
ATOM 2883 N N . ALA B 1 127 ? 18.047 20.219 8.867 1 96.25 127 ALA B N 1
ATOM 2884 C CA . ALA B 1 127 ? 17.047 19.188 8.539 1 96.25 127 ALA B CA 1
ATOM 2885 C C . ALA B 1 127 ? 17.719 17.875 8.188 1 96.25 127 ALA B C 1
ATOM 2887 O O . ALA B 1 127 ? 17.266 16.812 8.617 1 96.25 127 ALA B O 1
ATOM 2888 N N . ILE B 1 128 ? 18.766 17.938 7.438 1 96.94 128 ILE B N 1
ATOM 2889 C CA . ILE B 1 128 ? 19.516 16.734 7.055 1 96.94 128 ILE B CA 1
ATOM 2890 C C . ILE B 1 128 ? 19.984 16 8.305 1 96.94 128 ILE B C 1
ATOM 2892 O O . ILE B 1 128 ? 19.844 14.781 8.406 1 96.94 128 ILE B O 1
ATOM 2896 N N . ALA B 1 129 ? 20.484 16.75 9.188 1 95.25 129 ALA B N 1
ATOM 2897 C CA . ALA B 1 129 ? 20.938 16.156 10.445 1 95.25 129 ALA B CA 1
ATOM 2898 C C . ALA B 1 129 ? 19.766 15.633 11.266 1 95.25 129 ALA B C 1
ATOM 2900 O O . ALA B 1 129 ? 19.797 14.508 11.758 1 95.25 129 ALA B O 1
ATOM 2901 N N . GLN B 1 130 ? 18.781 16.406 11.414 1 92.75 130 GLN B N 1
ATOM 2902 C CA . GLN B 1 130 ? 17.609 16.125 12.234 1 92.75 130 GLN B CA 1
ATOM 2903 C C . GLN B 1 130 ? 16.906 14.859 11.75 1 92.75 130 GLN B C 1
ATOM 2905 O O . GLN B 1 130 ? 16.438 14.047 12.555 1 92.75 130 GLN B O 1
ATOM 2910 N N . PHE B 1 131 ? 16.859 14.648 10.438 1 94.5 131 PHE B N 1
ATOM 2911 C CA . PHE B 1 131 ? 16.062 13.555 9.875 1 94.5 131 PHE B CA 1
ATOM 2912 C C . PHE B 1 131 ? 16.969 12.43 9.398 1 94.5 131 PHE B C 1
ATOM 2914 O O . PHE B 1 131 ? 16.516 11.477 8.766 1 94.5 131 PHE B O 1
ATOM 2921 N N . GLY B 1 132 ? 18.25 12.508 9.648 1 93.25 132 GLY B N 1
ATOM 2922 C CA . GLY B 1 132 ? 19.188 11.453 9.312 1 93.25 132 GLY B CA 1
ATOM 2923 C C . GLY B 1 132 ? 19.359 11.258 7.812 1 93.25 132 GLY B C 1
ATOM 2924 O O . GLY B 1 132 ? 19.391 10.125 7.328 1 93.25 132 GLY B O 1
ATOM 2925 N N . LEU B 1 133 ? 19.453 12.32 7.074 1 96.25 133 LEU B N 1
ATOM 2926 C CA . LEU B 1 133 ? 19.453 12.242 5.617 1 96.25 133 LEU B CA 1
ATOM 2927 C C . LEU B 1 133 ? 20.859 12.484 5.059 1 96.25 133 LEU B C 1
ATOM 2929 O O . LEU B 1 133 ? 21.031 12.641 3.848 1 96.25 133 LEU B O 1
ATOM 2933 N N . GLY B 1 134 ? 21.859 12.531 5.875 1 94.88 134 GLY B N 1
ATOM 2934 C CA . GLY B 1 134 ? 23.219 12.844 5.473 1 94.88 134 GLY B CA 1
ATOM 2935 C C . GLY B 1 134 ? 23.688 12.031 4.277 1 94.88 134 GLY B C 1
ATOM 2936 O O . GLY B 1 134 ? 24 12.586 3.221 1 94.88 134 GLY B O 1
ATOM 2937 N N . PRO B 1 135 ? 23.672 10.766 4.426 1 94.75 135 PRO B N 1
ATOM 2938 C CA . PRO B 1 135 ? 24.156 9.914 3.334 1 94.75 135 PRO B CA 1
ATOM 2939 C C . PRO B 1 135 ? 23.297 10.016 2.078 1 94.75 135 PRO B C 1
ATOM 2941 O O . PRO B 1 135 ? 23.703 9.594 1 1 94.75 135 PRO B O 1
ATOM 2944 N N . LEU B 1 136 ? 22.156 10.617 2.195 1 96 136 LEU B N 1
ATOM 2945 C CA . LEU B 1 136 ? 21.203 10.648 1.099 1 96 136 LEU B CA 1
ATOM 2946 C C . LEU B 1 136 ? 21.172 12.023 0.436 1 96 136 LEU B C 1
ATOM 2948 O O . LEU B 1 136 ? 20.562 12.188 -0.631 1 96 136 LEU B O 1
ATOM 2952 N N . ALA B 1 137 ? 21.766 12.969 0.958 1 96.31 137 ALA B N 1
ATOM 2953 C CA . ALA B 1 137 ? 21.594 14.383 0.614 1 96.31 137 ALA B CA 1
ATOM 2954 C C . ALA B 1 137 ? 21.844 14.617 -0.873 1 96.31 137 ALA B C 1
ATOM 2956 O O . ALA B 1 137 ? 21.125 15.391 -1.512 1 96.31 137 ALA B O 1
ATOM 2957 N N . GLY B 1 138 ? 22.766 13.961 -1.439 1 96.25 138 GLY B N 1
ATOM 2958 C CA . GLY B 1 138 ? 23.141 14.188 -2.828 1 96.25 138 GLY B CA 1
ATOM 2959 C C . GLY B 1 138 ? 22.453 13.234 -3.789 1 96.25 138 GLY B C 1
ATOM 2960 O O . GLY B 1 138 ? 22.641 13.336 -5.004 1 96.25 138 GLY B O 1
ATOM 2961 N N . ARG B 1 139 ? 21.609 12.375 -3.354 1 95.94 139 ARG B N 1
ATOM 2962 C CA . ARG B 1 139 ? 21 11.352 -4.188 1 95.94 139 ARG B CA 1
ATOM 2963 C C . ARG B 1 139 ? 19.688 11.859 -4.805 1 95.94 139 ARG B C 1
ATOM 2965 O O . ARG B 1 139 ? 18.969 12.641 -4.188 1 95.94 139 ARG B O 1
ATOM 2972 N N . PRO B 1 140 ? 19.469 11.398 -6.016 1 95.31 140 PRO B N 1
ATOM 2973 C CA . PRO B 1 140 ? 18.125 11.672 -6.562 1 95.31 140 PRO B CA 1
ATOM 2974 C C . PRO B 1 140 ? 17.031 10.891 -5.852 1 95.31 140 PRO B C 1
ATOM 2976 O O . PRO B 1 140 ? 17.203 9.703 -5.547 1 95.31 140 PRO B O 1
ATOM 2979 N N . PRO B 1 141 ? 15.914 11.453 -5.621 1 93.88 141 PRO B N 1
ATOM 2980 C CA . PRO B 1 141 ? 14.844 10.805 -4.863 1 93.88 141 PRO B CA 1
ATOM 2981 C C . PRO B 1 141 ? 14.391 9.484 -5.484 1 93.88 141 PRO B C 1
ATOM 2983 O O . PRO B 1 141 ? 14.031 8.555 -4.762 1 93.88 141 PRO B O 1
ATOM 2986 N N . HIS B 1 142 ? 14.414 9.391 -6.789 1 89.69 142 HIS B N 1
ATOM 2987 C CA . HIS B 1 142 ? 13.914 8.18 -7.434 1 89.69 142 HIS B CA 1
ATOM 2988 C C . HIS B 1 142 ? 14.797 6.98 -7.121 1 89.69 142 HIS B C 1
ATOM 2990 O O . HIS B 1 142 ? 14.406 5.836 -7.371 1 89.69 142 HIS B O 1
ATOM 2996 N N . ARG B 1 143 ? 15.984 7.152 -6.547 1 89.88 143 ARG B N 1
ATOM 2997 C CA . ARG B 1 143 ? 16.906 6.07 -6.203 1 89.88 143 ARG B CA 1
ATOM 2998 C C . ARG B 1 143 ? 16.766 5.688 -4.73 1 89.88 143 ARG B C 1
ATOM 3000 O O . ARG B 1 143 ? 17.484 4.82 -4.242 1 89.88 143 ARG B O 1
ATOM 3007 N N . LEU B 1 144 ? 15.914 6.332 -4.07 1 92.25 144 LEU B N 1
ATOM 3008 C CA . LEU B 1 144 ? 15.695 6.059 -2.652 1 92.25 144 LEU B CA 1
ATOM 3009 C C . LEU B 1 144 ? 14.703 4.918 -2.463 1 92.25 144 LEU B C 1
ATOM 3011 O O . LEU B 1 144 ? 13.875 4.656 -3.34 1 92.25 144 LEU B O 1
ATOM 3015 N N . SER B 1 145 ? 14.82 4.215 -1.288 1 88 145 SER B N 1
ATOM 3016 C CA . SER B 1 145 ? 13.805 3.238 -0.906 1 88 145 SER B CA 1
ATOM 3017 C C . SER B 1 145 ? 12.492 3.922 -0.534 1 88 145 SER B C 1
ATOM 3019 O O . SER B 1 145 ? 12.445 5.141 -0.362 1 88 145 SER B O 1
ATOM 3021 N N . GLY B 1 146 ? 11.406 3.172 -0.485 1 89.31 146 GLY B N 1
ATOM 3022 C CA . GLY B 1 146 ? 10.117 3.721 -0.089 1 89.31 146 GLY B CA 1
ATOM 3023 C C . GLY B 1 146 ? 10.156 4.438 1.247 1 89.31 146 GLY B C 1
ATOM 3024 O O . GLY B 1 146 ? 9.609 5.531 1.388 1 89.31 146 GLY B O 1
ATOM 3025 N N . GLY B 1 147 ? 10.789 3.803 2.24 1 92.06 147 GLY B N 1
ATOM 3026 C CA . GLY B 1 147 ? 10.93 4.422 3.549 1 92.06 147 GLY B CA 1
ATOM 3027 C C . GLY B 1 147 ? 11.75 5.695 3.523 1 92.06 147 GLY B C 1
ATOM 3028 O O . GLY B 1 147 ? 11.422 6.664 4.215 1 92.06 147 GLY B O 1
ATOM 3029 N N . GLU B 1 148 ? 12.797 5.691 2.723 1 93.88 148 GLU B N 1
ATOM 3030 C CA . GLU B 1 148 ? 13.633 6.879 2.561 1 93.88 148 GLU B CA 1
ATOM 3031 C C . GLU B 1 148 ? 12.852 8.008 1.895 1 93.88 148 GLU B C 1
ATOM 3033 O O . GLU B 1 148 ? 12.953 9.164 2.309 1 93.88 148 GLU B O 1
ATOM 3038 N N . LYS B 1 149 ? 12.109 7.641 0.925 1 95.75 149 LYS B N 1
ATOM 3039 C CA . LYS B 1 149 ? 11.297 8.641 0.233 1 95.75 149 LYS B CA 1
ATOM 3040 C C . LYS B 1 149 ? 10.305 9.289 1.185 1 95.75 149 LYS B C 1
ATOM 3042 O O . LYS B 1 149 ? 10.133 10.508 1.172 1 95.75 149 LYS B O 1
ATOM 3047 N N . LYS B 1 150 ? 9.688 8.5 1.99 1 95.81 150 LYS B N 1
ATOM 3048 C CA . LYS B 1 150 ? 8.719 9.031 2.945 1 95.81 150 LYS B CA 1
ATOM 3049 C C . LYS B 1 150 ? 9.398 9.961 3.951 1 95.81 150 LYS B C 1
ATOM 3051 O O . LYS B 1 150 ? 8.844 11 4.309 1 95.81 150 LYS B O 1
ATOM 3056 N N . ARG B 1 151 ? 10.516 9.594 4.352 1 95.94 151 ARG B N 1
ATOM 3057 C CA . ARG B 1 151 ? 11.281 10.414 5.285 1 95.94 151 ARG B CA 1
ATOM 3058 C C . ARG B 1 151 ? 11.648 11.758 4.656 1 95.94 151 ARG B C 1
ATOM 3060 O O . ARG B 1 151 ? 11.508 12.805 5.293 1 95.94 151 ARG B O 1
ATOM 3067 N N . VAL B 1 152 ? 12.078 11.695 3.443 1 97.38 152 VAL B N 1
ATOM 3068 C CA . VAL B 1 152 ? 12.438 12.914 2.727 1 97.38 152 VAL B CA 1
ATOM 3069 C C . VAL B 1 152 ? 11.195 13.781 2.521 1 97.38 152 VAL B C 1
ATOM 3071 O O . VAL B 1 152 ? 11.242 15 2.711 1 97.38 152 VAL B O 1
ATOM 3074 N N . ALA B 1 153 ? 10.102 13.141 2.137 1 97.12 153 ALA B N 1
ATOM 3075 C CA . ALA B 1 153 ? 8.852 13.867 1.955 1 97.12 153 ALA B CA 1
ATOM 3076 C C . ALA B 1 153 ? 8.438 14.578 3.24 1 97.12 153 ALA B C 1
ATOM 3078 O O . ALA B 1 153 ? 8.062 15.758 3.213 1 97.12 153 ALA B O 1
ATOM 3079 N N . LEU B 1 154 ? 8.547 13.906 4.305 1 96.5 154 LEU B N 1
ATOM 3080 C CA . LEU B 1 154 ? 8.211 14.477 5.609 1 96.5 154 LEU B CA 1
ATOM 3081 C C . LEU B 1 154 ? 9.148 15.633 5.949 1 96.5 154 LEU B C 1
ATOM 3083 O O . LEU B 1 154 ? 8.695 16.703 6.34 1 96.5 154 LEU B O 1
ATOM 3087 N N . ALA B 1 155 ? 10.391 15.414 5.734 1 96.69 155 ALA B N 1
ATOM 3088 C CA . ALA B 1 155 ? 11.398 16.422 6.035 1 96.69 155 ALA B CA 1
ATOM 3089 C C . ALA B 1 155 ? 11.188 17.672 5.188 1 96.69 155 ALA B C 1
ATOM 3091 O O . ALA B 1 155 ? 11.344 18.797 5.676 1 96.69 155 ALA B O 1
ATOM 3092 N N . SER B 1 156 ? 10.844 17.484 3.967 1 97.12 156 SER B N 1
ATOM 3093 C CA . SER B 1 156 ? 10.703 18.594 3.035 1 97.12 156 SER B CA 1
ATOM 3094 C C . SER B 1 156 ? 9.539 19.5 3.424 1 97.12 156 SER B C 1
ATOM 3096 O O . SER B 1 156 ? 9.492 20.656 3.016 1 97.12 156 SER B O 1
ATOM 3098 N N . VAL B 1 157 ? 8.656 18.969 4.145 1 96 157 VAL B N 1
ATOM 3099 C CA . VAL B 1 157 ? 7.527 19.766 4.613 1 96 157 VAL B CA 1
ATOM 3100 C C . VAL B 1 157 ? 7.84 20.344 5.992 1 96 157 VAL B C 1
ATOM 3102 O O . VAL B 1 157 ? 7.582 21.516 6.25 1 96 157 VAL B O 1
ATOM 3105 N N . LEU B 1 158 ? 8.484 19.609 6.824 1 94.94 158 LEU B N 1
ATOM 3106 C CA . LEU B 1 158 ? 8.734 20.016 8.203 1 94.94 158 LEU B CA 1
ATOM 3107 C C . LEU B 1 158 ? 9.82 21.078 8.281 1 94.94 158 LEU B C 1
ATOM 3109 O O . LEU B 1 158 ? 9.922 21.797 9.273 1 94.94 158 LEU B O 1
ATOM 3113 N N . ILE B 1 159 ? 10.586 21.125 7.277 1 95.38 159 ILE B N 1
ATOM 3114 C CA . ILE B 1 159 ? 11.648 22.125 7.238 1 95.38 159 ILE B CA 1
ATOM 3115 C C . ILE B 1 159 ? 11.039 23.516 7.328 1 95.38 159 ILE B C 1
ATOM 3117 O O . ILE B 1 159 ? 11.695 24.453 7.785 1 95.38 159 ILE B O 1
ATOM 3121 N N . LEU B 1 160 ? 9.836 23.703 6.953 1 93.94 160 LEU B N 1
ATOM 3122 C CA . LEU B 1 160 ? 9.156 25 6.945 1 93.94 160 LEU B CA 1
ATOM 3123 C C . LEU B 1 160 ? 8.555 25.297 8.312 1 93.94 160 LEU B C 1
ATOM 3125 O O . LEU B 1 160 ? 8.07 26.406 8.547 1 93.94 160 LEU B O 1
ATOM 3129 N N . ASP B 1 161 ? 8.555 24.312 9.109 1 92.06 161 ASP B N 1
ATOM 3130 C CA . ASP B 1 161 ? 8.062 24.453 10.477 1 92.06 161 ASP B CA 1
ATOM 3131 C C . ASP B 1 161 ? 6.598 24.875 10.5 1 92.06 161 ASP B C 1
ATOM 3133 O O . ASP B 1 161 ? 6.246 25.859 11.141 1 92.06 161 ASP B O 1
ATOM 3137 N N . PRO B 1 162 ? 5.77 24.141 9.852 1 94.88 162 PRO B N 1
ATOM 3138 C CA . PRO B 1 162 ? 4.344 24.484 9.82 1 94.88 162 PRO B CA 1
ATOM 3139 C C . PRO B 1 162 ? 3.664 24.297 11.18 1 94.88 162 PRO B C 1
ATOM 3141 O O . PRO B 1 162 ? 4.129 23.5 12 1 94.88 162 PRO B O 1
ATOM 3144 N N . GLU B 1 163 ? 2.58 25 11.367 1 94.44 163 GLU B N 1
ATOM 3145 C CA . GLU B 1 163 ? 1.782 24.875 12.586 1 94.44 163 GLU B CA 1
ATOM 3146 C C . GLU B 1 163 ? 0.951 23.594 12.562 1 94.44 163 GLU B C 1
ATOM 3148 O O . GLU B 1 163 ? 0.711 22.984 13.609 1 94.44 163 GLU B O 1
ATOM 3153 N N . VAL B 1 164 ? 0.518 23.203 11.398 1 97.19 164 VAL B N 1
ATOM 3154 C CA . VAL B 1 164 ? -0.267 21.984 11.211 1 97.19 164 VAL B CA 1
ATOM 3155 C C . VAL B 1 164 ? 0.377 21.109 10.133 1 97.19 164 VAL B C 1
ATOM 3157 O O . VAL B 1 164 ? 0.735 21.609 9.055 1 97.19 164 VAL B O 1
ATOM 3160 N N . LEU B 1 165 ? 0.558 19.859 10.422 1 97.62 165 LEU B N 1
ATOM 3161 C CA . LEU B 1 165 ? 0.991 18.891 9.43 1 97.62 165 LEU B CA 1
ATOM 3162 C C . LEU B 1 165 ? -0.13 17.906 9.102 1 97.62 165 LEU B C 1
ATOM 3164 O O . LEU B 1 165 ? -0.694 17.281 10 1 97.62 165 LEU B O 1
ATOM 3168 N N . LEU B 1 166 ? -0.525 17.859 7.871 1 98.5 166 LEU B N 1
ATOM 3169 C CA . LEU B 1 166 ? -1.476 16.875 7.348 1 98.5 166 LEU B CA 1
ATOM 3170 C C . LEU B 1 166 ? -0.749 15.727 6.668 1 98.5 166 LEU B C 1
ATOM 3172 O O . LEU B 1 166 ? 0.073 15.945 5.773 1 98.5 166 LEU B O 1
ATOM 3176 N N . LEU B 1 167 ? -1.005 14.508 7.086 1 98.12 167 LEU B N 1
ATOM 3177 C CA . LEU B 1 167 ? -0.379 13.32 6.5 1 98.12 167 LEU B CA 1
ATOM 3178 C C . LEU B 1 167 ? -1.434 12.344 5.992 1 98.12 167 LEU B C 1
ATOM 3180 O O . LEU B 1 167 ? -2.334 11.953 6.738 1 98.12 167 LEU B O 1
ATOM 3184 N N . ASP B 1 168 ? -1.307 11.977 4.758 1 97.56 168 ASP B N 1
ATOM 3185 C CA . ASP B 1 168 ? -2.201 10.977 4.184 1 97.56 168 ASP B CA 1
ATOM 3186 C C . ASP B 1 168 ? -1.548 9.594 4.176 1 97.56 168 ASP B C 1
ATOM 3188 O O . ASP B 1 168 ? -0.702 9.312 3.328 1 97.56 168 ASP B O 1
ATOM 3192 N N . GLU B 1 169 ? -1.912 8.75 5.133 1 96.31 169 GLU B N 1
ATOM 3193 C CA . GLU B 1 169 ? -1.416 7.387 5.289 1 96.31 169 GLU B CA 1
ATOM 3194 C C . GLU B 1 169 ? 0.109 7.348 5.262 1 96.31 169 GLU B C 1
ATOM 3196 O O . GLU B 1 169 ? 0.704 6.734 4.375 1 96.31 169 GLU B O 1
ATOM 3201 N N . PRO B 1 170 ? 0.717 7.789 6.277 1 95.38 170 PRO B N 1
ATOM 3202 C CA . PRO B 1 170 ? 2.164 8.016 6.277 1 95.38 170 PRO B CA 1
ATOM 3203 C C . PRO B 1 170 ? 2.969 6.719 6.246 1 95.38 170 PRO B C 1
ATOM 3205 O O . PRO B 1 170 ? 4.16 6.738 5.93 1 95.38 170 PRO B O 1
ATOM 3208 N N . THR B 1 171 ? 2.33 5.637 6.523 1 94.56 171 THR B N 1
ATOM 3209 C CA . THR B 1 171 ? 3.109 4.402 6.594 1 94.56 171 THR B CA 1
ATOM 3210 C C . THR B 1 171 ? 2.596 3.383 5.582 1 94.56 171 THR B C 1
ATOM 3212 O O . THR B 1 171 ? 2.959 2.207 5.641 1 94.56 171 THR B O 1
ATOM 3215 N N . ALA B 1 172 ? 1.781 3.826 4.738 1 91.31 172 ALA B N 1
ATOM 3216 C CA . ALA B 1 172 ? 1.263 2.918 3.717 1 91.31 172 ALA B CA 1
ATOM 3217 C C . ALA B 1 172 ? 2.395 2.318 2.889 1 91.31 172 ALA B C 1
ATOM 3219 O O . ALA B 1 172 ? 3.348 3.016 2.531 1 91.31 172 ALA B O 1
ATOM 3220 N N . ALA B 1 173 ? 2.324 1.004 2.598 1 88.94 173 ALA B N 1
ATOM 3221 C CA . ALA B 1 173 ? 3.191 0.266 1.682 1 88.94 173 ALA B CA 1
ATOM 3222 C C . ALA B 1 173 ? 4.59 0.089 2.271 1 88.94 173 ALA B C 1
ATOM 3224 O O . ALA B 1 173 ? 5.516 -0.321 1.57 1 88.94 173 ALA B O 1
ATOM 3225 N N . LEU B 1 174 ? 4.762 0.474 3.529 1 92.56 174 LEU B N 1
ATOM 3226 C CA . LEU B 1 174 ? 6.059 0.306 4.176 1 92.56 174 LEU B CA 1
ATOM 3227 C C . LEU B 1 174 ? 6.137 -1.036 4.895 1 92.56 174 LEU B C 1
ATOM 3229 O O . LEU B 1 174 ? 5.113 -1.577 5.32 1 92.56 174 LEU B O 1
ATOM 3233 N N . ASP B 1 175 ? 7.352 -1.525 4.957 1 91.69 175 ASP B N 1
ATOM 3234 C CA . ASP B 1 175 ? 7.559 -2.695 5.805 1 91.69 175 ASP B CA 1
ATOM 3235 C C . ASP B 1 175 ? 7.594 -2.307 7.281 1 91.69 175 ASP B C 1
ATOM 3237 O O . ASP B 1 175 ? 7.594 -1.12 7.617 1 91.69 175 ASP B O 1
ATOM 3241 N N . PRO B 1 176 ? 7.602 -3.268 8.156 1 90.81 176 PRO B N 1
ATOM 3242 C CA . PRO B 1 176 ? 7.453 -2.986 9.586 1 90.81 176 PRO B CA 1
ATOM 3243 C C . PRO B 1 176 ? 8.57 -2.104 10.133 1 90.81 176 PRO B C 1
ATOM 3245 O O . PRO B 1 176 ? 8.32 -1.207 10.945 1 90.81 176 PRO B O 1
ATOM 3248 N N . GLN B 1 177 ? 9.734 -2.305 9.719 1 90.25 177 GLN B N 1
ATOM 3249 C CA . GLN B 1 177 ? 10.836 -1.483 10.211 1 90.25 177 GLN B CA 1
ATOM 3250 C C . GLN B 1 177 ? 10.688 -0.034 9.758 1 90.25 177 GLN B C 1
ATOM 3252 O O . GLN B 1 177 ? 10.844 0.891 10.562 1 90.25 177 GLN B O 1
ATOM 3257 N N . ALA B 1 178 ? 10.453 0.117 8.516 1 91.94 178 ALA B N 1
ATOM 3258 C CA . ALA B 1 178 ? 10.266 1.465 7.988 1 91.94 178 ALA B CA 1
ATOM 3259 C C . ALA B 1 178 ? 9.07 2.152 8.648 1 91.94 178 ALA B C 1
ATOM 3261 O O . ALA B 1 178 ? 9.117 3.354 8.922 1 91.94 178 ALA B O 1
ATOM 3262 N N . THR B 1 179 ? 8.047 1.414 8.859 1 93.88 179 THR B N 1
ATOM 3263 C CA . THR B 1 179 ? 6.871 1.927 9.562 1 93.88 179 THR B CA 1
ATOM 3264 C C . THR B 1 179 ? 7.25 2.424 10.953 1 93.88 179 THR B C 1
ATOM 3266 O O . THR B 1 179 ? 6.863 3.525 11.352 1 93.88 179 THR B O 1
ATOM 3269 N N . ASP B 1 180 ? 7.992 1.644 11.617 1 94 180 ASP B N 1
ATOM 3270 C CA . ASP B 1 180 ? 8.445 2.006 12.953 1 94 180 ASP B CA 1
ATOM 3271 C C . ASP B 1 180 ? 9.305 3.268 12.922 1 94 180 ASP B C 1
ATOM 3273 O O . ASP B 1 180 ? 9.188 4.129 13.797 1 94 180 ASP B O 1
ATOM 3277 N N . ASP B 1 181 ? 10.133 3.354 11.953 1 92.88 181 ASP B N 1
ATOM 3278 C CA . ASP B 1 181 ? 11.008 4.512 11.805 1 92.88 181 ASP B CA 1
ATOM 3279 C C . ASP B 1 181 ? 10.195 5.793 11.609 1 92.88 181 ASP B C 1
ATOM 3281 O O . ASP B 1 181 ? 10.477 6.816 12.234 1 92.88 181 ASP B O 1
ATOM 3285 N N . ILE B 1 182 ? 9.219 5.695 10.789 1 94.44 182 ILE B N 1
ATOM 3286 C CA . ILE B 1 182 ? 8.375 6.852 10.516 1 94.44 182 ILE B CA 1
ATOM 3287 C C . ILE B 1 182 ? 7.562 7.203 11.766 1 94.44 182 ILE B C 1
ATOM 3289 O O . ILE B 1 182 ? 7.422 8.375 12.109 1 94.44 182 ILE B O 1
ATOM 3293 N N . ALA B 1 183 ? 7.035 6.219 12.43 1 94.56 183 ALA B N 1
ATOM 3294 C CA . ALA B 1 183 ? 6.281 6.445 13.656 1 94.56 183 ALA B CA 1
ATOM 3295 C C . ALA B 1 183 ? 7.141 7.148 14.703 1 94.56 183 ALA B C 1
ATOM 3297 O O . ALA B 1 183 ? 6.699 8.117 15.328 1 94.56 183 ALA B O 1
ATOM 3298 N N . ALA B 1 184 ? 8.336 6.684 14.836 1 93.19 184 ALA B N 1
ATOM 3299 C CA . ALA B 1 184 ? 9.258 7.277 15.797 1 93.19 184 ALA B CA 1
ATOM 3300 C C . ALA B 1 184 ? 9.555 8.734 15.445 1 93.19 184 ALA B C 1
ATOM 3302 O O . ALA B 1 184 ? 9.633 9.586 16.328 1 93.19 184 ALA B O 1
ATOM 3303 N N . LEU B 1 185 ? 9.711 8.93 14.242 1 92.25 185 LEU B N 1
ATOM 3304 C CA . LEU B 1 185 ? 9.953 10.281 13.766 1 92.25 185 LEU B CA 1
ATOM 3305 C C . LEU B 1 185 ? 8.781 11.195 14.102 1 92.25 185 LEU B C 1
ATOM 3307 O O . LEU B 1 185 ? 8.984 12.305 14.617 1 92.25 185 LEU B O 1
ATOM 3311 N N . LEU B 1 186 ? 7.609 10.773 13.875 1 93.5 186 LEU B N 1
ATOM 3312 C CA . LEU B 1 186 ? 6.418 11.562 14.172 1 93.5 186 LEU B CA 1
ATOM 3313 C C . LEU B 1 186 ? 6.277 11.797 15.664 1 93.5 186 LEU B C 1
ATOM 3315 O O . LEU B 1 186 ? 5.91 12.898 16.094 1 93.5 186 LEU B O 1
ATOM 3319 N N . GLU B 1 187 ? 6.598 10.828 16.422 1 92 187 GLU B N 1
ATOM 3320 C CA . GLU B 1 187 ? 6.562 10.977 17.875 1 92 187 GLU B CA 1
ATOM 3321 C C . GLU B 1 187 ? 7.547 12.039 18.344 1 92 187 GLU B C 1
ATOM 3323 O O . GLU B 1 187 ? 7.234 12.828 19.234 1 92 187 GLU B O 1
ATOM 3328 N N . THR B 1 188 ? 8.656 11.969 17.75 1 89.38 188 THR B N 1
ATOM 3329 C CA . THR B 1 188 ? 9.703 12.914 18.141 1 89.38 188 THR B CA 1
ATOM 3330 C C . THR B 1 188 ? 9.312 14.336 17.734 1 89.38 188 THR B C 1
ATOM 3332 O O . THR B 1 188 ? 9.445 15.266 18.531 1 89.38 188 THR B O 1
ATOM 3335 N N . GLU B 1 189 ? 8.766 14.477 16.609 1 90.5 189 GLU B N 1
ATOM 3336 C CA . GLU B 1 189 ? 8.5 15.812 16.062 1 90.5 189 GLU B CA 1
ATOM 3337 C C . GLU B 1 189 ? 7.211 16.391 16.641 1 90.5 189 GLU B C 1
ATOM 3339 O O . GLU B 1 189 ? 7.039 17.609 16.672 1 90.5 189 GLU B O 1
ATOM 3344 N N . PHE B 1 190 ? 6.312 15.555 17.109 1 89.56 190 PHE B N 1
ATOM 3345 C CA . PHE B 1 190 ? 5.02 16.047 17.562 1 89.56 190 PHE B CA 1
ATOM 3346 C C . PHE B 1 190 ? 4.738 15.602 19 1 89.56 190 PHE B C 1
ATOM 3348 O O . PHE B 1 190 ? 3.646 15.82 19.516 1 89.56 190 PHE B O 1
ATOM 3355 N N . GLY B 1 191 ? 5.609 15.008 19.594 1 77.94 191 GLY B N 1
ATOM 3356 C CA . GLY B 1 191 ? 5.445 14.555 20.969 1 77.94 191 GLY B CA 1
ATOM 3357 C C . GLY B 1 191 ? 5.723 15.641 21.984 1 77.94 191 GLY B C 1
ATOM 3358 O O . GLY B 1 191 ? 5.5 16.828 21.719 1 77.94 191 GLY B O 1
ATOM 3359 N N . ALA B 1 192 ? 6.035 15.164 23.047 1 65.81 192 ALA B N 1
ATOM 3360 C CA . ALA B 1 192 ? 6.188 16 24.234 1 65.81 192 ALA B CA 1
ATOM 3361 C C . ALA B 1 192 ? 7.227 17.094 24.016 1 65.81 192 ALA B C 1
ATOM 3363 O O . ALA B 1 192 ? 7.145 18.172 24.609 1 65.81 192 ALA B O 1
ATOM 3364 N N . ARG B 1 193 ? 8.016 16.875 23.109 1 63.66 193 ARG B N 1
ATOM 3365 C CA . ARG B 1 193 ? 9.109 17.812 22.906 1 63.66 193 ARG B CA 1
ATOM 3366 C C . ARG B 1 193 ? 8.641 19.047 22.125 1 63.66 193 ARG B C 1
ATOM 3368 O O . ARG B 1 193 ? 9.305 20.078 22.125 1 63.66 193 ARG B O 1
ATOM 3375 N N . ASN B 1 194 ? 7.68 19.016 21.484 1 71.06 194 ASN B N 1
ATOM 3376 C CA . ASN B 1 194 ? 7.156 20.109 20.672 1 71.06 194 ASN B CA 1
ATOM 3377 C C . ASN B 1 194 ? 5.66 20.297 20.891 1 71.06 194 ASN B C 1
ATOM 3379 O O . ASN B 1 194 ? 4.855 20.078 20 1 71.06 194 ASN B O 1
ATOM 3383 N N . PRO B 1 195 ? 5.617 20.906 22.172 1 68.12 195 PRO B N 1
ATOM 3384 C CA . PRO B 1 195 ? 4.207 21.109 22.516 1 68.12 195 PRO B CA 1
ATOM 3385 C C . PRO B 1 195 ? 3.562 22.234 21.688 1 68.12 195 PRO B C 1
ATOM 3387 O O . PRO B 1 195 ? 4.234 23.188 21.312 1 68.12 195 PRO B O 1
ATOM 3390 N N . GLY B 1 196 ? 2.709 22.031 20.766 1 79.5 196 GLY B N 1
ATOM 3391 C CA . GLY B 1 196 ? 2.006 23.062 20.031 1 79.5 196 GLY B CA 1
ATOM 3392 C C . GLY B 1 196 ? 1.786 22.719 18.578 1 79.5 196 GLY B C 1
ATOM 3393 O O . GLY B 1 196 ? 0.974 23.359 17.891 1 79.5 196 GLY B O 1
ATOM 3394 N N . ARG B 1 197 ? 2.557 21.812 18.172 1 88.44 197 ARG B N 1
ATOM 3395 C CA . ARG B 1 197 ? 2.365 21.406 16.766 1 88.44 197 ARG B CA 1
ATOM 3396 C C . ARG B 1 197 ? 1.133 20.531 16.625 1 88.44 197 ARG B C 1
ATOM 3398 O O . ARG B 1 197 ? 0.793 19.766 17.531 1 88.44 197 ARG B O 1
ATOM 3405 N N . THR B 1 198 ? 0.489 20.781 15.602 1 95.94 198 THR B N 1
ATOM 3406 C CA . THR B 1 198 ? -0.723 20.031 15.297 1 95.94 198 THR B CA 1
ATOM 3407 C C . THR B 1 198 ? -0.448 18.969 14.234 1 95.94 198 THR B C 1
ATOM 3409 O O . THR B 1 198 ? 0.167 19.266 13.203 1 95.94 198 THR B O 1
ATOM 3412 N N . LEU B 1 199 ? -0.784 17.797 14.562 1 97.44 199 LEU B N 1
ATOM 3413 C CA . LEU B 1 199 ? -0.663 16.719 13.602 1 97.44 199 LEU B CA 1
ATOM 3414 C C . LEU B 1 199 ? -2.029 16.125 13.281 1 97.44 199 LEU B C 1
ATOM 3416 O O . LEU B 1 199 ? -2.791 15.773 14.188 1 97.44 199 LEU B O 1
ATOM 3420 N N . ILE B 1 200 ? -2.391 16.078 12.047 1 98.31 200 ILE B N 1
ATOM 3421 C CA . ILE B 1 200 ? -3.578 15.391 11.555 1 98.31 200 ILE B CA 1
ATOM 3422 C C . ILE B 1 200 ? -3.176 14.359 10.5 1 98.31 200 ILE B C 1
ATOM 3424 O O . ILE B 1 200 ? -2.607 14.719 9.461 1 98.31 200 ILE B O 1
ATOM 3428 N N . PHE B 1 201 ? -3.459 13.078 10.781 1 98.31 201 PHE B N 1
ATOM 3429 C CA . PHE B 1 201 ? -3.027 12.07 9.82 1 98.31 201 PHE B CA 1
ATOM 3430 C C . PHE B 1 201 ? -4.09 10.992 9.648 1 98.31 201 PHE B C 1
ATOM 3432 O O . PHE B 1 201 ? -4.848 10.711 10.578 1 98.31 201 PHE B O 1
ATOM 3439 N N . SER B 1 202 ? -4.156 10.492 8.438 1 98.12 202 SER B N 1
ATOM 3440 C CA . SER B 1 202 ? -5.062 9.383 8.164 1 98.12 202 SER B CA 1
ATOM 3441 C C . SER B 1 202 ? -4.352 8.039 8.312 1 98.12 202 SER B C 1
ATOM 3443 O O . SER B 1 202 ? -3.15 7.938 8.07 1 98.12 202 SER B O 1
ATOM 3445 N N . SER B 1 203 ? -5.094 7.051 8.742 1 96.25 203 SER B N 1
ATOM 3446 C CA . SER B 1 203 ? -4.574 5.691 8.82 1 96.25 203 SER B CA 1
ATOM 3447 C C . SER B 1 203 ? -5.699 4.68 9.016 1 96.25 203 SER B C 1
ATOM 3449 O O . SER B 1 203 ? -6.781 5.031 9.484 1 96.25 203 SER B O 1
ATOM 3451 N N . HIS B 1 204 ? -5.441 3.523 8.617 1 94.12 204 HIS B N 1
ATOM 3452 C CA . HIS B 1 204 ? -6.309 2.41 8.984 1 94.12 204 HIS B CA 1
ATOM 3453 C C . HIS B 1 204 ? -5.609 1.465 9.961 1 94.12 204 HIS B C 1
ATOM 3455 O O . HIS B 1 204 ? -6.172 0.44 10.352 1 94.12 204 HIS B O 1
ATOM 3461 N N . ASP B 1 205 ? -4.449 1.81 10.359 1 92.56 205 ASP B N 1
ATOM 3462 C CA . ASP B 1 205 ? -3.65 1 11.273 1 92.56 205 ASP B CA 1
ATOM 3463 C C . ASP B 1 205 ? -3.871 1.426 12.727 1 92.56 205 ASP B C 1
ATOM 3465 O O . ASP B 1 205 ? -3.361 2.463 13.156 1 92.56 205 ASP B O 1
ATOM 3469 N N . LEU B 1 206 ? -4.43 0.539 13.461 1 95.19 206 LEU B N 1
ATOM 3470 C CA . LEU B 1 206 ? -4.816 0.885 14.828 1 95.19 206 LEU B CA 1
ATOM 3471 C C . LEU B 1 206 ? -3.596 0.973 15.734 1 95.19 206 LEU B C 1
ATOM 3473 O O . LEU B 1 206 ? -3.566 1.78 16.672 1 95.19 206 LEU B O 1
ATOM 3477 N N . ASP B 1 207 ? -2.605 0.189 15.477 1 92.69 207 ASP B N 1
ATOM 3478 C CA . ASP B 1 207 ? -1.397 0.227 16.297 1 92.69 207 ASP B CA 1
ATOM 3479 C C . ASP B 1 207 ? -0.661 1.555 16.125 1 92.69 207 ASP B C 1
ATOM 3481 O O . ASP B 1 207 ? -0.192 2.139 17.109 1 92.69 207 ASP B O 1
ATOM 3485 N N . LEU B 1 208 ? -0.581 1.938 14.914 1 94.19 208 LEU B N 1
ATOM 3486 C CA . LEU B 1 208 ? 0.052 3.223 14.641 1 94.19 208 LEU B CA 1
ATOM 3487 C C . LEU B 1 208 ? -0.698 4.355 15.328 1 94.19 208 LEU B C 1
ATOM 3489 O O . LEU B 1 208 ? -0.082 5.23 15.945 1 94.19 208 LEU B O 1
ATOM 3493 N N . VAL B 1 209 ? -1.985 4.332 15.234 1 96.69 209 VAL B N 1
ATOM 3494 C CA . VAL B 1 209 ? -2.838 5.363 15.812 1 96.69 209 VAL B CA 1
ATOM 3495 C C . VAL B 1 209 ? -2.682 5.379 17.328 1 96.69 209 VAL B C 1
ATOM 3497 O O . VAL B 1 209 ? -2.537 6.441 17.938 1 96.69 209 VAL B O 1
ATOM 3500 N N . ALA B 1 210 ? -2.67 4.246 17.922 1 96.38 210 ALA B N 1
ATOM 3501 C CA . ALA B 1 210 ? -2.518 4.145 19.375 1 96.38 210 ALA B CA 1
ATOM 3502 C C . ALA B 1 210 ? -1.188 4.738 19.828 1 96.38 210 ALA B C 1
ATOM 3504 O O . ALA B 1 210 ? -1.1 5.324 20.906 1 96.38 210 ALA B O 1
ATOM 3505 N N . ARG B 1 211 ? -0.254 4.609 19 1 94.06 211 ARG B N 1
ATOM 3506 C CA . ARG B 1 211 ? 1.101 5.039 19.328 1 94.06 211 ARG B CA 1
ATOM 3507 C C . ARG B 1 211 ? 1.238 6.551 19.219 1 94.06 211 ARG B C 1
ATOM 3509 O O . ARG B 1 211 ? 1.925 7.184 20.016 1 94.06 211 ARG B O 1
ATOM 3516 N N . ILE B 1 212 ? 0.542 7.145 18.281 1 94.5 212 ILE B N 1
ATOM 3517 C CA . ILE B 1 212 ? 0.856 8.516 17.906 1 94.5 212 ILE B CA 1
ATOM 3518 C C . ILE B 1 212 ? -0.26 9.445 18.375 1 94.5 212 ILE B C 1
ATOM 3520 O O . ILE B 1 212 ? 0.006 10.508 18.938 1 94.5 212 ILE B O 1
ATOM 3524 N N . ALA B 1 213 ? -1.466 9.07 18.234 1 95.94 213 ALA B N 1
ATOM 3525 C CA . ALA B 1 213 ? -2.592 9.992 18.266 1 95.94 213 ALA B CA 1
ATOM 3526 C C . ALA B 1 213 ? -3.084 10.203 19.703 1 95.94 213 ALA B C 1
ATOM 3528 O O . ALA B 1 213 ? -3.133 9.258 20.484 1 95.94 213 ALA B O 1
ATOM 3529 N N . ASP B 1 214 ? -3.498 11.414 19.953 1 94.5 214 ASP B N 1
ATOM 3530 C CA . ASP B 1 214 ? -4.227 11.766 21.156 1 94.5 214 ASP B CA 1
ATOM 3531 C C . ASP B 1 214 ? -5.734 11.648 20.953 1 94.5 214 ASP B C 1
ATOM 3533 O O . ASP B 1 214 ? -6.469 11.297 21.875 1 94.5 214 ASP B O 1
ATOM 3537 N N . HIS B 1 215 ? -6.09 12.031 19.828 1 96.25 215 HIS B N 1
ATOM 3538 C CA . HIS B 1 215 ? -7.492 12.086 19.422 1 96.25 215 HIS B CA 1
ATOM 3539 C C . HIS B 1 215 ? -7.723 11.32 18.125 1 96.25 215 HIS B C 1
ATOM 3541 O O . HIS B 1 215 ? -6.816 11.211 17.297 1 96.25 215 HIS B O 1
ATOM 3547 N N . VAL B 1 216 ? -8.953 10.773 18.047 1 98.25 216 VAL B N 1
ATOM 3548 C CA . VAL B 1 216 ? -9.289 9.977 16.875 1 98.25 216 VAL B CA 1
ATOM 3549 C C . VAL B 1 216 ? -10.648 10.391 16.328 1 98.25 216 VAL B C 1
ATOM 3551 O O . VAL B 1 216 ? -11.57 10.672 17.109 1 98.25 216 VAL B O 1
ATOM 3554 N N . VAL B 1 217 ? -10.719 10.492 15.094 1 98.56 217 VAL B N 1
ATOM 3555 C CA . VAL B 1 217 ? -11.969 10.633 14.359 1 98.56 217 VAL B CA 1
ATOM 3556 C C . VAL B 1 217 ? -12.18 9.422 13.461 1 98.56 217 VAL B C 1
ATOM 3558 O O . VAL B 1 217 ? -11.328 9.102 12.625 1 98.56 217 VAL B O 1
ATOM 3561 N N . VAL B 1 218 ? -13.25 8.727 13.617 1 98.5 218 VAL B N 1
ATOM 3562 C CA . VAL B 1 218 ? -13.578 7.594 12.766 1 98.5 218 VAL B CA 1
ATOM 3563 C C . VAL B 1 218 ? -14.539 8.039 11.656 1 98.5 218 VAL B C 1
ATOM 3565 O O . VAL B 1 218 ? -15.617 8.562 11.938 1 98.5 218 VAL B O 1
ATOM 3568 N N . LEU B 1 219 ? -14.117 7.848 10.484 1 97.75 219 LEU B N 1
ATOM 3569 C CA . LEU B 1 219 ? -14.938 8.172 9.32 1 97.75 219 LEU B CA 1
ATOM 3570 C C . LEU B 1 219 ? -15.586 6.918 8.75 1 97.75 219 LEU B C 1
ATOM 3572 O O . LEU B 1 219 ? -14.93 5.883 8.602 1 97.75 219 LEU B O 1
ATOM 3576 N N . GLU B 1 220 ? -16.797 7.004 8.484 1 94.81 220 GLU B N 1
ATOM 3577 C CA . GLU B 1 220 ? -17.578 5.938 7.871 1 94.81 220 GLU B CA 1
ATOM 3578 C C . GLU B 1 220 ? -18.594 6.504 6.875 1 94.81 220 GLU B C 1
ATOM 3580 O O . GLU B 1 220 ? -19.438 7.324 7.238 1 94.81 220 GLU B O 1
ATOM 3585 N N . ALA B 1 221 ? -18.469 6.07 5.648 1 91.75 221 ALA B N 1
ATOM 3586 C CA . ALA B 1 221 ? -19.391 6.473 4.59 1 91.75 221 ALA B CA 1
ATOM 3587 C C . ALA B 1 221 ? -19.484 7.992 4.484 1 91.75 221 ALA B C 1
ATOM 3589 O O . ALA B 1 221 ? -20.578 8.547 4.375 1 91.75 221 ALA B O 1
ATOM 3590 N N . GLY B 1 222 ? -18.375 8.633 4.676 1 94.25 222 GLY B N 1
ATOM 3591 C CA . GLY B 1 222 ? -18.297 10.07 4.461 1 94.25 222 GLY B CA 1
ATOM 3592 C C . GLY B 1 222 ? -18.797 10.875 5.641 1 94.25 222 GLY B C 1
ATOM 3593 O O . GLY B 1 222 ? -19.016 12.086 5.527 1 94.25 222 GLY B O 1
ATOM 3594 N N . LYS B 1 223 ? -19.031 10.211 6.734 1 96.44 223 LYS B N 1
ATOM 3595 C CA . LYS B 1 223 ? -19.5 10.859 7.957 1 96.44 223 LYS B CA 1
ATOM 3596 C C . LYS B 1 223 ? -18.609 10.508 9.141 1 96.44 223 LYS B C 1
ATOM 3598 O O . LYS B 1 223 ? -17.812 9.578 9.07 1 96.44 223 LYS B O 1
ATOM 3603 N N . VAL B 1 224 ? -18.781 11.336 10.164 1 97.88 224 VAL B N 1
ATOM 3604 C CA . VAL B 1 224 ? -18.078 11.023 11.406 1 97.88 224 VAL B CA 1
ATOM 3605 C C . VAL B 1 224 ? -18.859 9.984 12.203 1 97.88 224 VAL B C 1
ATOM 3607 O O . VAL B 1 224 ? -20 10.25 12.633 1 97.88 224 VAL B O 1
ATOM 3610 N N . ALA B 1 225 ? -18.297 8.891 12.391 1 97.75 225 ALA B N 1
ATOM 3611 C CA . ALA B 1 225 ? -18.938 7.832 13.164 1 97.75 225 ALA B CA 1
ATOM 3612 C C . ALA B 1 225 ? -18.656 7.988 14.656 1 97.75 225 ALA B C 1
ATOM 3614 O O . ALA B 1 225 ? -19.484 7.617 15.492 1 97.75 225 ALA B O 1
ATOM 3615 N N . ALA B 1 226 ? -17.516 8.453 14.953 1 98 226 ALA B N 1
ATOM 3616 C CA . ALA B 1 226 ? -17.094 8.695 16.328 1 98 226 ALA B CA 1
ATOM 3617 C C . ALA B 1 226 ? -15.898 9.641 16.391 1 98 226 ALA B C 1
ATOM 3619 O O . ALA B 1 226 ? -15.133 9.734 15.422 1 98 226 ALA B O 1
ATOM 3620 N N . ALA B 1 227 ? -15.836 10.328 17.469 1 97.69 227 ALA B N 1
ATOM 3621 C CA . ALA B 1 227 ? -14.695 11.195 17.734 1 97.69 227 ALA B CA 1
ATOM 3622 C C . ALA B 1 227 ? -14.43 11.312 19.234 1 97.69 227 ALA B C 1
ATOM 3624 O O . ALA B 1 227 ? -15.359 11.383 20.031 1 97.69 227 ALA B O 1
ATOM 3625 N N . GLY B 1 228 ? -13.148 11.312 19.609 1 97.25 228 GLY B N 1
ATOM 3626 C CA . GLY B 1 228 ? -12.797 11.438 21.016 1 97.25 228 GLY B CA 1
ATOM 3627 C C . GLY B 1 228 ? -11.359 11.039 21.312 1 97.25 228 GLY B C 1
ATOM 3628 O O . GLY B 1 228 ? -10.555 10.891 20.391 1 97.25 228 GLY B O 1
ATOM 3629 N N . PRO B 1 229 ? -11.023 10.992 22.562 1 97.62 229 PRO B N 1
ATOM 3630 C CA . PRO B 1 229 ? -9.68 10.539 22.922 1 97.62 229 PRO B CA 1
ATOM 3631 C C . PRO B 1 229 ? -9.336 9.172 22.344 1 97.62 229 PRO B C 1
ATOM 3633 O O . PRO B 1 229 ? -10.195 8.281 22.297 1 97.62 229 PRO B O 1
ATOM 3636 N N . ALA B 1 230 ? -8.125 9.023 21.922 1 97.62 230 ALA B N 1
ATOM 3637 C CA . ALA B 1 2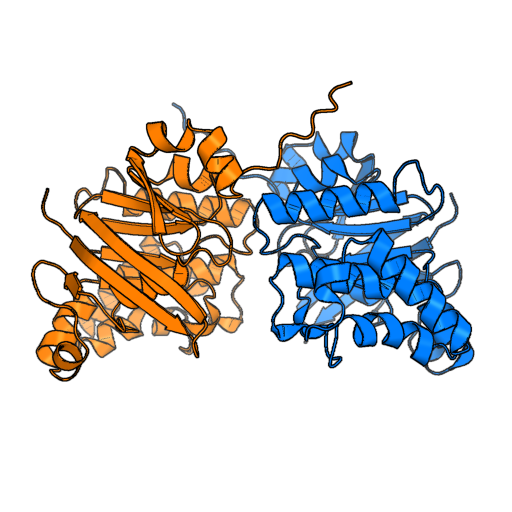30 ? -7.691 7.82 21.203 1 97.62 230 ALA B CA 1
ATOM 3638 C C . ALA B 1 230 ? -7.969 6.566 22.031 1 97.62 230 ALA B C 1
ATOM 3640 O O . ALA B 1 230 ? -8.555 5.602 21.531 1 97.62 230 ALA B O 1
ATOM 3641 N N . ALA B 1 231 ? -7.633 6.594 23.266 1 97.44 231 ALA B N 1
ATOM 3642 C CA . ALA B 1 231 ? -7.781 5.422 24.141 1 97.44 231 ALA B CA 1
ATOM 3643 C C . ALA B 1 231 ? -9.242 4.984 24.219 1 97.44 231 ALA B C 1
ATOM 3645 O O . ALA B 1 231 ? -9.539 3.789 24.188 1 97.44 231 ALA B O 1
ATOM 3646 N N . GLU B 1 232 ? -10.078 5.91 24.266 1 98.06 232 GLU B N 1
ATOM 3647 C CA . GLU B 1 232 ? -11.5 5.621 24.391 1 98.06 232 GLU B CA 1
ATOM 3648 C C . GLU B 1 232 ? -12.07 5.062 23.094 1 98.06 232 GLU B C 1
ATOM 3650 O O . GLU B 1 232 ? -12.781 4.059 23.094 1 98.06 232 GLU B O 1
ATOM 3655 N N . VAL B 1 233 ? -11.773 5.676 21.969 1 98 233 VAL B N 1
ATOM 3656 C CA . VAL B 1 233 ? -12.32 5.273 20.688 1 98 233 VAL B CA 1
ATOM 3657 C C . VAL B 1 233 ? -11.758 3.91 20.281 1 98 233 VAL B C 1
ATOM 3659 O O . VAL B 1 233 ? -12.492 3.047 19.797 1 98 233 VAL B O 1
ATOM 3662 N N . LEU B 1 234 ? -10.5 3.65 20.562 1 97.62 234 LEU B N 1
ATOM 3663 C CA . LEU B 1 234 ? -9.828 2.424 20.141 1 97.62 234 LEU B CA 1
ATOM 3664 C C . LEU B 1 234 ? -10.305 1.237 20.969 1 97.62 234 LEU B C 1
ATOM 3666 O O . LEU B 1 234 ? -10.094 0.083 20.594 1 97.62 234 LEU B O 1
ATOM 3670 N N . ALA B 1 235 ? -10.961 1.546 22.047 1 97.5 235 ALA B N 1
ATOM 3671 C CA . ALA B 1 235 ? -11.492 0.486 22.906 1 97.5 235 ALA B CA 1
ATOM 3672 C C . ALA B 1 235 ? -12.875 0.044 22.438 1 97.5 235 ALA B C 1
ATOM 3674 O O . ALA B 1 235 ? -13.398 -0.978 22.891 1 97.5 235 ALA B O 1
ATOM 3675 N N . ARG B 1 236 ? -13.461 0.747 21.562 1 97.19 236 ARG B N 1
ATOM 3676 C CA . ARG B 1 236 ? -14.805 0.438 21.078 1 97.19 236 ARG B CA 1
ATOM 3677 C C . ARG B 1 236 ? -14.758 -0.561 19.922 1 97.19 236 ARG B C 1
ATOM 3679 O O . ARG B 1 236 ? -15.016 -0.201 18.766 1 97.19 236 ARG B O 1
ATOM 3686 N N . THR B 1 237 ? -14.641 -1.743 20.203 1 95.75 237 THR B N 1
ATOM 3687 C CA . THR B 1 237 ? -14.406 -2.812 19.25 1 95.75 237 THR B CA 1
ATOM 3688 C C . THR B 1 237 ? -15.57 -2.924 18.266 1 95.75 237 THR B C 1
ATOM 3690 O O . THR B 1 237 ? -15.367 -3.123 17.062 1 95.75 237 THR B O 1
ATOM 3693 N N . ALA B 1 238 ? -16.766 -2.82 18.75 1 95.75 238 ALA B N 1
ATOM 3694 C CA . ALA B 1 238 ? -17.938 -2.924 17.891 1 95.75 238 ALA B CA 1
ATOM 3695 C C . ALA B 1 238 ? -17.938 -1.828 16.844 1 95.75 238 ALA B C 1
ATOM 3697 O O . ALA B 1 238 ? -18.266 -2.082 15.672 1 95.75 238 ALA B O 1
ATOM 3698 N N . LEU B 1 239 ? -17.578 -0.667 17.266 1 96 239 LEU B N 1
ATOM 3699 C CA . LEU B 1 239 ? -17.484 0.464 16.344 1 96 239 LEU B CA 1
ATOM 3700 C C . LEU B 1 239 ? -16.406 0.223 15.297 1 96 239 LEU B C 1
ATOM 3702 O O . LEU B 1 239 ? -16.641 0.449 14.102 1 96 239 LEU B O 1
ATOM 3706 N N . LEU B 1 240 ? -15.281 -0.216 15.719 1 96.31 240 LEU B N 1
ATOM 3707 C CA . LEU B 1 240 ? -14.148 -0.432 14.828 1 96.31 240 LEU B CA 1
ATOM 3708 C C . LEU B 1 240 ? -14.453 -1.535 13.82 1 96.31 240 LEU B C 1
ATOM 3710 O O . LEU B 1 240 ? -14.039 -1.456 12.656 1 96.31 240 LEU B O 1
ATOM 3714 N N . ARG B 1 241 ? -15.172 -2.557 14.266 1 94.5 241 ARG B N 1
ATOM 3715 C CA . ARG B 1 241 ? -15.586 -3.619 13.352 1 94.5 241 ARG B CA 1
ATOM 3716 C C . ARG B 1 241 ? -16.562 -3.094 12.312 1 94.5 241 ARG B C 1
ATOM 3718 O O . ARG B 1 241 ? -16.422 -3.381 11.117 1 94.5 241 ARG B O 1
ATOM 3725 N N . ARG B 1 242 ? -17.484 -2.365 12.797 1 93.75 242 ARG B N 1
ATOM 3726 C CA . ARG B 1 242 ? -18.469 -1.786 11.891 1 93.75 242 ARG B CA 1
ATOM 3727 C C . ARG B 1 242 ? -17.797 -0.889 10.859 1 93.75 242 ARG B C 1
ATOM 3729 O O . ARG B 1 242 ? -18.203 -0.872 9.695 1 93.75 242 ARG B O 1
ATOM 3736 N N . ALA B 1 243 ? -16.797 -0.197 11.266 1 94.62 243 ALA B N 1
ATOM 3737 C CA . ALA B 1 243 ? -16.062 0.713 10.391 1 94.62 243 ALA B CA 1
ATOM 3738 C C . ALA B 1 243 ? -15.023 -0.041 9.555 1 94.62 243 ALA B C 1
ATOM 3740 O O . ALA B 1 243 ? -14.211 0.571 8.859 1 94.62 243 ALA B O 1
ATOM 3741 N N . ARG B 1 244 ? -14.977 -1.318 9.703 1 92.62 244 ARG B N 1
ATOM 3742 C CA . ARG B 1 244 ? -14.141 -2.213 8.914 1 92.62 244 ARG B CA 1
ATOM 3743 C C . ARG B 1 244 ? -12.664 -2.023 9.258 1 92.62 244 ARG B C 1
ATOM 3745 O O . ARG B 1 244 ? -11.797 -2.164 8.398 1 92.62 244 ARG B O 1
ATOM 3752 N N . LEU B 1 245 ? -12.438 -1.691 10.492 1 94.38 245 LEU B N 1
ATOM 3753 C CA . LEU B 1 245 ? -11.078 -1.452 10.961 1 94.38 245 LEU B CA 1
ATOM 3754 C C . LEU B 1 245 ? -10.555 -2.65 11.75 1 94.38 245 LEU B C 1
ATOM 3756 O O . LEU B 1 245 ? -9.406 -2.658 12.188 1 94.38 245 LEU B O 1
ATOM 3760 N N . LEU B 1 246 ? -11.383 -3.564 11.945 1 91.88 246 LEU B N 1
ATOM 3761 C CA . LEU B 1 246 ? -11.055 -4.859 12.539 1 91.88 246 LEU B CA 1
ATOM 3762 C C . LEU B 1 246 ? -11.688 -5.992 11.734 1 91.88 246 LEU B C 1
ATOM 3764 O O . LEU B 1 246 ? -12.727 -5.809 11.094 1 91.88 246 LEU B O 1
ATOM 3768 N N . PRO B 1 247 ? -10.93 -7.188 11.766 1 84.25 247 PRO B N 1
ATOM 3769 C CA . PRO B 1 247 ? -11.555 -8.32 11.078 1 84.25 247 PRO B CA 1
ATOM 3770 C C . PRO B 1 247 ? -12.914 -8.688 11.648 1 84.25 247 PRO B C 1
ATOM 3772 O O . PRO B 1 247 ? -13.18 -8.445 12.836 1 84.25 247 PRO B O 1
ATOM 3775 N N . GLY B 1 248 ? -13.812 -9.148 10.703 1 72.94 248 GLY B N 1
ATOM 3776 C CA . GLY B 1 248 ? -15.133 -9.578 11.141 1 72.94 248 GLY B CA 1
ATOM 3777 C C . GLY B 1 248 ? -15.094 -10.758 12.094 1 72.94 248 GLY B C 1
ATOM 3778 O O . GLY B 1 248 ? -14.078 -11.461 12.172 1 72.94 248 GLY B O 1
ATOM 3779 N N . PHE B 1 249 ? -15.805 -10.836 13.258 1 56.5 249 PHE B N 1
ATOM 3780 C CA . PHE B 1 249 ? -15.891 -11.922 14.227 1 56.5 249 PHE B CA 1
ATOM 3781 C C . PHE B 1 249 ? -16.047 -13.266 13.523 1 56.5 249 PHE B C 1
ATOM 3783 O O . PHE B 1 249 ? -16.938 -13.438 12.688 1 56.5 249 PHE B O 1
ATOM 3790 N N . ASP B 1 250 ? -15 -13.969 13.062 1 49.16 250 ASP B N 1
ATOM 3791 C CA . ASP B 1 250 ? -15.359 -15.367 12.812 1 49.16 250 ASP B CA 1
ATOM 3792 C C . ASP B 1 250 ? -15.711 -16.078 14.117 1 49.16 250 ASP B C 1
ATOM 3794 O O . ASP B 1 250 ? -15.047 -15.891 15.141 1 49.16 250 ASP B O 1
ATOM 3798 N N . GLY B 1 251 ? -16.984 -16.344 14.508 1 37.22 251 GLY B N 1
ATOM 3799 C CA . GLY B 1 251 ? -17.516 -17.312 15.453 1 37.22 251 GLY B CA 1
ATOM 3800 C C . GLY B 1 251 ? -16.609 -18.5 15.664 1 37.22 251 GLY B C 1
ATOM 3801 O O . GLY B 1 251 ? -16.891 -19.375 16.5 1 37.22 251 GLY B O 1
ATOM 3802 N N . THR B 1 252 ? -15.961 -19.141 14.641 1 31.95 252 THR B N 1
ATOM 3803 C CA . THR B 1 252 ? -15.609 -20.531 14.938 1 31.95 252 THR B CA 1
ATOM 3804 C C . THR B 1 252 ? -14.477 -20.594 15.961 1 31.95 252 THR B C 1
ATOM 3806 O O . THR B 1 252 ? -13.305 -20.453 15.617 1 31.95 252 THR B O 1
ATOM 3809 N N . ALA B 1 253 ? -14.07 -19.953 16.891 1 26.05 253 ALA B N 1
ATOM 3810 C CA . ALA B 1 253 ? -13.484 -20.969 17.766 1 26.05 253 ALA B CA 1
ATOM 3811 C C . ALA B 1 253 ? -14.453 -22.125 17.984 1 26.05 253 ALA B C 1
ATOM 3813 O O . ALA B 1 253 ? -15.562 -21.938 18.484 1 26.05 253 ALA B O 1
ATOM 3814 N N . PRO B 1 254 ? -14.203 -23.234 17.031 1 24.39 254 PRO B N 1
ATOM 3815 C CA . PRO B 1 254 ? -14.781 -24.344 17.781 1 24.39 254 PRO B CA 1
ATOM 3816 C C . PRO B 1 254 ? -14.305 -24.406 19.219 1 24.39 254 PRO B C 1
ATOM 3818 O O . PRO B 1 254 ? -13.227 -23.891 19.547 1 24.39 254 PRO B O 1
#

Solvent-accessible surface area (backbone atoms only — not comparable to full-atom values): 26656 Å² total; per-residue (Å²): 130,62,48,39,32,40,33,44,44,25,21,35,56,61,94,80,45,74,34,29,62,52,26,64,48,75,42,52,54,45,34,32,34,29,37,30,34,30,83,82,15,26,57,68,61,50,52,33,42,76,68,62,77,44,74,64,79,37,60,47,42,26,45,68,83,37,74,62,49,74,70,47,58,71,36,62,69,55,34,50,56,47,56,49,35,45,32,75,36,64,54,57,41,74,83,71,61,82,45,75,18,41,48,50,39,42,41,42,51,48,52,77,69,64,51,55,68,70,58,44,54,53,49,40,53,49,45,30,62,75,70,68,34,65,93,45,33,82,38,40,54,87,77,46,52,73,54,52,34,44,50,50,47,49,47,32,40,52,70,66,60,36,49,30,39,39,32,35,30,79,51,64,96,48,37,43,30,44,32,45,52,51,50,50,48,51,41,58,66,50,27,86,82,28,78,57,38,17,35,40,33,31,41,60,52,64,69,61,41,68,72,63,29,52,28,33,35,33,28,43,82,14,27,72,72,45,72,44,49,28,74,64,56,74,64,36,55,70,58,37,36,73,39,30,53,30,56,71,81,76,75,62,78,123,129,62,50,37,33,40,34,44,44,26,22,37,55,60,97,78,45,75,34,30,61,50,25,64,48,75,41,53,54,46,35,33,34,29,39,31,35,30,82,81,16,28,57,65,60,50,53,33,41,76,69,62,78,45,74,64,78,36,59,44,42,25,45,69,82,37,73,63,48,75,71,48,59,72,37,62,71,54,32,50,56,49,56,48,35,44,31,75,38,63,55,58,40,73,84,71,60,80,46,75,20,42,50,48,40,41,41,44,50,47,53,76,68,65,51,56,67,69,58,43,54,53,49,42,53,50,43,29,62,75,70,69,34,64,93,43,32,81,38,41,56,88,78,46,52,75,54,52,35,43,50,48,48,48,47,32,41,51,70,64,60,36,48,31,41,38,31,34,30,78,50,64,95,47,37,43,30,44,32,45,53,52,52,51,49,50,40,60,65,52,27,87,80,29,78,55,37,17,35,40,32,31,40,59,50,64,69,60,41,67,72,62,29,52,26,33,34,34,27,43,80,15,28,72,72,46,72,44,48,28,73,63,56,74,64,37,56,69,59,36,36,74,39,30,52,30,57,72,84,73,75,71,70,122

Sequence (508 aa):
MTPAFELQGVQFAYKGVPALNGLDLTLPLGRRTALLGANGSGKSTLLRLLDGLQFPAAGRISAFGTPLTEAMFTDEAAAIAFRRRVGFVFQNPEVQLFCPSVFDELAFGPLQLHWPKERIRARVARAIAQFGLGPLAGRPPHRLSGGEKKRVALASVLILDPEVLLLDEPTAALDPQATDDIAALLETEFGARNPGRTLIFSSHDLDLVARIADHVVVLEAGKVAAAGPAAEVLARTALLRRARLLPGFDGTAPMTPAFELQGVQFAYKGVPALNGLDLTLPLGRRTALLGANGSGKSTLLRLLDGLQFPAAGRISAFGTPLTEAMFTDEAAAIAFRRRVGFVFQNPEVQLFCPSVFDELAFGPLQLHWPKERIRARVARAIAQFGLGPLAGRPPHRLSGGEKKRVALASVLILDPEVLLLDEPTAALDPQATDDIAALLETEFGARNPGRTLIFSSHDLDLVARIADHVVVLEAGKVAAAGPAAEVLARTALLRRARLLPGFDGTAP

pLDDT: mean 92.89, std 10.14, range [24.39, 98.56]

Nearest PDB structures (foldseek):
  5x40-assembly1_B  TM=9.338E-01  e=1.069E-27  Rhodobacter capsulatus
  3gfo-assembly1_A  TM=8.577E-01  e=7.094E-25  Clostridium perfringens ATCC 13124
  4rfs-assembly1_B  TM=9.140E-01  e=1.537E-20  Levilactobacillus brevis
  4wbs-assembly1_A  TM=8.272E-01  e=9.065E-18  Paraburkholderia phymatum STM815
  6hs3-assembly1_A  TM=8.299E-01  e=1.842E-17  Burkholderia pseudomallei

Secondary structure (DSSP, 8-state):
--EEEEEEEEEEEETTEEEEEEEEEEEETT-EEEEE--TTSSHHHHHHHHTTSS--SEEEEEETTEE--TGGGGSHHHHHHHHHHEEEE-SSGGGT--SSSHHHHHHHHHHHTT--HHHHHHHHHHHHHHTT-GGGTTS-GGGS-HHHHHHHHHHHHHTT--SEEEEESTTTT--HHHHHHHHHHHHHHHSTTSTT-EEEEEES-HHHHHHH-SEEEEEETTEEEEEEEHHHHHT-HHHHHHTTSS--------/--EEEEEEEEEEEETTEEEEEEEEEEEETT-EEEEE--TTSSHHHHHHHHTTSS--SEEEEEETTEE--TGGGGSHHHHHHHHHHEEEE-SSGGGT--SSSHHHHHHHHHHHTT--HHHHHHHHHHHHHHTT-GGGTTS-GGGS-HHHHHHHHHHHHHTT--SEEEEESTTTT--HHHHHHHHHHHHHHHSTTSTT-EEEEEES-HHHHHHH-SEEEEEETTEEEEEEEHHHHHT-HHHHHHTTSS--------

GO terms:
  GO:0015675 nickel cation transport (P, IDA)
  GO:0043190 ATP-binding cassette (ABC) transporter complex (C, IDA)
  GO:0015413 ABC-type nickel transporter activity (F, EXP)

Organism: Rhodobacter capsulatus (strain ATCC BAA-309 / NBRC 16581 / SB1003) (NCBI:txid272942)

Radius of gyration: 24.71 Å; Cα contacts (8 Å, |Δi|>4): 1002; chains: 2; bounding box: 48×71×60 Å

Foldseek 3Di:
DQFQKFWAQFWAADVPHTQAGGATDTHHWQFAEEEAFDPSLNQVVVLCCSLLVDHTPDTWMDGRRHTRDPVQCVDPVSVLVSLLAEAEFEPQLVVVADDQFLLCLLLVVVVVSPHDPVVSVVLSVVLCVLLVCVVRGGHGLVPDDRLNSLSSSVSSRCSSVHQEYEYEASCPPHDPVSSVSVLVSLCVVSHPVDGGRHYYYYDLDLVSCVSHGQKYFYGGNNYTPDIDGSVVVSPCVVSCVVSVSDDDPPPPPD/DQFQKWWAQFWAADVPHTQAGGATDTHHWQFAEEEAFDPSLNQVVVLCCSLLVDHTPDTWMDGRRHTRDPVQCVDPVSVLVSLLAEAEFEPQLVVVADDQFLLCLLLVVVVVSPHDPVVSVVLSVVLCVLLVCVVRGGHGLVPDDRLNSLSSSVSSRCSSVHQEYEYEASCPPHDPVSSVSVLVSLCVVSHPVDRGRHYYYYDLDLVSCVSHGQKYFYGGNNYTPDIDGSVVVSPPVVSCVVSVSDDDPPPPPD

InterPro domains:
  IPR003439 ABC transporter-like, ATP-binding domain [PF00005] (20-172)
  IPR003439 ABC transporter-like, ATP-binding domain [PS50893] (5-246)
  IPR003593 AAA+ ATPase domain [SM00382] (29-223)
  IPR015856 ABC transporter, CbiO/EcfA subunit [cd03225] (6-223)
  IPR017871 ABC transporter-like, conserved site [PS00211] (144-158)
  IPR027417 P-loop containing nucleoside triphosphate hydrolase [G3DSA:3.40.50.300] (1-247)
  IPR027417 P-loop containing nucleoside triphosphate hydrolase [SSF52540] (3-237)
  IPR050095 Energy-coupling factor transporter ATP-binding [PTHR43553] (2-246)